Protein AF-A0A418PQR3-F1 (afdb_monomer)

Solvent-accessible surface area (backbone atoms only — not comparable to full-atom values): 23599 Å² total; per-residue (Å²): 140,84,74,91,71,80,62,95,46,74,64,60,51,51,56,48,53,50,54,51,51,47,45,50,67,41,53,87,89,43,32,67,60,43,51,51,52,51,31,73,75,65,74,60,54,72,73,41,51,55,54,50,69,72,50,51,58,93,41,56,68,62,30,50,51,48,46,55,52,56,72,57,83,68,94,73,88,76,78,89,75,78,57,79,77,38,63,45,73,45,94,88,36,97,49,30,36,33,52,69,92,43,82,48,72,67,76,60,81,91,79,52,56,81,86,45,49,61,60,56,50,46,58,57,52,72,70,44,88,65,42,69,63,53,51,51,55,49,51,55,50,50,51,48,63,74,47,52,80,57,60,57,63,76,56,74,76,52,55,66,66,59,52,50,48,55,46,56,77,29,61,95,45,59,65,59,48,55,51,52,53,50,51,54,53,50,49,55,68,48,47,67,66,74,78,48,80,64,72,67,66,78,44,42,66,60,52,38,58,76,68,44,39,68,58,53,48,49,50,51,69,65,49,94,49,76,59,48,62,50,51,52,46,49,49,48,26,63,73,44,36,48,97,64,93,70,80,60,86,71,36,62,52,46,47,17,32,29,27,40,32,63,45,80,44,66,50,98,82,69,48,82,42,79,43,80,36,34,37,34,29,51,30,56,56,79,43,41,76,38,21,72,80,74,46,67,30,49,40,36,26,34,57,22,37,76,59,93,47,71,70,63,46,72,76,52,53,80,93,52,61,63,48,46,46,57,42,90,90,76,74,44,76,45,47,33,29,38,49,72,73,95,54,36,55,66,42,78,28,45,36,82,53,57,54,42,53,74,53,39,50,30,35,54,95,89,40,81,36,57,31,34,63,64,50,41,36,32,60,75,61,32,47,56,46,33,53,50,16,66,48,48,84,71,63,83,83,79,88,71,91,80,132

Secondary structure (DSSP, 8-state):
-------S-HHHHHHHHHHHHHHHH--TTTHHHHHHHHHHHHT--HHHHHHHHT--GGGHHHHHHHHHHHHH---SSS-----TTSEEE-SS-TTEEEETTEEEE---TTTS-GGGHHHHHHHHHHTSTTHHHHHHHHHHHHHHHHHGGGTTTTTTTS-HHHHHHHHHHTTT-HHHHHHHHHHHHHHHHHHHHHHS--HHHHTHHHHHHHTTHHHHHHHHHHS-SHHHHHHHHHHHHHHHB---SSPPTTPBP-TTEEEEEEEEEE-TTSPEEEEEEEEEE-S-HHHHHTHHHHTTTEEEEEEEEE-S-HHHHHHS-TTS-EEEEE-TTT--EEEEES-SSSS--EEEEEES--B--SEEEEEETTEEEEEEEEEEB-HHHHHHHHHHHHHGGG---------

Radius of gyration: 28.33 Å; Cα contacts (8 Å, |Δi|>4): 445; chains: 1; bounding box: 58×65×90 Å

pLDDT: mean 77.8, std 14.56, range [31.3, 96.81]

Nearest PDB structures (foldseek):
  5yly-assembly2_B  TM=5.534E-01  e=6.497E+00  Ulva prolifera
  6yxx-assembly1_AE  TM=1.503E-01  e=2.951E+00  Trypanosoma brucei brucei
  9cf3-assembly1_P  TM=1.368E-01  e=4.495E+00  Parasitella parasitica
  9cf0-assembly1_P  TM=1.425E-01  e=8.452E+00  Parasitella parasitica
  6yxy-assembly1_AE  TM=1.396E-01  e=7.218E+00  Trypanosoma brucei brucei

Structure (mmCIF, N/CA/C/O backbone):
data_AF-A0A418PQR3-F1
#
_entry.id   AF-A0A418PQR3-F1
#
loop_
_atom_site.group_PDB
_atom_site.id
_atom_site.type_symbol
_atom_site.label_atom_id
_atom_site.label_alt_id
_atom_site.label_comp_id
_atom_site.label_asym_id
_atom_site.label_entity_id
_atom_site.label_seq_id
_atom_site.pdbx_PDB_ins_code
_atom_site.Cartn_x
_atom_site.Cartn_y
_atom_site.Cartn_z
_atom_site.occupancy
_atom_site.B_iso_or_equiv
_atom_site.auth_seq_id
_atom_site.auth_comp_id
_atom_site.auth_asym_id
_atom_site.auth_atom_id
_atom_site.pdbx_PDB_model_num
ATOM 1 N N . ASP A 1 1 ? 30.764 -13.831 37.444 1.00 36.78 1 ASP A N 1
ATOM 2 C CA . ASP A 1 1 ? 30.882 -13.599 38.890 1.00 36.78 1 ASP A CA 1
ATOM 3 C C . ASP A 1 1 ? 30.842 -12.085 39.042 1.00 36.78 1 ASP A C 1
ATOM 5 O O . ASP A 1 1 ? 31.826 -11.441 38.724 1.00 36.78 1 ASP A O 1
ATOM 9 N N . ASP A 1 2 ? 29.703 -11.413 39.182 1.00 31.30 2 ASP A N 1
ATOM 10 C CA . ASP A 1 2 ? 28.454 -11.778 39.846 1.00 31.30 2 ASP A CA 1
ATOM 11 C C . ASP A 1 2 ? 27.243 -11.398 38.984 1.00 31.30 2 ASP A C 1
ATOM 13 O O . ASP A 1 2 ? 27.139 -10.278 38.484 1.00 31.30 2 ASP A O 1
ATOM 17 N N . TYR A 1 3 ? 26.331 -12.349 38.783 1.00 32.94 3 TYR A N 1
ATOM 18 C CA . TYR A 1 3 ? 25.002 -12.057 38.257 1.00 32.94 3 TYR A CA 1
ATOM 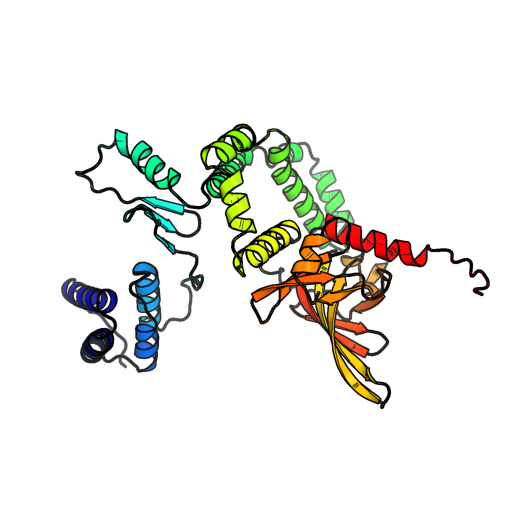19 C C . TYR A 1 3 ? 24.013 -12.056 39.414 1.00 32.94 3 TYR A C 1
ATOM 21 O O . TYR A 1 3 ? 24.035 -12.940 40.269 1.00 32.94 3 TYR A O 1
ATOM 29 N N . TRP A 1 4 ? 23.144 -11.049 39.378 1.00 45.06 4 TRP A N 1
ATOM 30 C CA . TRP A 1 4 ? 21.871 -10.968 40.075 1.00 45.06 4 TRP A CA 1
ATOM 31 C C . TRP A 1 4 ? 21.290 -12.340 40.427 1.00 45.06 4 TRP A C 1
ATOM 33 O O . TRP A 1 4 ? 20.867 -13.097 39.554 1.00 45.06 4 TRP A O 1
ATOM 43 N N . THR A 1 5 ? 21.208 -12.614 41.724 1.00 37.09 5 THR A N 1
ATOM 44 C CA . THR A 1 5 ? 20.288 -13.611 42.260 1.00 37.09 5 THR A CA 1
ATOM 45 C C . THR A 1 5 ? 19.442 -12.863 43.278 1.00 37.09 5 THR A C 1
ATOM 47 O O . THR A 1 5 ? 19.891 -12.630 44.394 1.00 37.09 5 THR A O 1
ATOM 50 N N . ILE A 1 6 ? 18.244 -12.410 42.889 1.00 44.69 6 ILE A N 1
ATOM 51 C CA . ILE A 1 6 ? 17.232 -12.113 43.906 1.00 44.69 6 ILE A CA 1
ATOM 52 C C . ILE A 1 6 ? 16.948 -13.474 44.533 1.00 44.69 6 ILE A C 1
ATOM 54 O O . ILE A 1 6 ? 16.417 -14.361 43.857 1.00 44.69 6 ILE A O 1
ATOM 58 N N . GLU A 1 7 ? 17.388 -13.683 45.775 1.00 42.44 7 GLU A N 1
ATOM 59 C CA . GLU A 1 7 ? 16.974 -14.862 46.526 1.00 42.44 7 GLU A CA 1
ATOM 60 C C . GLU A 1 7 ? 15.449 -14.903 46.478 1.00 42.44 7 GLU A C 1
ATOM 62 O O . GLU A 1 7 ? 14.802 -13.887 46.727 1.00 42.44 7 GLU A O 1
ATOM 67 N N . THR A 1 8 ? 14.873 -16.046 46.096 1.00 40.03 8 THR A N 1
ATOM 68 C CA . THR A 1 8 ? 13.431 -16.257 45.871 1.00 40.03 8 THR A CA 1
ATOM 69 C C . THR A 1 8 ? 12.625 -16.220 47.175 1.00 40.03 8 THR A C 1
ATOM 71 O O . THR A 1 8 ? 11.788 -17.082 47.430 1.00 40.03 8 THR A O 1
ATOM 74 N N . THR A 1 9 ? 12.933 -15.268 48.043 1.00 49.78 9 THR A N 1
ATOM 75 C CA . THR A 1 9 ? 12.168 -14.913 49.222 1.00 49.78 9 THR A CA 1
ATOM 76 C C . THR A 1 9 ? 11.219 -13.789 48.825 1.00 49.78 9 THR A C 1
ATOM 78 O O . THR A 1 9 ? 11.605 -12.863 48.108 1.00 49.78 9 THR A O 1
ATOM 81 N N . ASP A 1 10 ? 9.968 -13.873 49.274 1.00 50.59 10 ASP A N 1
ATOM 82 C CA . ASP A 1 10 ? 8.932 -12.884 48.945 1.00 50.59 10 ASP A CA 1
ATOM 83 C C . ASP A 1 10 ? 9.334 -11.457 49.378 1.00 50.59 10 ASP A C 1
ATOM 85 O O . ASP A 1 10 ? 8.986 -10.484 48.716 1.00 50.59 10 ASP A O 1
ATOM 89 N N . LEU A 1 11 ? 10.164 -11.333 50.422 1.00 51.06 11 LEU A N 1
ATOM 90 C CA . LEU A 1 11 ? 10.638 -10.053 50.960 1.00 51.06 11 LEU A CA 1
ATOM 91 C C . LEU A 1 11 ? 11.545 -9.274 49.993 1.00 51.06 11 LEU A C 1
ATOM 93 O O . LEU A 1 11 ? 11.384 -8.068 49.832 1.00 51.06 11 LEU A O 1
ATOM 97 N N . ALA A 1 12 ? 12.486 -9.951 49.327 1.00 55.19 12 ALA A N 1
ATOM 98 C CA . ALA A 1 12 ? 13.417 -9.293 48.408 1.00 55.19 12 ALA A CA 1
ATOM 99 C C . ALA A 1 12 ? 12.709 -8.793 47.136 1.00 55.19 12 ALA A C 1
ATOM 101 O O . ALA A 1 12 ? 13.124 -7.802 46.533 1.00 55.19 12 ALA A O 1
ATOM 102 N N . TRP A 1 13 ? 11.614 -9.457 46.752 1.00 56.06 13 TRP A N 1
ATOM 103 C CA . TRP A 1 13 ? 10.733 -9.008 45.677 1.00 56.06 13 TRP A CA 1
ATOM 104 C C . TRP A 1 13 ? 9.853 -7.829 46.098 1.00 56.06 13 TRP A C 1
ATOM 106 O O . TRP A 1 13 ? 9.701 -6.899 45.312 1.00 56.06 13 TRP A O 1
ATOM 116 N N . GLU A 1 14 ? 9.335 -7.812 47.329 1.00 61.81 14 GLU A N 1
ATOM 117 C CA . GLU A 1 14 ? 8.568 -6.674 47.855 1.00 61.81 14 GLU A CA 1
ATOM 118 C C . GLU A 1 14 ? 9.418 -5.396 47.983 1.00 61.81 14 GLU A C 1
ATOM 120 O O . GLU A 1 14 ? 8.967 -4.309 47.608 1.00 61.81 14 GLU A O 1
ATOM 125 N N . GLU A 1 15 ? 10.663 -5.501 48.457 1.00 64.69 15 GLU A N 1
ATOM 126 C CA . GLU A 1 15 ? 11.594 -4.362 48.547 1.00 64.69 15 GLU A CA 1
ATOM 127 C C . GLU A 1 15 ? 11.995 -3.829 47.163 1.00 64.69 15 GLU A C 1
ATOM 129 O O . GLU A 1 15 ? 12.072 -2.612 46.939 1.00 64.69 15 GLU A O 1
ATOM 134 N N . PHE A 1 16 ? 12.185 -4.740 46.208 1.00 64.44 16 PHE A N 1
ATOM 135 C CA . PHE A 1 16 ? 12.470 -4.402 44.820 1.00 64.44 16 PHE A CA 1
ATOM 136 C C . PHE A 1 16 ? 11.279 -3.711 44.138 1.00 64.44 16 PHE A C 1
ATOM 138 O O . PHE A 1 16 ? 11.443 -2.639 43.549 1.00 64.44 16 PHE A O 1
ATOM 145 N N . ASP A 1 17 ? 10.069 -4.259 44.277 1.00 61.12 17 ASP A N 1
ATOM 146 C CA . ASP A 1 17 ? 8.838 -3.656 43.753 1.00 61.12 17 ASP A CA 1
ATOM 147 C C . ASP A 1 17 ? 8.575 -2.278 44.375 1.00 61.12 17 ASP A C 1
ATOM 149 O O . ASP A 1 17 ? 8.130 -1.352 43.691 1.00 61.12 17 ASP A O 1
ATOM 153 N N . THR A 1 18 ? 8.897 -2.102 45.658 1.00 72.44 18 THR A N 1
ATOM 154 C CA . THR A 1 18 ? 8.777 -0.808 46.344 1.00 72.44 18 THR A CA 1
ATOM 155 C C . THR A 1 18 ? 9.727 0.228 45.742 1.00 72.44 18 THR A C 1
ATOM 157 O O . THR A 1 18 ? 9.309 1.343 45.429 1.00 72.44 18 THR A O 1
ATOM 160 N N . SER A 1 19 ? 10.980 -0.153 45.492 1.00 68.19 19 SER A N 1
ATOM 161 C CA . SER A 1 19 ? 11.987 0.732 44.893 1.00 68.19 19 SER A CA 1
ATOM 162 C C . SER A 1 19 ? 11.637 1.110 43.446 1.00 68.19 19 SER A C 1
ATOM 164 O O . SER A 1 19 ? 11.799 2.262 43.041 1.00 68.19 19 SER A O 1
ATOM 166 N N . ILE A 1 20 ? 11.062 0.181 42.672 1.00 66.75 20 ILE A N 1
ATOM 167 C CA . ILE A 1 20 ? 10.525 0.475 41.334 1.00 66.75 20 ILE A CA 1
ATOM 168 C C . ILE A 1 20 ? 9.369 1.471 41.412 1.00 66.75 20 ILE A C 1
ATOM 170 O O . ILE A 1 20 ? 9.324 2.434 40.644 1.00 66.75 20 ILE A O 1
ATOM 174 N N . ASN A 1 21 ? 8.424 1.249 42.326 1.00 65.50 21 ASN A N 1
ATOM 175 C CA . ASN A 1 21 ? 7.278 2.136 42.488 1.00 65.50 21 ASN A CA 1
ATOM 176 C C . ASN A 1 21 ? 7.705 3.548 42.898 1.00 65.50 21 ASN A C 1
ATOM 178 O O . ASN A 1 21 ? 7.095 4.511 42.432 1.00 65.50 21 ASN A O 1
ATOM 182 N N . ASN A 1 22 ? 8.765 3.694 43.692 1.00 72.31 22 ASN A N 1
ATOM 183 C CA . ASN A 1 22 ? 9.310 5.005 44.036 1.00 72.31 22 ASN A CA 1
ATOM 184 C C . ASN A 1 22 ? 9.885 5.714 42.803 1.00 72.31 22 ASN A C 1
ATOM 186 O O . ASN A 1 22 ? 9.500 6.847 42.538 1.00 72.31 22 ASN A O 1
ATOM 190 N N . ILE A 1 23 ? 10.693 5.036 41.976 1.00 73.06 23 ILE A N 1
ATOM 191 C CA . ILE A 1 23 ? 11.249 5.617 40.737 1.00 73.06 23 ILE A CA 1
ATOM 192 C C . ILE A 1 23 ? 10.138 6.012 39.751 1.00 73.06 23 ILE A C 1
ATOM 194 O O . ILE A 1 23 ? 10.195 7.077 39.138 1.00 73.06 23 ILE A O 1
ATOM 198 N N . LEU A 1 24 ? 9.108 5.175 39.594 1.00 65.81 24 LEU A N 1
ATOM 199 C CA . LEU A 1 24 ? 8.006 5.432 38.659 1.00 65.81 24 LEU A CA 1
ATOM 200 C C . LEU A 1 24 ? 7.066 6.553 39.119 1.00 65.81 24 LEU A C 1
ATOM 202 O O . LEU A 1 24 ? 6.415 7.166 38.273 1.00 65.81 24 LEU A O 1
ATOM 206 N N . ASN A 1 25 ? 6.984 6.816 40.425 1.00 65.69 25 ASN A N 1
ATOM 207 C CA . ASN A 1 25 ? 6.134 7.862 41.001 1.00 65.69 25 ASN A CA 1
ATOM 208 C C . ASN A 1 25 ? 6.916 9.108 41.453 1.00 65.69 25 ASN A C 1
ATOM 210 O O . ASN A 1 25 ? 6.298 10.088 41.877 1.00 65.69 25 ASN A O 1
ATOM 214 N N . ALA A 1 26 ? 8.247 9.093 41.353 1.00 69.69 26 ALA A N 1
ATOM 215 C CA . ALA A 1 26 ? 9.100 10.221 41.695 1.00 69.69 26 ALA A CA 1
ATOM 216 C C . ALA A 1 26 ? 8.820 11.425 40.787 1.00 69.69 26 ALA A C 1
ATOM 218 O O . ALA A 1 26 ? 8.556 11.304 39.585 1.00 69.69 26 ALA A O 1
ATOM 219 N N . LYS A 1 27 ? 8.904 12.626 41.365 1.00 70.00 27 LYS A N 1
ATOM 220 C CA . LYS A 1 27 ? 8.931 13.863 40.580 1.00 70.00 27 LYS A CA 1
ATOM 221 C C . LYS A 1 27 ? 10.255 13.942 39.825 1.00 70.00 27 LYS A C 1
ATOM 223 O O . LYS A 1 27 ? 11.253 13.392 40.273 1.00 70.00 27 LYS A O 1
ATOM 228 N N . THR A 1 28 ? 10.295 14.681 38.715 1.00 66.25 28 THR A N 1
ATOM 229 C CA . THR A 1 28 ? 11.500 14.825 37.873 1.00 66.25 28 THR A CA 1
ATOM 230 C C . THR A 1 28 ? 12.755 15.229 38.657 1.00 66.25 28 THR A C 1
ATOM 232 O O . THR A 1 28 ? 13.854 14.837 38.289 1.00 66.25 28 THR A O 1
ATOM 235 N N . GLU A 1 29 ? 12.585 15.992 39.736 1.00 72.38 29 GLU A N 1
ATOM 236 C CA . GLU A 1 29 ? 13.650 16.446 40.639 1.00 72.38 29 GLU A CA 1
ATOM 237 C C . GLU A 1 29 ? 14.170 15.366 41.611 1.00 72.38 29 GLU A C 1
ATOM 239 O O . GLU A 1 29 ? 15.297 15.474 42.086 1.00 72.38 29 GLU A O 1
ATOM 244 N N . ASP A 1 30 ? 13.395 14.304 41.849 1.00 75.12 30 ASP A N 1
ATOM 245 C CA . ASP A 1 30 ? 13.696 13.233 42.808 1.00 75.12 30 ASP A CA 1
ATOM 246 C C . ASP A 1 30 ? 14.154 11.927 42.125 1.00 75.12 30 ASP A C 1
ATOM 248 O O . ASP A 1 30 ? 14.753 11.068 42.771 1.00 75.12 30 ASP A O 1
ATOM 252 N N . ILE A 1 31 ? 13.926 11.781 40.811 1.00 75.56 31 ILE A N 1
ATOM 253 C CA . ILE A 1 31 ? 14.253 10.568 40.034 1.00 75.56 31 ILE A CA 1
ATOM 254 C C . ILE A 1 31 ? 15.733 10.188 40.156 1.00 75.56 31 ILE A C 1
ATOM 256 O O . ILE A 1 31 ? 16.048 9.015 40.337 1.00 75.56 31 ILE A O 1
ATOM 260 N N . ASP A 1 32 ? 16.650 11.155 40.078 1.00 79.12 32 ASP A N 1
ATOM 261 C CA . ASP A 1 32 ? 18.086 10.867 40.168 1.00 79.12 32 ASP A CA 1
ATOM 262 C C . ASP A 1 32 ? 18.479 10.308 41.548 1.00 79.12 32 ASP A C 1
ATOM 264 O O . ASP A 1 32 ? 19.341 9.433 41.627 1.00 79.12 32 ASP A O 1
ATOM 268 N N . ASN A 1 33 ? 17.809 10.743 42.622 1.00 82.00 33 ASN A N 1
ATOM 269 C CA . ASN A 1 33 ? 18.057 10.255 43.982 1.00 82.00 33 ASN A CA 1
ATOM 270 C C . ASN A 1 33 ? 17.517 8.831 44.186 1.00 82.00 33 ASN A C 1
ATOM 272 O O . ASN A 1 33 ? 18.171 8.003 44.824 1.00 82.00 33 ASN A O 1
ATOM 276 N N . GLU A 1 34 ? 16.349 8.527 43.619 1.00 82.06 34 GLU A N 1
ATOM 277 C CA . GLU A 1 34 ? 15.760 7.182 43.663 1.00 82.06 34 GLU A CA 1
ATOM 278 C C . GLU A 1 34 ? 16.574 6.183 42.822 1.00 82.06 34 GLU A C 1
ATOM 280 O O . GLU A 1 34 ? 16.823 5.054 43.248 1.00 82.06 34 GLU A O 1
ATOM 285 N N . ILE A 1 35 ? 17.077 6.611 41.658 1.00 78.12 35 ILE A N 1
ATOM 286 C CA . ILE A 1 35 ? 17.971 5.800 40.819 1.00 78.12 35 ILE A CA 1
ATOM 287 C C . ILE A 1 35 ? 19.306 5.538 41.526 1.00 78.12 35 ILE A C 1
ATOM 289 O O . ILE A 1 35 ? 19.806 4.416 41.464 1.00 78.12 35 ILE A O 1
ATOM 293 N N . GLU A 1 36 ? 19.880 6.529 42.215 1.00 80.44 36 GLU A N 1
ATOM 294 C CA . GLU A 1 36 ? 21.126 6.333 42.967 1.00 80.44 36 GLU A CA 1
ATOM 295 C C . GLU A 1 36 ? 20.913 5.425 44.191 1.00 80.44 36 GLU A C 1
ATOM 297 O O . GLU A 1 36 ? 21.764 4.593 44.506 1.00 80.44 36 GLU A O 1
ATOM 302 N N . SER A 1 37 ? 19.746 5.503 44.838 1.00 80.94 37 SER A N 1
ATOM 303 C CA . SER A 1 37 ? 19.364 4.587 45.923 1.00 80.94 37 SER A CA 1
ATOM 304 C C . SER A 1 37 ? 19.274 3.141 45.428 1.00 80.94 37 SER A C 1
ATOM 306 O O . SER A 1 37 ? 19.862 2.240 46.027 1.00 80.94 37 SER A O 1
ATOM 308 N N . LEU A 1 38 ? 18.629 2.926 44.279 1.00 77.50 38 LEU A N 1
ATOM 309 C CA . LEU A 1 38 ? 18.551 1.622 43.621 1.00 77.50 38 LEU A CA 1
ATOM 310 C C . LEU A 1 38 ? 19.931 1.119 43.164 1.00 77.50 38 LEU A C 1
ATOM 312 O O . LEU A 1 38 ? 20.244 -0.063 43.303 1.00 77.50 38 LEU A O 1
ATOM 316 N N . ARG A 1 39 ? 20.780 2.010 42.642 1.00 78.75 39 ARG A N 1
ATOM 317 C CA . ARG A 1 39 ? 22.158 1.682 42.261 1.00 78.75 39 ARG A CA 1
ATOM 318 C C . ARG A 1 39 ? 22.956 1.168 43.454 1.00 78.75 39 ARG A C 1
ATOM 320 O O . ARG A 1 39 ? 23.649 0.169 43.309 1.00 78.75 39 ARG A O 1
ATOM 327 N N . ASN A 1 40 ? 22.842 1.822 44.608 1.00 76.50 40 ASN A N 1
ATOM 328 C CA . ASN A 1 40 ? 23.546 1.422 45.826 1.00 76.50 40 ASN A CA 1
ATOM 329 C C . ASN A 1 40 ? 23.045 0.082 46.383 1.00 76.50 40 ASN A C 1
ATOM 331 O O . ASN A 1 40 ? 23.825 -0.657 46.977 1.00 76.50 40 ASN A O 1
ATOM 335 N N . LEU A 1 41 ? 21.763 -0.235 46.184 1.00 73.50 41 LEU A N 1
ATOM 336 C CA . LEU A 1 41 ? 21.164 -1.504 46.604 1.00 73.50 41 LEU A CA 1
ATOM 337 C C . LEU A 1 41 ? 21.580 -2.688 45.717 1.00 73.50 41 LEU A C 1
ATOM 339 O O . LEU A 1 41 ? 21.738 -3.794 46.226 1.00 73.50 41 LEU A O 1
ATOM 343 N N . TYR A 1 42 ? 21.752 -2.471 44.407 1.00 69.00 42 TYR A N 1
ATOM 344 C CA . TYR A 1 42 ? 21.863 -3.562 43.422 1.00 69.00 42 TYR A CA 1
ATOM 345 C C . TYR A 1 42 ? 23.087 -3.493 42.493 1.00 69.00 42 TYR A C 1
ATOM 347 O O . TYR A 1 42 ? 23.136 -4.219 41.498 1.00 69.00 42 TYR A O 1
ATOM 355 N N . ASP A 1 43 ? 24.046 -2.617 42.798 1.00 70.75 43 ASP A N 1
ATOM 356 C CA . ASP A 1 43 ? 25.336 -2.436 42.112 1.00 70.75 43 ASP A CA 1
ATOM 357 C C . ASP A 1 43 ? 25.213 -2.332 40.573 1.00 70.75 43 ASP A C 1
ATOM 359 O O . ASP A 1 43 ? 25.824 -3.058 39.785 1.00 70.75 43 ASP A O 1
ATOM 363 N N . LEU A 1 44 ? 24.325 -1.436 40.124 1.00 72.00 44 LEU A N 1
ATOM 364 C CA . LEU A 1 44 ? 23.928 -1.312 38.717 1.00 72.00 44 LEU A CA 1
ATOM 365 C C . LEU A 1 44 ? 25.020 -0.678 37.839 1.00 72.00 44 LEU A C 1
ATOM 367 O O . LEU A 1 44 ? 25.662 0.309 38.208 1.00 72.00 44 LEU A O 1
ATOM 371 N N . THR A 1 45 ? 25.170 -1.184 36.608 1.00 75.12 45 THR A N 1
ATOM 372 C CA . THR A 1 45 ? 26.119 -0.625 35.633 1.00 75.12 45 THR A CA 1
ATOM 373 C C . THR A 1 45 ? 25.636 0.721 35.062 1.00 75.12 45 THR A C 1
ATOM 375 O O . THR A 1 45 ? 24.428 0.939 34.936 1.00 75.12 45 THR A O 1
ATOM 378 N N . PRO A 1 46 ? 26.549 1.610 34.615 1.00 74.44 46 PRO A N 1
ATOM 379 C CA . PRO A 1 46 ? 26.183 2.904 34.019 1.00 74.44 46 PRO A CA 1
ATOM 380 C C . PRO A 1 46 ? 25.199 2.809 32.839 1.00 74.44 46 PRO A C 1
ATOM 382 O O . PRO A 1 46 ? 24.286 3.618 32.727 1.00 74.44 46 PRO A O 1
ATOM 385 N N . GLU A 1 47 ? 25.338 1.779 32.001 1.00 69.25 47 GLU A N 1
ATOM 386 C CA . GLU A 1 47 ? 24.456 1.510 30.852 1.00 69.25 47 GLU A CA 1
ATOM 387 C C . GLU A 1 47 ? 23.002 1.199 31.268 1.00 69.25 47 GLU A C 1
ATOM 389 O O . GLU A 1 47 ? 22.039 1.628 30.624 1.00 69.25 47 GLU A O 1
ATOM 394 N N . ILE A 1 48 ? 22.828 0.488 32.387 1.00 64.56 48 ILE A N 1
ATOM 395 C CA . ILE A 1 48 ? 21.508 0.192 32.955 1.00 64.56 48 ILE A CA 1
ATOM 396 C C . ILE A 1 48 ? 20.910 1.472 33.539 1.00 64.56 48 ILE A C 1
ATOM 398 O O . ILE A 1 48 ? 19.731 1.745 33.333 1.00 64.56 48 ILE A O 1
ATOM 402 N N . ILE A 1 49 ? 21.722 2.300 34.198 1.00 72.31 49 ILE A N 1
ATOM 403 C CA . ILE A 1 49 ? 21.283 3.581 34.762 1.00 72.31 49 ILE A CA 1
ATOM 404 C C . ILE A 1 49 ? 20.773 4.528 33.668 1.00 72.31 49 ILE A C 1
ATOM 406 O O . ILE A 1 49 ? 19.699 5.106 33.824 1.00 72.31 49 ILE A O 1
ATOM 410 N N . GLU A 1 50 ? 21.480 4.658 32.541 1.00 72.38 50 GLU A N 1
ATOM 411 C CA . GLU A 1 50 ? 20.997 5.457 31.402 1.00 72.38 50 GLU A CA 1
ATOM 412 C C . GLU A 1 50 ? 19.672 4.923 30.846 1.00 72.38 50 GLU A C 1
ATOM 414 O O . GLU A 1 50 ? 18.750 5.694 30.561 1.00 72.38 50 GLU A O 1
ATOM 419 N N . SER A 1 51 ? 19.539 3.597 30.762 1.00 64.56 51 SER A N 1
ATOM 420 C CA . SER A 1 51 ? 18.293 2.953 30.342 1.00 64.56 51 SER A CA 1
ATOM 421 C C . SER A 1 51 ? 17.144 3.256 31.308 1.00 64.56 51 SER A C 1
ATOM 423 O O . SER A 1 51 ? 16.043 3.559 30.851 1.00 64.56 51 SER A O 1
ATOM 425 N N . ILE A 1 52 ? 17.394 3.256 32.623 1.00 69.25 52 ILE A N 1
ATOM 426 C CA . ILE A 1 52 ? 16.406 3.596 33.657 1.00 69.25 52 ILE A CA 1
ATOM 427 C C . ILE A 1 52 ? 16.014 5.077 33.586 1.00 69.25 52 ILE A C 1
ATOM 429 O O . ILE A 1 52 ? 14.830 5.391 33.646 1.00 69.25 52 ILE A O 1
ATOM 433 N N . LYS A 1 53 ? 16.961 5.997 33.367 1.00 71.56 53 LYS A N 1
ATOM 434 C CA . LYS A 1 53 ? 16.664 7.436 33.210 1.00 71.56 53 LYS A CA 1
ATOM 435 C C . LYS A 1 53 ? 15.773 7.747 32.003 1.00 71.56 53 LYS A C 1
ATOM 437 O O . LYS A 1 53 ? 15.095 8.769 31.982 1.00 71.56 53 LYS A O 1
ATOM 442 N N . SER A 1 54 ? 15.748 6.867 30.999 1.00 66.75 54 SER A N 1
ATOM 443 C CA . SER A 1 54 ? 14.871 7.000 29.824 1.00 66.75 54 SER A CA 1
ATOM 444 C C . SER A 1 54 ? 13.402 6.615 30.086 1.00 66.75 54 SER A C 1
ATOM 446 O O . SER A 1 54 ? 12.547 6.744 29.201 1.00 66.75 54 SER A O 1
ATOM 448 N N . ILE A 1 55 ? 13.098 6.113 31.286 1.00 66.62 55 ILE A N 1
ATOM 449 C CA . ILE A 1 55 ? 11.786 5.613 31.694 1.00 66.62 55 ILE A CA 1
ATOM 450 C C . ILE A 1 55 ? 10.929 6.763 32.229 1.00 66.62 55 ILE A C 1
ATOM 452 O O . ILE A 1 55 ? 11.409 7.643 32.931 1.00 66.62 55 ILE A O 1
ATOM 456 N N . ASN A 1 56 ? 9.641 6.773 31.877 1.00 61.56 56 ASN A N 1
ATOM 457 C CA . ASN A 1 56 ? 8.728 7.875 32.187 1.00 61.56 56 ASN A CA 1
ATOM 458 C C . ASN A 1 56 ? 7.448 7.359 32.872 1.00 61.56 56 ASN A C 1
ATOM 460 O O . ASN A 1 56 ? 6.862 6.360 32.444 1.00 61.56 56 ASN A O 1
ATOM 464 N N . SER A 1 57 ? 6.987 8.069 33.904 1.00 55.03 57 SER A N 1
ATOM 465 C CA . SER A 1 57 ? 5.765 7.792 34.672 1.00 55.03 57 SER A CA 1
ATOM 466 C C . SER A 1 57 ? 4.471 7.850 33.845 1.00 55.03 57 SER A C 1
ATOM 468 O O . SER A 1 57 ? 3.467 7.248 34.216 1.00 55.03 57 SER A O 1
ATOM 470 N N . LEU A 1 58 ? 4.487 8.484 32.667 1.00 50.81 58 LEU A N 1
ATOM 471 C CA . LEU A 1 58 ? 3.332 8.545 31.761 1.00 50.81 58 LEU A CA 1
ATOM 472 C C . LEU A 1 58 ? 2.894 7.173 31.203 1.00 50.81 58 LEU A C 1
ATOM 474 O O . LEU A 1 58 ? 1.794 7.064 30.660 1.00 50.81 58 LEU A O 1
ATOM 478 N N . ASN A 1 59 ? 3.724 6.126 31.305 1.00 57.12 59 ASN A N 1
ATOM 479 C CA . ASN A 1 59 ? 3.408 4.785 30.798 1.00 57.12 59 ASN A CA 1
ATOM 480 C C . ASN A 1 59 ? 3.996 3.680 31.693 1.00 57.12 59 ASN A C 1
ATOM 482 O O . ASN A 1 59 ? 4.865 2.923 31.268 1.00 57.12 59 ASN A O 1
ATOM 486 N N . ILE A 1 60 ? 3.502 3.598 32.933 1.00 55.00 60 ILE A N 1
ATOM 487 C CA . ILE A 1 60 ? 3.964 2.699 34.009 1.00 55.00 60 ILE A CA 1
ATOM 488 C C . ILE A 1 60 ? 4.233 1.263 33.533 1.00 55.00 60 ILE A C 1
ATOM 490 O O . ILE A 1 60 ? 5.292 0.731 33.831 1.00 55.00 60 ILE A O 1
ATOM 494 N N . PHE A 1 61 ? 3.355 0.645 32.736 1.00 52.00 61 PHE A N 1
ATOM 495 C CA . PHE A 1 61 ? 3.553 -0.740 32.280 1.00 52.00 61 PHE A CA 1
ATOM 496 C C . PHE A 1 61 ? 4.655 -0.895 31.225 1.00 52.00 61 PHE A C 1
ATOM 498 O O . PHE A 1 61 ? 5.441 -1.839 31.293 1.00 52.00 61 PHE A O 1
ATOM 505 N N . SER A 1 62 ? 4.753 0.025 30.259 1.00 53.84 62 SER A N 1
ATOM 506 C CA . SER A 1 62 ? 5.843 -0.015 29.267 1.00 53.84 62 SER A CA 1
ATOM 507 C C . SER A 1 62 ? 7.174 0.364 29.905 1.00 53.84 62 SER A C 1
ATOM 509 O O . SER A 1 62 ? 8.220 -0.159 29.540 1.00 53.84 62 SER A O 1
ATOM 511 N N . SER A 1 63 ? 7.118 1.257 30.884 1.00 56.78 63 SER A N 1
ATOM 512 C CA . SER A 1 63 ? 8.217 1.645 31.750 1.00 56.78 63 SER A CA 1
ATOM 513 C C . SER A 1 63 ? 8.708 0.466 32.591 1.00 56.78 63 SER A C 1
ATOM 515 O O . SER A 1 63 ? 9.899 0.178 32.580 1.00 56.78 63 SER A O 1
ATOM 517 N N . PHE A 1 64 ? 7.797 -0.303 33.189 1.00 56.44 64 PHE A N 1
ATOM 518 C CA . PHE A 1 64 ? 8.091 -1.541 33.913 1.00 56.44 64 PHE A CA 1
ATOM 519 C C . PHE A 1 64 ? 8.687 -2.619 32.995 1.00 56.44 64 PHE A C 1
ATOM 521 O O . PHE A 1 64 ? 9.681 -3.255 33.338 1.00 56.44 64 PHE A O 1
ATOM 528 N N . ALA A 1 65 ? 8.146 -2.788 31.784 1.00 52.00 65 ALA A N 1
ATOM 529 C CA . ALA A 1 65 ? 8.682 -3.722 30.794 1.00 52.00 65 ALA A CA 1
ATOM 530 C C . ALA A 1 65 ? 10.086 -3.319 30.304 1.00 52.00 65 ALA A C 1
ATOM 532 O O . ALA A 1 65 ? 10.971 -4.170 30.209 1.00 52.00 65 ALA A O 1
ATOM 533 N N . LYS A 1 66 ? 10.323 -2.026 30.043 1.00 55.97 66 LYS A N 1
ATOM 534 C CA . LYS A 1 66 ? 11.648 -1.486 29.692 1.00 55.97 66 LYS A CA 1
ATOM 535 C C . LYS A 1 66 ? 12.648 -1.646 30.831 1.00 55.97 66 LYS A C 1
ATOM 537 O O . LYS A 1 66 ? 13.776 -2.049 30.575 1.00 55.97 66 LYS A O 1
ATOM 542 N N . PHE A 1 67 ? 12.226 -1.392 32.067 1.00 58.53 67 PHE A N 1
ATOM 543 C CA . PHE A 1 67 ? 13.041 -1.571 33.267 1.00 58.53 67 PHE A CA 1
ATOM 544 C C . PHE A 1 67 ? 13.460 -3.034 33.442 1.00 58.53 67 PHE A C 1
ATOM 546 O O . PHE A 1 67 ? 14.644 -3.343 33.544 1.00 58.53 67 PHE A O 1
ATOM 553 N N . LYS A 1 68 ? 12.493 -3.957 33.353 1.00 54.59 68 LYS A N 1
ATOM 554 C CA . LYS A 1 68 ? 12.737 -5.404 33.392 1.00 54.59 68 LYS A CA 1
ATOM 555 C C . LYS A 1 68 ? 13.679 -5.859 32.273 1.00 54.59 68 LYS A C 1
ATOM 557 O O . LYS A 1 68 ? 14.534 -6.709 32.496 1.00 54.59 68 LYS A O 1
ATOM 562 N N . THR A 1 69 ? 13.559 -5.257 31.088 1.00 50.75 69 THR A N 1
ATOM 563 C CA . THR A 1 69 ? 14.437 -5.533 29.940 1.00 50.75 69 THR A CA 1
ATOM 564 C C . THR A 1 69 ? 15.862 -5.040 30.196 1.00 50.75 69 THR A C 1
ATOM 566 O O . THR A 1 69 ? 16.796 -5.828 30.054 1.00 50.75 69 THR A O 1
ATOM 569 N N . ALA A 1 70 ? 16.031 -3.788 30.641 1.00 55.66 70 ALA A N 1
ATOM 570 C CA . ALA A 1 70 ? 17.330 -3.190 30.957 1.00 55.66 70 ALA A CA 1
ATOM 571 C C . ALA A 1 70 ? 18.110 -3.996 32.010 1.00 55.66 70 ALA A C 1
ATOM 573 O O . ALA A 1 70 ? 19.325 -4.134 31.905 1.00 55.66 70 ALA A O 1
ATOM 574 N N . LEU A 1 71 ? 17.409 -4.589 32.981 1.00 53.34 71 LEU A N 1
ATOM 575 C CA . LEU A 1 71 ? 18.012 -5.404 34.038 1.00 53.34 71 LEU A CA 1
ATOM 576 C C . LEU A 1 71 ? 18.358 -6.842 33.618 1.00 53.34 71 LEU A C 1
ATOM 578 O O . LEU A 1 71 ? 19.169 -7.488 34.273 1.00 53.34 71 LEU A O 1
ATOM 582 N N . SER A 1 72 ? 17.768 -7.369 32.541 1.00 50.19 72 SER A N 1
ATOM 583 C CA . SER A 1 72 ? 17.814 -8.814 32.258 1.00 50.19 72 SER A CA 1
ATOM 584 C C . SER A 1 72 ? 18.996 -9.311 31.411 1.00 50.19 72 SER A C 1
ATOM 586 O O . SER A 1 72 ? 19.204 -10.519 31.378 1.00 50.19 72 SER A O 1
ATOM 588 N N . LYS A 1 73 ? 19.762 -8.437 30.732 1.00 48.28 73 LYS A N 1
ATOM 589 C CA . LYS A 1 73 ? 20.925 -8.720 29.839 1.00 48.28 73 LYS A CA 1
ATOM 590 C C . LYS A 1 73 ? 20.845 -9.909 28.840 1.00 48.28 73 LYS A C 1
ATOM 592 O O . LYS A 1 73 ? 21.766 -10.065 28.042 1.00 48.28 73 LYS A O 1
ATOM 597 N N . ASN A 1 74 ? 19.768 -10.693 28.781 1.00 38.72 74 ASN A N 1
ATOM 598 C CA . ASN A 1 74 ? 19.556 -11.776 27.819 1.00 38.72 74 ASN A CA 1
ATOM 599 C C . ASN A 1 74 ? 18.763 -11.266 26.610 1.00 38.72 74 ASN A C 1
ATOM 601 O O . ASN A 1 74 ? 17.552 -11.071 26.657 1.00 38.72 74 ASN A O 1
ATOM 605 N N . VAL A 1 75 ? 19.487 -11.066 25.510 1.00 42.34 75 VAL A N 1
ATOM 606 C CA . VAL A 1 75 ? 19.044 -10.477 24.233 1.00 42.34 75 VAL A CA 1
ATOM 607 C C . VAL A 1 75 ? 18.308 -11.492 23.334 1.00 42.34 75 VAL A C 1
ATOM 609 O O . VAL A 1 75 ? 18.325 -11.385 22.114 1.00 42.34 75 VAL A O 1
ATOM 612 N N . SER A 1 76 ? 17.625 -12.493 23.886 1.00 39.59 76 SER A N 1
ATOM 613 C CA . SER A 1 76 ? 16.876 -13.446 23.055 1.00 39.59 76 SER A CA 1
ATOM 614 C C . SER A 1 76 ? 15.504 -13.757 23.637 1.00 39.59 76 SER A C 1
ATOM 616 O O . SER A 1 76 ? 15.389 -14.410 24.670 1.00 39.59 76 SER A O 1
ATOM 618 N N . ASP A 1 77 ? 14.495 -13.302 22.894 1.00 37.34 77 ASP A N 1
ATOM 619 C CA . ASP A 1 77 ? 13.094 -13.726 22.921 1.00 37.34 77 ASP A CA 1
ATOM 620 C C . ASP A 1 77 ? 12.178 -13.215 24.036 1.00 37.34 77 ASP A C 1
ATOM 622 O O . ASP A 1 77 ? 11.341 -13.950 24.551 1.00 37.34 77 ASP A O 1
ATOM 626 N N . PHE A 1 78 ? 12.172 -11.899 24.257 1.00 38.41 78 PHE A N 1
ATOM 627 C CA . PHE A 1 78 ? 10.886 -11.216 24.422 1.00 38.41 78 PHE A CA 1
ATOM 628 C C . PHE A 1 78 ? 10.782 -10.066 23.422 1.00 38.41 78 PHE A C 1
ATOM 630 O O . PHE A 1 78 ? 11.654 -9.209 23.318 1.00 38.41 78 PHE A O 1
ATOM 637 N N . SER A 1 79 ? 9.732 -10.140 22.612 1.00 33.41 79 SER A N 1
ATOM 638 C CA . SER A 1 79 ? 9.448 -9.325 21.438 1.00 33.41 79 SER A CA 1
ATOM 639 C C . SER A 1 79 ? 9.749 -7.842 21.630 1.00 33.41 79 SER A C 1
ATOM 641 O O . SER A 1 79 ? 9.346 -7.224 22.613 1.00 33.41 79 SER A O 1
ATOM 643 N N . ASN A 1 80 ? 10.378 -7.266 20.602 1.00 32.28 80 ASN A N 1
ATOM 644 C CA . ASN A 1 80 ? 10.422 -5.840 20.304 1.00 32.28 80 ASN A CA 1
ATOM 645 C C . ASN A 1 80 ? 9.017 -5.208 20.386 1.00 32.28 80 ASN A C 1
ATOM 647 O O . ASN A 1 80 ? 8.372 -4.964 19.371 1.00 32.28 80 ASN A O 1
ATOM 651 N N . HIS A 1 81 ? 8.539 -4.888 21.583 1.00 36.16 81 HIS A N 1
ATOM 652 C CA . HIS A 1 81 ? 7.449 -3.942 21.788 1.00 36.16 81 HIS A CA 1
ATOM 653 C C . HIS A 1 81 ? 8.057 -2.546 21.946 1.00 36.16 81 HIS A C 1
ATOM 655 O O . HIS A 1 81 ? 7.825 -1.832 22.915 1.00 36.16 81 HIS A O 1
ATOM 661 N N . SER A 1 82 ? 8.881 -2.159 20.970 1.00 36.28 82 SER A N 1
ATOM 662 C CA . SER A 1 82 ? 9.408 -0.802 20.816 1.00 36.28 82 SER A CA 1
ATOM 663 C C . SER A 1 82 ? 8.358 0.169 20.261 1.00 36.28 82 SER A C 1
ATOM 665 O O . SER A 1 82 ? 8.616 1.368 20.144 1.00 36.28 82 SER A O 1
ATOM 667 N N . GLU A 1 83 ? 7.147 -0.302 19.952 1.00 42.53 83 GLU A N 1
ATOM 668 C CA . GLU A 1 83 ? 6.063 0.572 19.529 1.00 42.53 83 GLU A CA 1
ATOM 669 C C . GLU A 1 83 ? 5.441 1.296 20.729 1.00 42.53 83 GLU A C 1
ATOM 671 O O . GLU A 1 83 ? 4.538 0.805 21.401 1.00 42.53 83 GLU A O 1
ATOM 676 N N . ILE A 1 84 ? 5.879 2.540 20.927 1.00 42.59 84 ILE A N 1
ATOM 677 C CA . ILE A 1 84 ? 5.313 3.548 21.844 1.00 42.59 84 ILE A CA 1
ATOM 678 C C . ILE A 1 84 ? 3.780 3.709 21.682 1.00 42.59 84 ILE A C 1
ATOM 680 O O . ILE A 1 84 ? 3.111 4.217 22.576 1.00 42.59 84 ILE A O 1
ATOM 684 N N . ASN A 1 85 ? 3.198 3.223 20.580 1.00 46.81 85 ASN A N 1
ATOM 685 C CA . ASN A 1 85 ? 1.761 3.261 20.298 1.00 46.81 85 ASN A CA 1
ATOM 686 C C . ASN A 1 85 ? 0.959 2.074 20.857 1.00 46.81 85 ASN A C 1
ATOM 688 O O . ASN A 1 85 ? -0.248 2.013 20.626 1.00 46.81 85 ASN A O 1
ATOM 692 N N . PHE A 1 86 ? 1.588 1.120 21.550 1.00 55.28 86 PHE A N 1
ATOM 693 C CA . PHE A 1 86 ? 0.877 -0.068 22.021 1.00 55.28 86 PHE A CA 1
ATOM 694 C C . PHE A 1 86 ? 0.020 0.197 23.259 1.00 55.28 86 PHE A C 1
ATOM 696 O O . PHE A 1 86 ? -0.917 -0.550 23.485 1.00 55.28 86 PHE A O 1
ATOM 703 N N . PHE A 1 87 ? 0.291 1.251 24.033 1.00 60.03 87 PHE A N 1
ATOM 704 C CA . PHE A 1 87 ? -0.496 1.606 25.213 1.00 60.03 87 PHE A CA 1
ATOM 705 C C . PHE A 1 87 ? -0.986 3.050 25.130 1.00 60.03 87 PHE A C 1
ATOM 707 O O . PHE A 1 87 ? -0.191 3.977 24.978 1.00 60.03 87 PHE A O 1
ATOM 714 N N . LYS A 1 88 ? -2.296 3.251 25.267 1.00 67.31 88 LYS A N 1
ATOM 715 C CA . LYS A 1 88 ? -2.913 4.580 25.360 1.00 67.31 88 LYS A CA 1
ATOM 716 C C . LYS A 1 88 ? -3.928 4.573 26.497 1.00 67.31 88 LYS A C 1
ATOM 718 O O . LYS A 1 88 ? -4.799 3.716 26.524 1.00 67.31 88 LYS A O 1
ATOM 723 N N . LYS A 1 89 ? -3.856 5.538 27.410 1.00 67.44 89 LYS A N 1
ATOM 724 C CA . LYS A 1 89 ? -4.913 5.772 28.404 1.00 67.44 89 LYS A CA 1
ATOM 725 C C . LYS A 1 89 ? -6.067 6.550 27.757 1.00 67.44 89 LYS A C 1
ATOM 727 O O . LYS A 1 89 ? -5.818 7.384 26.881 1.00 67.44 89 LYS A O 1
ATOM 732 N N . SER A 1 90 ? -7.310 6.261 28.139 1.00 69.25 90 SER A N 1
ATOM 733 C CA . SER A 1 90 ? -8.454 7.067 27.702 1.00 69.25 90 SER A CA 1
ATOM 734 C C . SER A 1 90 ? -8.293 8.512 28.179 1.00 69.25 90 SER A C 1
ATOM 736 O O . SER A 1 90 ? -7.756 8.759 29.257 1.00 69.25 90 SER A O 1
ATOM 738 N N . SER A 1 91 ? -8.739 9.474 27.370 1.00 69.06 91 SER A N 1
ATOM 739 C CA . SER A 1 91 ? -8.753 10.891 27.753 1.00 69.06 91 SER A CA 1
ATOM 740 C C . SER A 1 91 ? -9.808 11.208 28.811 1.00 69.06 91 SER A C 1
ATOM 742 O O . SER A 1 91 ? -9.654 12.183 29.537 1.00 69.06 91 SER A O 1
ATOM 744 N N . ASP A 1 92 ? -10.860 10.391 28.888 1.00 70.44 92 ASP A N 1
ATOM 745 C CA . ASP A 1 92 ? -12.096 10.715 29.606 1.00 70.44 92 ASP A CA 1
ATOM 746 C C . ASP A 1 92 ? -12.433 9.703 30.715 1.00 70.44 92 ASP A C 1
ATOM 748 O O . ASP A 1 92 ? -13.417 9.877 31.435 1.00 70.44 92 ASP A O 1
ATOM 752 N N . ASP A 1 93 ? -11.630 8.642 30.862 1.00 70.25 93 ASP A N 1
ATOM 753 C CA . ASP A 1 93 ? -11.788 7.627 31.906 1.00 70.25 93 ASP A CA 1
ATOM 754 C C . ASP A 1 93 ? -10.437 7.072 32.370 1.00 70.25 93 ASP A C 1
ATOM 756 O O . ASP A 1 93 ? -9.745 6.352 31.647 1.00 70.25 93 ASP A O 1
ATOM 760 N N . ASP A 1 94 ? -10.096 7.351 33.627 1.00 70.06 94 ASP A N 1
ATOM 761 C CA . ASP A 1 94 ? -8.834 6.929 34.224 1.00 70.06 94 ASP A CA 1
ATOM 762 C C . ASP A 1 94 ? -8.653 5.412 34.318 1.00 70.06 94 ASP A C 1
ATOM 764 O O . ASP A 1 94 ? -7.518 4.938 34.402 1.00 70.06 94 ASP A O 1
ATOM 768 N N . ASN A 1 95 ? -9.749 4.654 34.278 1.00 73.25 95 ASN A N 1
ATOM 769 C CA . ASN A 1 95 ? -9.730 3.201 34.393 1.00 73.25 95 ASN A CA 1
ATOM 770 C C . ASN A 1 95 ? -9.863 2.491 33.042 1.00 73.25 95 ASN A C 1
ATOM 772 O O . ASN A 1 95 ? -9.952 1.262 33.018 1.00 73.25 95 ASN A O 1
ATOM 776 N N . THR A 1 96 ? -9.878 3.233 31.931 1.00 74.31 96 THR A N 1
ATOM 777 C CA . THR A 1 96 ? -9.927 2.669 30.578 1.00 74.31 96 THR A CA 1
ATOM 778 C C . THR A 1 96 ? -8.609 2.913 29.848 1.00 74.31 96 THR A C 1
ATOM 780 O O . THR A 1 96 ? -8.094 4.031 29.793 1.00 74.31 96 THR A O 1
ATOM 783 N N . PHE A 1 97 ? -8.059 1.863 29.245 1.00 73.00 97 PHE A N 1
ATOM 784 C CA . PHE A 1 97 ? -6.844 1.930 28.441 1.00 73.00 97 PHE A CA 1
ATOM 785 C C . PHE A 1 97 ? -6.898 0.984 27.239 1.00 73.00 97 PHE A C 1
ATOM 787 O O . PHE A 1 97 ? -7.659 0.020 27.187 1.00 73.00 97 PHE A O 1
ATOM 794 N N . TYR A 1 98 ? -6.065 1.285 26.251 1.00 71.31 98 TYR A N 1
ATOM 795 C CA . TYR A 1 98 ? -5.959 0.598 24.973 1.00 71.31 98 TYR A CA 1
ATOM 796 C C . TYR A 1 98 ? -4.617 -0.102 24.923 1.00 71.31 98 TYR A C 1
ATOM 798 O O . TYR A 1 98 ? -3.590 0.558 25.071 1.00 71.31 98 TYR A O 1
ATOM 806 N N . ILE A 1 99 ? -4.636 -1.412 24.692 1.00 69.75 99 ILE A N 1
ATOM 807 C CA . ILE A 1 99 ? -3.447 -2.224 24.438 1.00 69.75 99 ILE A CA 1
ATOM 808 C C . ILE A 1 99 ? -3.513 -2.719 22.995 1.00 69.75 99 ILE A C 1
ATOM 810 O O . ILE A 1 99 ? -4.255 -3.652 22.685 1.00 69.75 99 ILE A O 1
ATOM 814 N N . GLY A 1 100 ? -2.785 -2.063 22.094 1.00 66.06 100 GLY A N 1
ATOM 815 C CA . GLY A 1 100 ? -2.843 -2.297 20.654 1.00 66.06 100 GLY A CA 1
ATOM 816 C C . GLY A 1 100 ? -4.262 -2.107 20.113 1.00 66.06 100 GLY A C 1
ATOM 817 O O . GLY A 1 100 ? -4.713 -0.988 19.877 1.00 66.06 100 GLY A O 1
ATOM 818 N N . HIS A 1 101 ? -4.977 -3.216 19.920 1.00 65.94 101 HIS A N 1
ATOM 819 C CA . HIS A 1 101 ? -6.364 -3.234 19.452 1.00 65.94 101 HIS A CA 1
ATOM 820 C C . HIS A 1 101 ? -7.379 -3.751 20.480 1.00 65.94 101 HIS A C 1
ATOM 822 O O . HIS A 1 101 ? -8.524 -4.031 20.113 1.00 65.94 101 HIS A O 1
ATOM 828 N N . THR A 1 102 ? -6.954 -3.905 21.729 1.00 69.12 102 THR A N 1
ATOM 829 C CA . THR A 1 102 ? -7.771 -4.374 22.844 1.00 69.12 102 THR A CA 1
ATOM 830 C C . THR A 1 102 ? -8.115 -3.197 23.739 1.00 69.12 102 THR A C 1
ATOM 832 O O . THR A 1 102 ? -7.248 -2.394 24.078 1.00 69.12 102 THR A O 1
ATOM 835 N N . ILE A 1 103 ? -9.382 -3.108 24.128 1.00 75.75 103 ILE A N 1
ATOM 836 C CA . ILE A 1 103 ? -9.887 -2.097 25.053 1.00 75.75 103 ILE A CA 1
ATOM 837 C C . ILE A 1 103 ? -10.031 -2.776 26.402 1.00 75.75 103 ILE A C 1
ATOM 839 O O . ILE A 1 103 ? -10.708 -3.797 26.513 1.00 75.75 103 ILE A O 1
ATOM 843 N N . VAL A 1 104 ? -9.385 -2.220 27.416 1.00 76.06 104 VAL A N 1
ATOM 844 C CA . VAL A 1 104 ? -9.408 -2.752 28.770 1.00 76.06 104 VAL A CA 1
ATOM 845 C C . VAL A 1 104 ? -9.994 -1.689 29.679 1.00 76.06 104 VAL A C 1
ATOM 847 O O . VAL A 1 104 ? -9.504 -0.563 29.718 1.00 76.06 104 VAL A O 1
ATOM 850 N N . LYS A 1 105 ? -11.043 -2.056 30.414 1.00 79.12 105 LYS A N 1
ATOM 851 C CA . LYS A 1 105 ? -11.612 -1.228 31.473 1.00 79.12 105 LYS A CA 1
ATOM 852 C C . LYS A 1 105 ? -11.525 -1.968 32.796 1.00 79.12 105 LYS A C 1
ATOM 854 O O . LYS A 1 105 ? -11.959 -3.114 32.899 1.00 79.12 105 LYS A O 1
ATOM 859 N N . ILE A 1 106 ? -10.963 -1.307 33.798 1.00 77.94 106 ILE A N 1
ATOM 860 C CA . ILE A 1 106 ? -10.871 -1.827 35.159 1.00 77.94 106 ILE A CA 1
ATOM 861 C C . ILE A 1 106 ? -12.070 -1.320 35.957 1.00 77.94 106 ILE A C 1
ATOM 863 O O . ILE A 1 106 ? -12.357 -0.125 35.999 1.00 77.94 106 ILE A O 1
ATOM 867 N N . PHE A 1 107 ? -12.759 -2.241 36.623 1.00 75.88 107 PHE A N 1
ATOM 868 C CA . PHE A 1 107 ? -13.866 -1.932 37.521 1.00 75.88 107 PHE A CA 1
ATOM 869 C C . PHE A 1 107 ? -13.465 -2.249 38.959 1.00 75.88 107 PHE A C 1
ATOM 871 O O . PHE A 1 107 ? -12.886 -3.303 39.229 1.00 75.88 107 PHE A O 1
ATOM 878 N N . LYS A 1 108 ? -13.801 -1.365 39.904 1.00 76.75 108 LYS A N 1
ATOM 879 C CA . LYS A 1 108 ? -13.700 -1.691 41.332 1.00 76.75 108 LYS A CA 1
ATOM 880 C C . LYS A 1 108 ? -14.918 -2.530 41.716 1.00 76.75 108 LYS A C 1
ATOM 882 O O . LYS A 1 108 ? -16.045 -2.106 41.452 1.00 76.75 108 LYS A O 1
ATOM 887 N N . LYS A 1 109 ? -14.689 -3.689 42.346 1.00 73.81 109 LYS A N 1
ATOM 888 C CA . LYS A 1 109 ? -15.732 -4.685 42.673 1.00 73.81 109 LYS A CA 1
ATOM 889 C C . LYS A 1 109 ? -16.936 -4.098 43.419 1.00 73.81 109 LYS A C 1
ATOM 891 O O . LYS A 1 109 ? -18.049 -4.551 43.196 1.00 73.81 109 LYS A O 1
ATOM 896 N N . ASP A 1 110 ? -16.723 -3.056 44.218 1.00 76.81 110 ASP A N 1
ATOM 897 C CA . ASP A 1 110 ? -17.765 -2.465 45.068 1.00 76.81 110 ASP A CA 1
ATOM 898 C C . ASP A 1 110 ? -18.511 -1.287 44.414 1.00 76.81 110 ASP A C 1
ATOM 900 O O . ASP A 1 110 ? -19.389 -0.689 45.029 1.00 76.81 110 ASP A O 1
ATOM 904 N N . THR A 1 111 ? -18.147 -0.908 43.183 1.00 72.75 111 THR A N 1
ATOM 905 C CA . THR A 1 111 ? -18.656 0.321 42.535 1.00 72.75 111 THR A CA 1
ATOM 906 C C . THR A 1 111 ? -19.647 0.082 41.404 1.00 72.75 111 THR A C 1
ATOM 908 O O . THR A 1 111 ? -20.392 0.994 41.057 1.00 72.75 111 THR A O 1
ATOM 911 N N . VAL A 1 112 ? -19.656 -1.113 40.811 1.00 76.44 112 VAL A N 1
ATOM 912 C CA . VAL A 1 112 ? -20.490 -1.447 39.650 1.00 76.44 112 VAL A CA 1
ATOM 913 C C . VAL A 1 112 ? -21.019 -2.861 39.848 1.00 76.44 112 VAL A C 1
ATOM 915 O O . VAL A 1 112 ? -20.234 -3.780 40.081 1.00 76.44 112 VAL A O 1
ATOM 918 N N . SER A 1 113 ? -22.340 -3.042 39.779 1.00 79.81 113 SER A N 1
ATOM 919 C CA . SER A 1 113 ? -22.926 -4.384 39.834 1.00 79.81 113 SER A CA 1
ATOM 920 C C . SER A 1 113 ? -22.592 -5.167 38.561 1.00 79.81 113 SER A C 1
ATOM 922 O O . SER A 1 113 ? -22.338 -4.576 37.511 1.00 79.81 113 SER A O 1
ATOM 924 N N . GLY A 1 114 ? -22.599 -6.504 38.631 1.00 79.31 114 GLY A N 1
ATOM 925 C CA . GLY A 1 114 ? -22.276 -7.361 37.480 1.00 79.31 114 GLY A CA 1
ATOM 926 C C . GLY A 1 114 ? -23.074 -7.007 36.218 1.00 79.31 114 GLY A C 1
ATOM 927 O O . GLY A 1 114 ? -22.505 -6.931 35.131 1.00 79.31 114 GLY A O 1
ATOM 928 N N . ASP A 1 115 ? -24.355 -6.678 36.385 1.00 84.00 115 ASP A N 1
ATOM 929 C CA . ASP A 1 115 ? -25.264 -6.330 35.286 1.00 84.00 115 ASP A CA 1
ATOM 930 C C . ASP A 1 115 ? -24.948 -4.964 34.649 1.00 84.00 115 ASP A C 1
ATOM 932 O O . ASP A 1 115 ? -25.272 -4.725 33.491 1.00 84.00 115 ASP A O 1
ATOM 936 N N . GLN A 1 116 ? -24.269 -4.072 35.376 1.00 85.06 116 GLN A N 1
ATOM 937 C CA . GLN A 1 116 ? -23.901 -2.727 34.915 1.00 85.06 116 GLN A CA 1
ATOM 938 C C . GLN A 1 116 ? -22.524 -2.671 34.241 1.00 85.06 116 GLN A C 1
ATOM 940 O O . GLN A 1 116 ? -22.131 -1.620 33.724 1.00 85.06 116 GLN A O 1
ATOM 945 N N . LEU A 1 117 ? -21.764 -3.774 34.245 1.00 84.19 117 LEU A N 1
ATOM 946 C CA . LEU A 1 117 ? -20.412 -3.810 33.680 1.00 84.19 117 LEU A CA 1
ATOM 947 C C . LEU A 1 117 ? -20.413 -3.464 32.190 1.00 84.19 117 LEU A C 1
ATOM 949 O O . LEU A 1 117 ? -19.573 -2.682 31.743 1.00 84.19 117 LEU A O 1
ATOM 953 N N . TYR A 1 118 ? -21.366 -4.013 31.434 1.00 84.19 118 TYR A N 1
ATOM 954 C CA . TYR A 1 118 ? -21.462 -3.787 29.994 1.00 84.19 118 TYR A CA 1
ATOM 955 C C . TYR A 1 118 ? -21.821 -2.335 29.666 1.00 84.19 118 TYR A C 1
ATOM 957 O O . TYR A 1 118 ? -21.107 -1.688 28.902 1.00 84.19 118 TYR A O 1
ATOM 965 N N . ASP A 1 119 ? -22.856 -1.788 30.303 1.00 85.62 119 ASP A N 1
ATOM 966 C CA . ASP A 1 119 ? -23.278 -0.402 30.079 1.00 85.62 119 ASP A CA 1
ATOM 967 C C . ASP A 1 119 ? -22.190 0.588 30.493 1.00 85.62 119 ASP A C 1
ATOM 969 O O . ASP A 1 119 ? -21.886 1.541 29.776 1.00 85.62 119 ASP A O 1
ATOM 973 N N . SER A 1 120 ? -21.531 0.337 31.625 1.00 81.25 120 SER A N 1
ATOM 974 C CA . SER A 1 120 ? -20.424 1.174 32.074 1.00 81.25 120 SER A CA 1
ATOM 975 C C . SER A 1 120 ? -19.230 1.077 31.122 1.00 81.25 120 SER A C 1
ATOM 977 O O . SER A 1 120 ? -18.594 2.093 30.833 1.00 81.25 120 SER A O 1
ATOM 979 N N . PHE A 1 121 ? -18.914 -0.109 30.593 1.00 84.12 121 PHE A N 1
ATOM 980 C CA . PHE A 1 121 ? -17.909 -0.264 29.538 1.00 84.12 121 PHE A CA 1
ATOM 981 C C . PHE A 1 121 ? -18.276 0.541 28.289 1.00 84.12 121 PHE A C 1
ATOM 983 O O . PHE A 1 121 ? -17.452 1.317 27.801 1.00 84.12 121 PHE A O 1
ATOM 990 N N . LEU A 1 122 ? -19.520 0.419 27.819 1.00 83.00 122 LEU A N 1
ATOM 991 C CA . LEU A 1 122 ? -20.017 1.149 26.659 1.00 83.00 122 LEU A CA 1
ATOM 992 C C . LEU A 1 122 ? -19.919 2.658 26.851 1.00 83.00 122 LEU A C 1
ATOM 994 O O . LEU A 1 122 ? -19.431 3.336 25.957 1.00 83.00 122 LEU A O 1
ATOM 998 N N . VAL A 1 123 ? -20.314 3.198 28.004 1.00 81.38 123 VAL A N 1
ATOM 999 C CA . VAL A 1 123 ? -20.243 4.645 28.264 1.00 81.38 123 VAL A CA 1
ATOM 1000 C C . VAL A 1 123 ? -18.813 5.174 28.147 1.00 81.38 123 VAL A C 1
ATOM 1002 O O . VAL A 1 123 ? -18.612 6.245 27.577 1.00 81.38 123 VAL A O 1
ATOM 1005 N N . SER A 1 124 ? -17.820 4.443 28.659 1.00 76.44 124 SER A N 1
ATOM 1006 C CA . SER A 1 124 ? -16.414 4.849 28.516 1.00 76.44 124 SER A CA 1
ATOM 1007 C C . SER A 1 124 ? -15.936 4.728 27.080 1.00 76.44 124 SER A C 1
ATOM 1009 O O . SER A 1 124 ? -15.266 5.626 26.577 1.00 76.44 124 SER A O 1
ATOM 1011 N N . PHE A 1 125 ? -16.324 3.654 26.397 1.00 77.44 125 PHE A N 1
ATOM 1012 C CA . PHE A 1 125 ? -15.969 3.463 25.002 1.00 77.44 125 PHE A CA 1
ATOM 1013 C C . PHE A 1 125 ? -16.569 4.555 24.107 1.00 77.44 125 PHE A C 1
ATOM 1015 O O . PHE A 1 125 ? -15.849 5.135 23.302 1.00 77.44 125 PHE A O 1
ATOM 1022 N N . LEU A 1 126 ? -17.847 4.905 24.309 1.00 76.94 126 LEU A N 1
ATOM 1023 C CA . LEU A 1 126 ? -18.601 5.932 23.575 1.00 76.94 126 LEU A CA 1
ATOM 1024 C C . LEU A 1 126 ? -17.990 7.338 23.656 1.00 76.94 126 LEU A C 1
ATOM 1026 O O . LEU A 1 126 ? -18.203 8.146 22.753 1.00 76.94 126 LEU A O 1
ATOM 1030 N N . LYS A 1 127 ? -17.215 7.625 24.704 1.00 73.12 127 LYS A N 1
ATOM 1031 C CA . LYS A 1 127 ? -16.557 8.922 24.908 1.00 73.12 127 LYS A CA 1
ATOM 1032 C C . LYS A 1 127 ? -15.205 9.047 24.199 1.00 73.12 127 LYS A C 1
ATOM 1034 O O . LYS A 1 127 ? -14.661 10.143 24.126 1.00 73.12 127 LYS A O 1
ATOM 1039 N N . GLU A 1 128 ? -14.673 7.967 23.631 1.00 69.94 128 GLU A N 1
ATOM 1040 C CA . GLU A 1 128 ? -13.371 7.979 22.962 1.00 69.94 128 GLU A CA 1
ATOM 1041 C C . GLU A 1 128 ? -13.300 8.836 21.695 1.00 69.94 128 GLU A C 1
ATOM 1043 O O . GLU A 1 128 ? -14.206 8.889 20.855 1.00 69.94 128 GLU A O 1
ATOM 1048 N N . LYS A 1 129 ? -12.097 9.367 21.452 1.00 64.69 129 LYS A N 1
ATOM 1049 C CA . LYS A 1 129 ? -11.725 9.932 20.153 1.00 64.69 129 LYS A CA 1
ATOM 1050 C C . LYS A 1 129 ? -11.701 8.841 19.069 1.00 64.69 129 LYS A C 1
ATOM 1052 O O . LYS A 1 129 ? -11.040 7.819 19.225 1.00 64.69 129 LYS A O 1
ATOM 1057 N N . ASN A 1 130 ? -12.321 9.130 17.921 1.00 70.44 130 ASN A N 1
ATOM 1058 C CA . ASN A 1 130 ? -12.389 8.274 16.721 1.00 70.44 130 ASN A CA 1
ATOM 1059 C C . ASN A 1 130 ? -13.207 6.980 16.874 1.00 70.44 130 ASN A C 1
ATOM 1061 O O . ASN A 1 130 ? -12.949 6.008 16.161 1.00 70.44 130 ASN A O 1
ATOM 1065 N N . ILE A 1 131 ? -14.210 6.963 17.755 1.00 81.12 131 ILE A N 1
ATOM 1066 C CA . ILE A 1 131 ? -15.013 5.764 18.007 1.00 81.12 131 ILE A CA 1
ATOM 1067 C C . ILE A 1 131 ? -15.604 5.118 16.752 1.00 81.12 131 ILE A C 1
ATOM 1069 O O . ILE A 1 131 ? -15.592 3.895 16.650 1.00 81.12 131 ILE A O 1
ATOM 1073 N N . PHE A 1 132 ? -16.054 5.905 15.774 1.00 84.56 132 PHE A N 1
ATOM 1074 C CA . PHE A 1 132 ? -16.617 5.358 14.540 1.00 84.56 132 PHE A CA 1
ATOM 1075 C C . PHE A 1 132 ? -15.628 4.438 13.809 1.00 84.56 132 PHE A C 1
ATOM 1077 O O . PHE A 1 132 ? -15.974 3.325 13.423 1.00 84.56 132 PHE A O 1
ATOM 1084 N N . LEU A 1 133 ? -14.362 4.855 13.690 1.00 84.06 133 LEU A N 1
ATOM 1085 C CA . LEU A 1 133 ? -13.317 4.043 13.058 1.00 84.06 133 LEU A CA 1
ATOM 1086 C C . LEU A 1 133 ? -12.990 2.792 13.886 1.00 84.06 133 LEU A C 1
ATOM 1088 O O . LEU A 1 133 ? -12.727 1.731 13.320 1.00 84.06 133 LEU A O 1
ATOM 1092 N N . SER A 1 134 ? -13.034 2.896 15.217 1.00 81.00 134 SER A N 1
ATOM 1093 C CA . SER A 1 134 ? -12.845 1.755 16.122 1.00 81.00 134 SER A CA 1
ATOM 1094 C C . SER A 1 134 ? -13.976 0.731 15.995 1.00 81.00 134 SER A C 1
ATOM 1096 O O . SER A 1 134 ? -13.710 -0.463 15.869 1.00 81.00 134 SER A O 1
ATOM 1098 N N . LEU A 1 135 ? -15.229 1.194 15.969 1.00 85.12 135 LEU A N 1
ATOM 1099 C CA . LEU A 1 135 ? -16.414 0.367 15.746 1.00 85.12 135 LEU A CA 1
ATOM 1100 C C . LEU A 1 135 ? -16.367 -0.313 14.378 1.00 85.12 135 LEU A C 1
ATOM 1102 O O . LEU A 1 135 ? -16.637 -1.506 14.290 1.00 85.12 135 LEU A O 1
ATOM 1106 N N . MET A 1 136 ? -15.939 0.403 13.336 1.00 86.12 136 MET A N 1
ATOM 1107 C CA . MET A 1 136 ? -15.762 -0.168 11.998 1.00 86.12 136 MET A CA 1
ATOM 1108 C C . MET A 1 136 ? -14.750 -1.313 12.015 1.00 86.12 136 MET A C 1
ATOM 1110 O O . MET A 1 136 ? -15.019 -2.386 11.479 1.00 86.12 136 MET A O 1
ATOM 1114 N N . GLY A 1 137 ? -13.620 -1.133 12.705 1.00 85.06 137 GLY A N 1
ATOM 1115 C CA . GLY A 1 137 ? -12.643 -2.202 12.901 1.00 85.06 137 GLY A CA 1
ATOM 1116 C C . GLY A 1 137 ? -13.206 -3.413 13.658 1.00 85.06 137 GLY A C 1
ATOM 1117 O O . GLY A 1 137 ? -12.879 -4.549 13.314 1.00 85.06 137 GLY A O 1
ATOM 1118 N N . LEU A 1 138 ? -14.059 -3.195 14.664 1.00 84.12 138 LEU A N 1
ATOM 1119 C CA . LEU A 1 138 ? -14.722 -4.271 15.410 1.00 84.12 138 LEU A CA 1
ATOM 1120 C C . LEU A 1 138 ? -15.747 -5.020 14.552 1.00 84.12 138 LEU A C 1
ATOM 1122 O O . LEU A 1 138 ? -15.735 -6.252 14.549 1.00 84.12 138 LEU A O 1
ATOM 1126 N N . GLU A 1 139 ? -16.587 -4.312 13.792 1.00 86.56 139 GLU A N 1
ATOM 1127 C CA . GLU A 1 139 ? -17.567 -4.948 12.908 1.00 86.56 139 GLU A CA 1
ATOM 1128 C C . GLU A 1 139 ? -16.864 -5.791 11.837 1.00 86.56 139 GLU A C 1
ATOM 1130 O O . GLU A 1 139 ? -17.219 -6.953 11.651 1.00 86.56 139 GLU A O 1
ATOM 1135 N N . MET A 1 140 ? -15.805 -5.266 11.207 1.00 85.19 140 MET A N 1
ATOM 1136 C CA . MET A 1 140 ? -15.007 -6.020 10.230 1.00 85.19 140 MET A CA 1
ATOM 1137 C C . MET A 1 140 ? -14.432 -7.318 10.818 1.00 85.19 140 MET A C 1
ATOM 1139 O O . MET A 1 140 ? -14.437 -8.353 10.154 1.00 85.19 140 MET A O 1
ATOM 1143 N N . ARG A 1 141 ? -13.959 -7.299 12.071 1.00 84.19 141 ARG A N 1
ATOM 1144 C CA . ARG A 1 141 ? -13.439 -8.504 12.743 1.00 84.19 141 ARG A CA 1
ATOM 1145 C C . ARG A 1 141 ? -14.534 -9.507 13.074 1.00 84.19 141 ARG A C 1
ATOM 1147 O O . ARG A 1 141 ? -14.323 -10.703 12.891 1.00 84.19 141 ARG A O 1
ATOM 1154 N N . ASN A 1 142 ? -15.683 -9.039 13.555 1.00 84.81 142 ASN A N 1
ATOM 1155 C CA . ASN A 1 142 ? -16.821 -9.910 13.843 1.00 84.81 142 ASN A CA 1
ATOM 1156 C C . ASN A 1 142 ? -17.333 -10.571 12.561 1.00 84.81 142 ASN A C 1
ATOM 1158 O O . ASN A 1 142 ? -17.485 -11.787 12.542 1.00 84.81 142 ASN A O 1
ATOM 1162 N N . ARG A 1 143 ? -17.465 -9.801 11.473 1.00 82.00 143 ARG A N 1
ATOM 1163 C CA . ARG A 1 143 ? -17.789 -10.306 10.130 1.00 82.00 143 ARG A CA 1
ATOM 1164 C C . ARG A 1 143 ? -16.820 -11.384 9.685 1.00 82.00 143 ARG A C 1
ATOM 1166 O O . ARG A 1 143 ? -17.255 -12.446 9.263 1.00 82.00 143 ARG A O 1
ATOM 1173 N N . PHE A 1 144 ? -15.521 -11.126 9.802 1.00 83.44 144 PHE A N 1
ATOM 1174 C CA . PHE A 1 144 ? -14.508 -12.107 9.436 1.00 83.44 144 PHE A CA 1
ATOM 1175 C C . PHE A 1 144 ? -14.628 -13.383 10.280 1.00 83.44 144 PHE A C 1
ATOM 1177 O O . PHE A 1 144 ? -14.565 -14.482 9.745 1.00 83.44 144 PHE A O 1
ATOM 1184 N N . ARG A 1 145 ? -14.852 -13.259 11.595 1.00 83.31 145 ARG A N 1
ATOM 1185 C CA . ARG A 1 145 ? -15.031 -14.407 12.496 1.00 83.31 145 ARG A CA 1
ATOM 1186 C C . ARG A 1 145 ? -16.270 -15.225 12.135 1.00 83.31 145 ARG A C 1
ATOM 1188 O O . ARG A 1 145 ? -16.171 -16.440 12.021 1.00 83.31 145 ARG A O 1
ATOM 1195 N N . GLU A 1 146 ? -17.409 -14.568 11.948 1.00 80.62 146 GLU A N 1
ATOM 1196 C CA . GLU A 1 146 ? -18.685 -15.204 11.599 1.00 80.62 146 GLU A CA 1
ATOM 1197 C C . GLU A 1 146 ? -18.630 -15.883 10.230 1.00 80.62 146 GLU A C 1
ATOM 1199 O O . GLU A 1 146 ? -19.190 -16.962 10.064 1.00 80.62 146 GLU A O 1
ATOM 1204 N N . ASN A 1 147 ? -17.903 -15.289 9.278 1.00 76.69 147 ASN A N 1
ATOM 1205 C CA . ASN A 1 147 ? -17.801 -15.800 7.914 1.00 76.69 147 ASN A CA 1
ATOM 1206 C C . ASN A 1 147 ? -16.554 -16.656 7.650 1.00 76.69 147 ASN A C 1
ATOM 1208 O O . ASN A 1 147 ? -16.366 -17.144 6.539 1.00 76.69 147 ASN A O 1
ATOM 1212 N N . SER A 1 148 ? -15.715 -16.888 8.663 1.00 72.50 148 SER A N 1
ATOM 1213 C CA . SER A 1 148 ? -14.493 -17.693 8.524 1.00 72.50 148 SER A CA 1
ATOM 1214 C C . SER A 1 148 ? -14.774 -19.131 8.078 1.00 72.50 148 SER A C 1
ATOM 1216 O O . SER A 1 148 ? -13.947 -19.728 7.398 1.00 72.50 148 SER A O 1
ATOM 1218 N N . ALA A 1 149 ? -15.961 -19.657 8.396 1.00 66.12 149 ALA A N 1
ATOM 1219 C CA . ALA A 1 149 ? -16.408 -20.984 7.987 1.00 66.12 149 ALA A CA 1
ATOM 1220 C C . ALA A 1 149 ? -16.783 -21.090 6.494 1.00 66.12 149 ALA A C 1
ATOM 1222 O O . ALA A 1 149 ? -16.895 -22.202 5.989 1.00 66.12 149 ALA A O 1
ATOM 1223 N N . PHE A 1 150 ? -16.990 -19.970 5.786 1.00 63.66 150 PHE A N 1
ATOM 1224 C CA . PHE A 1 150 ? -17.297 -19.979 4.347 1.00 63.66 150 PHE A CA 1
ATOM 1225 C C . PHE A 1 150 ? -16.042 -20.032 3.473 1.00 63.66 150 PHE A C 1
ATOM 1227 O O . PHE A 1 150 ? -16.135 -20.396 2.302 1.00 63.66 150 PHE A O 1
ATOM 1234 N N . ILE A 1 151 ? -14.870 -19.720 4.039 1.00 64.31 151 ILE A N 1
ATOM 1235 C CA . ILE A 1 151 ? -13.592 -19.848 3.338 1.00 64.31 151 ILE A CA 1
ATOM 1236 C C . ILE A 1 151 ? -13.378 -21.331 3.021 1.00 64.31 151 ILE A C 1
ATOM 1238 O O . ILE A 1 151 ? -13.156 -22.130 3.929 1.00 64.31 151 ILE A O 1
ATOM 1242 N N . GLY A 1 152 ? -13.432 -21.692 1.738 1.00 62.88 152 GLY A N 1
ATOM 1243 C CA . GLY A 1 152 ? -13.214 -23.072 1.291 1.00 62.88 152 GLY A CA 1
ATOM 1244 C C . GLY A 1 152 ? -14.438 -23.768 0.705 1.00 62.88 152 GLY A C 1
ATOM 1245 O O . GLY A 1 152 ? -14.267 -24.791 0.056 1.00 62.88 152 GLY A O 1
ATOM 1246 N N . LYS A 1 153 ? -15.651 -23.218 0.847 1.00 68.94 153 LYS A N 1
ATOM 1247 C CA . LYS A 1 153 ? -16.863 -23.900 0.362 1.00 68.94 153 LYS A CA 1
ATOM 1248 C C . LYS A 1 153 ? -16.840 -24.147 -1.153 1.00 68.94 153 LYS A C 1
ATOM 1250 O O . LYS A 1 153 ? -17.239 -25.211 -1.603 1.00 68.94 153 LYS A O 1
ATOM 1255 N N . ASP A 1 154 ? -16.305 -23.197 -1.916 1.00 69.81 154 ASP A N 1
ATOM 1256 C CA . ASP A 1 154 ? -16.146 -23.335 -3.371 1.00 69.81 154 ASP A CA 1
ATOM 1257 C C . ASP A 1 154 ? -14.948 -24.222 -3.761 1.00 69.81 154 ASP A C 1
ATOM 1259 O O . ASP A 1 154 ? -14.838 -24.642 -4.911 1.00 69.81 154 ASP A O 1
ATOM 1263 N N . PHE A 1 155 ? -14.027 -24.502 -2.828 1.00 72.44 155 PHE A N 1
ATOM 1264 C CA . PHE A 1 155 ? -12.902 -25.410 -3.072 1.00 72.44 155 PHE A CA 1
ATOM 1265 C C . PHE A 1 155 ? -13.320 -26.877 -3.008 1.00 72.44 155 PHE A C 1
ATOM 1267 O O . PHE A 1 155 ? -12.714 -27.686 -3.707 1.00 72.44 155 PHE A O 1
ATOM 1274 N N . ASP A 1 156 ? -14.343 -27.212 -2.219 1.00 74.19 156 ASP A N 1
ATOM 1275 C CA . ASP A 1 156 ? -14.848 -28.586 -2.101 1.00 74.19 156 ASP A CA 1
ATOM 1276 C C . ASP A 1 156 ? -15.396 -29.117 -3.440 1.00 74.19 156 ASP A C 1
ATOM 1278 O O . ASP A 1 156 ? -15.334 -30.317 -3.709 1.00 74.19 156 ASP A O 1
ATOM 1282 N N . ASP A 1 157 ? -15.872 -28.220 -4.310 1.00 80.56 157 ASP A N 1
ATOM 1283 C CA . ASP A 1 157 ? -16.380 -28.553 -5.645 1.00 80.56 157 ASP A CA 1
ATOM 1284 C C . ASP A 1 157 ? -15.266 -28.677 -6.709 1.00 80.56 157 ASP A C 1
ATOM 1286 O O . ASP A 1 157 ? -15.520 -29.100 -7.844 1.00 80.56 157 ASP A O 1
ATOM 1290 N N . LEU A 1 158 ? -14.018 -28.316 -6.382 1.00 81.88 158 LEU A N 1
ATOM 1291 C CA . LEU A 1 158 ? -12.896 -28.407 -7.315 1.00 81.88 158 LEU A CA 1
ATOM 1292 C C . LEU A 1 158 ? -12.336 -29.831 -7.361 1.00 81.88 158 LEU A C 1
ATOM 1294 O O . LEU A 1 158 ? -11.978 -30.431 -6.353 1.00 81.88 158 LEU A O 1
ATOM 1298 N N . SER A 1 159 ? -12.166 -30.355 -8.575 1.00 88.81 159 SER A N 1
ATOM 1299 C CA . SER A 1 159 ? -11.457 -31.618 -8.782 1.00 88.81 159 SER A CA 1
ATOM 1300 C C . SER A 1 159 ? -9.991 -31.488 -8.360 1.00 88.81 159 SER A C 1
ATOM 1302 O O . SER A 1 159 ? -9.244 -30.664 -8.896 1.00 88.81 159 SER A O 1
ATOM 1304 N N . GLU A 1 160 ? -9.563 -32.360 -7.448 1.00 90.50 160 GLU A N 1
ATOM 1305 C CA . GLU A 1 160 ? -8.166 -32.468 -7.019 1.00 90.50 160 GLU A CA 1
ATOM 1306 C C . GLU A 1 160 ? -7.233 -32.786 -8.207 1.00 90.50 160 GLU A C 1
ATOM 1308 O O . GLU A 1 160 ? -6.136 -32.232 -8.309 1.00 90.50 160 GLU A O 1
ATOM 1313 N N . ASP A 1 161 ? -7.709 -33.571 -9.182 1.00 93.19 161 ASP A N 1
ATOM 1314 C CA . ASP A 1 161 ? -6.987 -33.830 -10.433 1.00 93.19 161 ASP A CA 1
ATOM 1315 C C . ASP A 1 161 ? -6.777 -32.544 -11.241 1.00 93.19 161 ASP A C 1
ATOM 1317 O O . ASP A 1 161 ? -5.671 -32.290 -11.717 1.00 93.19 161 ASP A O 1
ATOM 1321 N N . ALA A 1 162 ? -7.804 -31.695 -11.376 1.00 89.06 162 ALA A N 1
ATOM 1322 C CA . ALA A 1 162 ? -7.688 -30.412 -12.074 1.00 89.06 162 ALA A CA 1
ATOM 1323 C C . ALA A 1 162 ? -6.747 -29.443 -11.336 1.00 89.06 162 ALA A C 1
ATOM 1325 O O . ALA A 1 162 ? -5.942 -28.744 -11.962 1.00 89.06 162 ALA A O 1
ATOM 1326 N N . PHE A 1 163 ? -6.799 -29.441 -10.002 1.00 88.44 163 PHE A N 1
ATOM 1327 C CA . PHE A 1 163 ? -5.909 -28.658 -9.150 1.00 88.44 163 PHE A CA 1
ATOM 1328 C C . PHE A 1 163 ? -4.441 -29.065 -9.338 1.00 88.44 163 PHE A C 1
ATOM 1330 O O . PHE A 1 163 ? -3.580 -28.220 -9.615 1.00 88.44 163 PHE A O 1
ATOM 1337 N N . PHE A 1 164 ? -4.140 -30.364 -9.263 1.00 90.69 164 PHE A N 1
ATOM 1338 C CA . PHE A 1 164 ? -2.782 -30.863 -9.473 1.00 90.69 164 PHE A CA 1
ATOM 1339 C C . PHE A 1 164 ? -2.339 -30.810 -10.933 1.00 90.69 164 PHE A C 1
ATOM 1341 O O . PHE A 1 164 ? -1.154 -30.595 -11.191 1.00 90.69 164 PHE A O 1
ATOM 1348 N N . TYR A 1 165 ? -3.260 -30.910 -11.891 1.00 90.50 165 TYR A N 1
ATOM 1349 C CA . TYR A 1 165 ? -2.978 -30.632 -13.295 1.00 90.50 165 TYR A CA 1
ATOM 1350 C C . TYR A 1 165 ? -2.487 -29.189 -13.477 1.00 90.50 165 TYR A C 1
ATOM 1352 O O . TYR A 1 165 ? -1.435 -28.969 -14.080 1.00 90.50 165 TYR A O 1
ATOM 1360 N N . HIS A 1 166 ? -3.168 -28.202 -12.877 1.00 87.25 166 HIS A N 1
ATOM 1361 C CA . HIS A 1 166 ? -2.718 -26.808 -12.908 1.00 87.25 166 HIS A CA 1
ATOM 1362 C C . HIS A 1 166 ? -1.357 -26.620 -12.218 1.00 87.25 166 HIS A C 1
ATOM 1364 O O . HIS A 1 166 ? -0.479 -25.943 -12.759 1.00 87.25 166 HIS A O 1
ATOM 1370 N N . LYS A 1 167 ? -1.134 -27.258 -11.061 1.00 89.50 167 LYS A N 1
ATOM 1371 C CA . LYS A 1 167 ? 0.169 -27.245 -10.374 1.00 89.50 167 LYS A CA 1
ATOM 1372 C C . LYS A 1 167 ? 1.289 -27.783 -11.270 1.00 89.50 167 LYS A C 1
ATOM 1374 O O . LYS A 1 167 ? 2.332 -27.145 -11.395 1.00 89.50 167 LYS A O 1
ATOM 1379 N N . ASN A 1 168 ? 1.073 -28.937 -11.900 1.00 90.00 168 ASN A N 1
ATOM 1380 C CA . ASN A 1 168 ? 2.079 -29.614 -12.716 1.00 90.00 168 ASN A CA 1
ATOM 1381 C C . ASN A 1 168 ? 2.378 -28.854 -14.015 1.00 90.00 168 ASN A C 1
ATOM 1383 O O . ASN A 1 168 ? 3.538 -28.778 -14.416 1.00 90.00 168 ASN A O 1
ATOM 1387 N N . ASN A 1 169 ? 1.376 -28.205 -14.617 1.00 87.94 169 ASN A N 1
ATOM 1388 C CA . ASN A 1 169 ? 1.577 -27.317 -15.767 1.00 87.94 169 ASN A CA 1
ATOM 1389 C C . ASN A 1 169 ? 2.458 -26.097 -15.445 1.00 87.94 169 ASN A C 1
ATOM 1391 O O . ASN A 1 169 ? 3.050 -25.514 -16.349 1.00 87.94 169 ASN A O 1
ATOM 1395 N N . ASN A 1 170 ? 2.579 -25.726 -14.168 1.00 81.44 170 ASN A N 1
ATOM 1396 C CA . ASN A 1 170 ? 3.486 -24.683 -13.692 1.00 81.44 170 ASN A CA 1
ATOM 1397 C C . ASN A 1 170 ? 4.798 -25.256 -13.116 1.00 81.44 170 ASN A C 1
ATOM 1399 O O . ASN A 1 170 ? 5.489 -24.566 -12.369 1.00 81.44 170 ASN A O 1
ATOM 1403 N N . GLY A 1 171 ? 5.164 -26.504 -13.438 1.00 75.81 171 GLY A N 1
ATOM 1404 C CA . GLY A 1 171 ? 6.316 -27.198 -12.846 1.00 75.81 171 GLY A CA 1
ATOM 1405 C C . GLY A 1 171 ? 7.665 -26.492 -13.037 1.00 75.81 171 GLY A C 1
ATOM 1406 O O . GLY A 1 171 ? 8.504 -26.531 -12.140 1.00 75.81 171 GLY A O 1
ATOM 1407 N N . GLU A 1 172 ? 7.856 -25.787 -14.155 1.00 76.75 172 GLU A N 1
ATOM 1408 C CA . GLU A 1 172 ? 9.061 -24.977 -14.408 1.00 76.75 172 GLU A CA 1
ATOM 1409 C C . GLU A 1 172 ? 9.135 -23.733 -13.507 1.00 76.75 172 GLU A C 1
ATOM 1411 O O . GLU A 1 172 ? 10.223 -23.262 -13.175 1.00 76.75 172 GLU A O 1
ATOM 1416 N N . HIS A 1 173 ? 7.978 -23.233 -13.053 1.00 80.94 173 HIS A N 1
ATOM 1417 C CA . HIS A 1 173 ? 7.840 -22.011 -12.257 1.00 80.94 173 HIS A CA 1
ATOM 1418 C C . HIS A 1 173 ? 6.852 -22.191 -11.090 1.00 80.94 173 HIS A C 1
ATOM 1420 O O . HIS A 1 173 ? 5.775 -21.585 -11.091 1.00 80.94 173 HIS A O 1
ATOM 1426 N N . PRO A 1 174 ? 7.205 -22.964 -10.043 1.00 83.38 174 PRO A N 1
ATOM 1427 C CA . PRO A 1 174 ? 6.272 -23.331 -8.968 1.00 83.38 174 PRO A CA 1
ATOM 1428 C C . PRO A 1 174 ? 5.664 -22.141 -8.209 1.00 83.38 174 PRO A C 1
ATOM 1430 O O . PRO A 1 174 ? 4.574 -22.233 -7.651 1.00 83.38 174 PRO A O 1
ATOM 1433 N N . TYR A 1 175 ? 6.359 -21.003 -8.193 1.00 82.06 175 TYR A N 1
ATOM 1434 C CA . TYR A 1 175 ? 5.912 -19.778 -7.531 1.00 82.06 175 TYR A CA 1
ATOM 1435 C C . TYR A 1 175 ? 4.667 -19.153 -8.176 1.00 82.06 175 TYR A C 1
ATOM 1437 O O . TYR A 1 175 ? 3.904 -18.501 -7.468 1.00 82.06 175 TYR A O 1
ATOM 1445 N N . ILE A 1 176 ? 4.411 -19.403 -9.467 1.00 83.50 176 ILE A N 1
ATOM 1446 C CA . ILE A 1 176 ? 3.187 -18.956 -10.153 1.00 83.50 176 ILE A CA 1
ATOM 1447 C C . ILE A 1 176 ? 1.962 -19.619 -9.526 1.00 83.50 176 ILE A C 1
ATOM 1449 O O . ILE A 1 176 ? 0.964 -18.958 -9.251 1.00 83.50 176 ILE A O 1
ATOM 1453 N N . PHE A 1 177 ? 2.062 -20.919 -9.241 1.00 87.12 177 PHE A N 1
ATOM 1454 C CA . PHE A 1 177 ? 0.990 -21.658 -8.589 1.00 87.12 177 PHE A CA 1
ATOM 1455 C C . PHE A 1 177 ? 0.721 -21.130 -7.174 1.00 87.12 177 PHE A C 1
ATOM 1457 O O . PHE A 1 177 ? -0.429 -20.972 -6.779 1.00 87.12 177 PHE A O 1
ATOM 1464 N N . PHE A 1 178 ? 1.767 -20.791 -6.414 1.00 86.62 178 PHE A N 1
ATOM 1465 C CA . PHE A 1 178 ? 1.588 -20.202 -5.085 1.00 86.62 178 PHE A CA 1
ATOM 1466 C C . PHE A 1 178 ? 0.949 -18.810 -5.124 1.00 86.62 178 PHE A C 1
ATOM 1468 O O . PHE A 1 178 ? 0.138 -18.506 -4.251 1.00 86.62 178 PHE A O 1
ATOM 1475 N N . ASP A 1 179 ? 1.282 -17.970 -6.106 1.00 83.38 179 ASP A N 1
ATOM 1476 C CA . ASP A 1 179 ? 0.610 -16.678 -6.270 1.00 83.38 179 ASP A CA 1
ATOM 1477 C C . ASP A 1 179 ? -0.859 -16.860 -6.695 1.00 83.38 179 ASP A C 1
ATOM 1479 O O . ASP A 1 179 ? -1.721 -16.193 -6.130 1.00 83.38 179 ASP A O 1
ATOM 1483 N N . PHE A 1 180 ? -1.180 -17.837 -7.552 1.00 85.88 180 PHE A N 1
ATOM 1484 C CA . PHE A 1 180 ? -2.570 -18.221 -7.845 1.00 85.88 180 PHE A CA 1
ATOM 1485 C C . PHE A 1 180 ? -3.356 -18.593 -6.577 1.00 85.88 180 PHE A C 1
ATOM 1487 O O . PHE A 1 180 ? -4.438 -18.055 -6.347 1.00 85.88 180 PHE A O 1
ATOM 1494 N N . LEU A 1 181 ? -2.796 -19.443 -5.706 1.00 86.62 181 LEU A N 1
ATOM 1495 C CA . LEU A 1 181 ? -3.445 -19.796 -4.435 1.00 86.62 181 LEU A CA 1
ATOM 1496 C C . LEU A 1 181 ? -3.683 -18.570 -3.544 1.00 86.62 181 LEU A C 1
ATOM 1498 O O . LEU A 1 181 ? -4.717 -18.472 -2.888 1.00 86.62 181 LEU A O 1
ATOM 1502 N N . ARG A 1 182 ? -2.737 -17.623 -3.516 1.00 86.00 182 ARG A N 1
ATOM 1503 C CA . ARG A 1 182 ? -2.883 -16.381 -2.746 1.00 86.00 182 ARG A CA 1
ATOM 1504 C C . ARG A 1 182 ? -4.006 -15.503 -3.282 1.00 86.00 182 ARG A C 1
ATOM 1506 O O . ARG A 1 182 ? -4.712 -14.919 -2.468 1.00 86.00 182 ARG A O 1
ATOM 1513 N N . GLU A 1 183 ? -4.167 -15.400 -4.599 1.00 84.38 183 GLU A N 1
ATOM 1514 C CA . GLU A 1 183 ? -5.270 -14.634 -5.190 1.00 84.38 183 GLU A CA 1
ATOM 1515 C C . GLU A 1 183 ? -6.625 -15.263 -4.867 1.00 84.38 183 GLU A C 1
ATOM 1517 O O . GLU A 1 183 ? -7.504 -14.554 -4.390 1.00 84.38 183 GLU A O 1
ATOM 1522 N N . ILE A 1 184 ? -6.770 -16.592 -4.965 1.00 83.06 184 ILE A N 1
ATOM 1523 C CA . ILE A 1 184 ? -8.036 -17.234 -4.570 1.00 83.06 184 ILE A CA 1
ATOM 1524 C C . ILE A 1 184 ? -8.352 -16.971 -3.092 1.00 83.06 184 ILE A C 1
ATOM 1526 O O . ILE A 1 184 ? -9.484 -16.642 -2.744 1.00 83.06 184 ILE A O 1
ATOM 1530 N N . LEU A 1 185 ? -7.357 -17.083 -2.204 1.00 82.56 185 LEU A N 1
ATOM 1531 C CA . LEU A 1 185 ? -7.551 -16.792 -0.782 1.00 82.56 185 LEU A CA 1
ATOM 1532 C C . LEU A 1 185 ? -7.956 -15.332 -0.541 1.00 82.56 185 LEU A C 1
ATOM 1534 O O . LEU A 1 185 ? -8.816 -15.072 0.298 1.00 82.56 185 LEU A O 1
ATOM 1538 N N . LYS A 1 186 ? -7.350 -14.378 -1.258 1.00 83.00 186 LYS A N 1
ATOM 1539 C CA . LYS A 1 186 ? -7.724 -12.959 -1.171 1.00 83.00 186 LYS A CA 1
ATOM 1540 C C . LYS A 1 186 ? -9.161 -12.736 -1.615 1.00 83.00 186 LYS A C 1
ATOM 1542 O O . LYS A 1 186 ? -9.878 -12.029 -0.913 1.00 83.00 186 LYS A O 1
ATOM 1547 N N . ASP A 1 187 ? -9.565 -13.340 -2.726 1.00 81.38 187 ASP A N 1
ATOM 1548 C CA . ASP A 1 187 ? -10.917 -13.206 -3.259 1.00 81.38 187 ASP A CA 1
ATOM 1549 C C . ASP A 1 187 ? -11.940 -13.766 -2.273 1.00 81.38 187 ASP A C 1
ATOM 1551 O O . ASP A 1 187 ? -12.857 -13.053 -1.882 1.00 81.38 187 ASP A O 1
ATOM 1555 N N . GLN A 1 188 ? -11.716 -14.975 -1.755 1.00 78.94 188 GLN A N 1
ATOM 1556 C CA . GLN A 1 188 ? -12.582 -15.597 -0.747 1.00 78.94 188 GLN A CA 1
ATOM 1557 C C . GLN A 1 188 ? -12.712 -14.738 0.522 1.00 78.94 188 GLN A C 1
ATOM 1559 O O . GLN A 1 188 ? -13.802 -14.570 1.067 1.00 78.94 188 GLN A O 1
ATOM 1564 N N . VAL A 1 189 ? -11.609 -14.132 0.976 1.00 79.75 189 VAL A N 1
ATOM 1565 C CA . VAL A 1 189 ? -11.618 -13.194 2.108 1.00 79.75 189 VAL A CA 1
ATOM 1566 C C . VAL A 1 189 ? -12.285 -11.861 1.746 1.00 79.75 189 VAL A C 1
ATOM 1568 O O . VAL A 1 189 ? -12.817 -11.194 2.622 1.00 79.75 189 VAL A O 1
ATOM 1571 N N . ALA A 1 190 ? -12.285 -11.430 0.489 1.00 80.50 190 ALA A N 1
ATOM 1572 C CA . ALA A 1 190 ? -12.942 -10.189 0.091 1.00 80.50 190 ALA A CA 1
ATOM 1573 C C . ALA A 1 190 ? -14.458 -10.361 -0.101 1.00 80.50 190 ALA A C 1
ATOM 1575 O O . ALA A 1 190 ? -15.207 -9.423 0.174 1.00 80.50 190 ALA A O 1
ATOM 1576 N N . THR A 1 191 ? -14.924 -11.539 -0.527 1.00 78.31 191 THR A N 1
ATOM 1577 C CA . THR A 1 191 ? -16.323 -11.798 -0.913 1.00 78.31 191 THR A CA 1
ATOM 1578 C C . THR A 1 191 ? -17.333 -11.411 0.167 1.00 78.31 191 THR A C 1
ATOM 1580 O O . THR A 1 191 ? -18.308 -10.723 -0.138 1.00 78.31 191 THR A O 1
ATOM 1583 N N . PHE A 1 192 ? -17.080 -11.723 1.445 1.00 75.88 192 PHE A N 1
ATOM 1584 C CA . PHE A 1 192 ? -18.032 -11.405 2.523 1.00 75.88 192 PHE A CA 1
ATOM 1585 C C . PHE A 1 192 ? -18.278 -9.895 2.704 1.00 75.88 192 PHE A C 1
ATOM 1587 O O . PHE A 1 192 ? -19.294 -9.491 3.276 1.00 75.88 192 PHE A O 1
ATOM 1594 N N . MET A 1 193 ? -17.356 -9.043 2.238 1.00 74.88 193 MET A N 1
ATOM 1595 C CA . MET A 1 193 ? -17.534 -7.588 2.265 1.00 74.88 193 MET A CA 1
ATOM 1596 C C . MET A 1 193 ? -18.531 -7.107 1.204 1.00 74.88 193 MET A C 1
ATOM 1598 O O . MET A 1 193 ? -19.094 -6.026 1.358 1.00 74.88 193 MET A O 1
ATOM 1602 N N . TYR A 1 194 ? -18.751 -7.891 0.146 1.00 78.00 194 TYR A N 1
ATOM 1603 C CA . TYR A 1 194 ? -19.655 -7.563 -0.958 1.00 78.00 194 TYR A CA 1
ATOM 1604 C C . TYR A 1 194 ? -21.046 -8.187 -0.806 1.00 78.00 194 TYR A C 1
ATOM 1606 O O . TYR A 1 194 ? -22.008 -7.664 -1.360 1.00 78.00 194 TYR A O 1
ATOM 1614 N N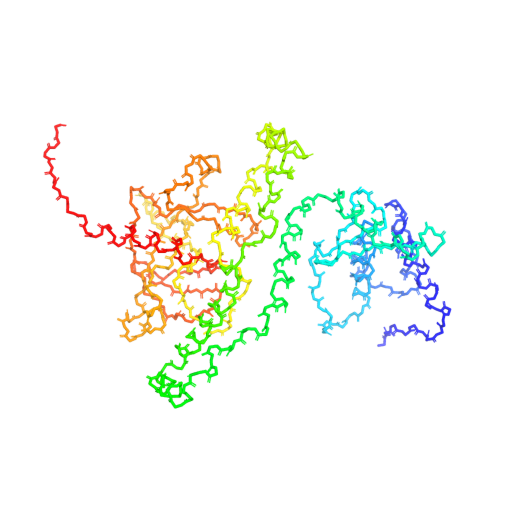 . GLU A 1 195 ? -21.178 -9.267 -0.036 1.00 77.88 195 GLU A N 1
ATOM 1615 C CA . GLU A 1 195 ? -22.464 -9.945 0.177 1.00 77.88 195 GLU A CA 1
ATOM 1616 C C . GLU A 1 195 ? -23.432 -9.143 1.057 1.00 77.88 195 GLU A C 1
ATOM 1618 O O . GLU A 1 195 ? -24.651 -9.234 0.900 1.00 77.88 195 GLU A O 1
ATOM 1623 N N . LYS A 1 196 ? -22.907 -8.342 1.994 1.00 79.12 196 LYS A N 1
ATOM 1624 C CA . LYS A 1 196 ? -23.716 -7.523 2.903 1.00 79.12 196 LYS A CA 1
ATOM 1625 C C . LYS A 1 196 ? -22.962 -6.261 3.319 1.00 79.12 196 LYS A C 1
ATOM 1627 O O . LYS A 1 196 ? -21.833 -6.343 3.792 1.00 79.12 196 LYS A O 1
ATOM 1632 N N . ASN A 1 197 ? -23.616 -5.102 3.276 1.00 82.75 197 ASN A N 1
ATOM 1633 C CA . ASN A 1 197 ? -23.047 -3.850 3.796 1.00 82.75 197 ASN A CA 1
ATOM 1634 C C . ASN A 1 197 ? -22.828 -3.904 5.309 1.00 82.75 197 ASN A C 1
ATOM 1636 O O . ASN A 1 197 ? -23.601 -4.555 6.013 1.00 82.75 197 ASN A O 1
ATOM 1640 N N . LEU A 1 198 ? -21.790 -3.227 5.812 1.00 85.25 198 LEU A N 1
ATOM 1641 C CA . LEU A 1 198 ? -21.578 -3.037 7.250 1.00 85.25 198 LEU A CA 1
ATOM 1642 C C . LEU A 1 198 ? -22.720 -2.203 7.846 1.00 85.25 198 LEU A C 1
ATOM 1644 O O . LEU A 1 198 ? -23.083 -1.179 7.277 1.00 85.25 198 LEU A O 1
ATOM 1648 N N . SER A 1 199 ? -23.243 -2.614 9.001 1.00 88.56 199 SER A N 1
ATOM 1649 C CA . SER A 1 199 ? -24.319 -1.906 9.713 1.00 88.56 199 SER A CA 1
ATOM 1650 C C . SER A 1 199 ? -23.933 -0.472 10.076 1.00 88.56 199 SER A C 1
ATOM 1652 O O . SER A 1 199 ? -24.767 0.427 10.102 1.00 88.56 199 SER A O 1
ATOM 1654 N N . LEU A 1 200 ? -22.637 -0.232 10.289 1.00 86.88 200 LEU A N 1
ATOM 1655 C CA . LEU A 1 200 ? -22.098 1.103 10.523 1.00 86.88 200 LEU A CA 1
ATOM 1656 C C . LEU A 1 200 ? -22.294 2.076 9.361 1.00 86.88 200 LEU A C 1
ATOM 1658 O O . LEU A 1 200 ? -22.274 3.284 9.592 1.00 86.88 200 LEU A O 1
ATOM 1662 N N . PHE A 1 201 ? -22.460 1.588 8.130 1.00 88.75 201 PHE A N 1
ATOM 1663 C CA . PHE A 1 201 ? -22.723 2.464 6.989 1.00 88.75 201 PHE A CA 1
ATOM 1664 C C . PHE A 1 201 ? -24.117 3.087 7.076 1.00 88.75 201 PHE A C 1
ATOM 1666 O O . PHE A 1 201 ? -24.271 4.250 6.714 1.00 88.75 201 PHE A O 1
ATOM 1673 N N . ASP A 1 202 ? -25.089 2.364 7.635 1.00 90.00 202 ASP A N 1
ATOM 1674 C CA . ASP A 1 202 ? -26.475 2.827 7.749 1.00 90.00 202 ASP A CA 1
ATOM 1675 C C . ASP A 1 202 ? -26.622 3.972 8.767 1.00 90.00 202 ASP A C 1
ATOM 1677 O O . ASP A 1 202 ? -27.467 4.847 8.607 1.00 90.00 202 ASP A O 1
ATOM 1681 N N . VAL A 1 203 ? -25.763 4.007 9.792 1.00 89.50 203 VAL A N 1
ATOM 1682 C CA . VAL A 1 203 ? -25.780 5.029 10.860 1.00 89.50 203 VAL A CA 1
ATOM 1683 C C . VAL A 1 203 ? -24.744 6.139 10.662 1.00 89.50 203 VAL A C 1
ATOM 1685 O O . VAL A 1 203 ? -24.584 7.001 11.527 1.00 89.50 203 VAL A O 1
ATOM 1688 N N . LEU A 1 204 ? -24.005 6.129 9.547 1.00 89.12 204 LEU A N 1
ATOM 1689 C CA . LEU A 1 204 ? -22.899 7.060 9.306 1.00 89.12 204 LEU A CA 1
ATOM 1690 C C . LEU A 1 204 ? -23.362 8.522 9.332 1.00 89.12 204 LEU A C 1
ATOM 1692 O O . LEU A 1 204 ? -22.738 9.348 10.000 1.00 89.12 204 LEU A O 1
ATOM 1696 N N . GLU A 1 205 ? -24.444 8.841 8.618 1.00 90.31 205 GLU A N 1
ATOM 1697 C CA . GLU A 1 205 ? -24.971 10.209 8.556 1.00 90.31 205 GLU A CA 1
ATOM 1698 C C . GLU A 1 205 ? -25.538 10.661 9.904 1.00 90.31 205 GLU A C 1
ATOM 1700 O O . GLU A 1 205 ? -25.245 11.770 10.352 1.00 90.31 205 GLU A O 1
ATOM 1705 N N . GLU A 1 206 ? -26.294 9.797 10.590 1.00 91.62 206 GLU A N 1
ATOM 1706 C CA . GLU A 1 206 ? -26.811 10.090 11.931 1.00 91.62 206 GLU A CA 1
ATOM 1707 C C . GLU A 1 206 ? -25.678 10.373 12.917 1.00 91.62 206 GLU A C 1
ATOM 1709 O O . GLU A 1 206 ? -25.718 11.382 13.623 1.00 91.62 206 GLU A O 1
ATOM 1714 N N . TYR A 1 207 ? -24.635 9.539 12.923 1.00 88.06 207 TYR A N 1
ATOM 1715 C CA . TYR A 1 207 ? -23.465 9.745 13.769 1.00 88.06 207 TYR A CA 1
ATOM 1716 C C . TYR A 1 207 ? -22.720 11.037 13.413 1.00 88.06 207 TYR A C 1
ATOM 1718 O O . TYR A 1 207 ? -22.350 11.805 14.302 1.00 88.06 207 TYR A O 1
ATOM 1726 N N . PHE A 1 208 ? -22.503 11.310 12.122 1.00 89.31 208 PHE A N 1
ATOM 1727 C CA . PHE A 1 208 ? -21.852 12.543 11.674 1.00 89.31 208 PHE A CA 1
ATOM 1728 C C . PHE A 1 208 ? -22.613 13.780 12.166 1.00 89.31 208 PHE A C 1
ATOM 1730 O O . PHE A 1 208 ? -22.006 14.722 12.678 1.00 89.31 208 PHE A O 1
ATOM 1737 N N . ASN A 1 209 ? -23.943 13.750 12.087 1.00 91.25 209 ASN A N 1
ATOM 1738 C CA . ASN A 1 209 ? -24.796 14.824 12.579 1.00 91.25 209 ASN A CA 1
ATOM 1739 C C . ASN A 1 209 ? -24.779 14.921 14.113 1.00 91.25 209 ASN A C 1
ATOM 1741 O O . ASN A 1 209 ? -24.673 16.024 14.650 1.00 91.25 209 ASN A O 1
ATOM 1745 N N . SER A 1 210 ? -24.811 13.792 14.833 1.00 87.88 210 SER A N 1
ATOM 1746 C CA . SER A 1 210 ? -24.859 13.769 16.303 1.00 87.88 210 SER A CA 1
ATOM 1747 C C . SER A 1 210 ? -23.611 14.359 16.963 1.00 87.88 210 SER A C 1
ATOM 1749 O O . SER A 1 210 ? -23.666 14.797 18.110 1.00 87.88 210 SER A O 1
ATOM 1751 N N . ILE A 1 211 ? -22.473 14.357 16.261 1.00 84.88 211 ILE A N 1
ATOM 1752 C CA . ILE A 1 211 ? -21.209 14.919 16.753 1.00 84.88 211 ILE A CA 1
ATOM 1753 C C . ILE A 1 211 ? -20.921 16.339 16.251 1.00 84.88 211 ILE A C 1
ATOM 1755 O O . ILE A 1 211 ? -19.791 16.804 16.434 1.00 84.88 211 ILE A O 1
ATOM 1759 N N . ASP A 1 212 ? -21.892 16.990 15.602 1.00 87.25 212 ASP A N 1
ATOM 1760 C CA . ASP A 1 212 ? -21.717 18.261 14.887 1.00 87.25 212 ASP A CA 1
ATOM 1761 C C . ASP A 1 212 ? -20.554 18.185 13.878 1.00 87.25 212 ASP A C 1
ATOM 1763 O O . ASP A 1 212 ? -19.580 18.945 13.906 1.00 87.25 212 ASP A O 1
ATOM 1767 N N . GLY A 1 213 ? -20.620 17.173 13.007 1.00 85.94 213 GLY A N 1
ATOM 1768 C CA . GLY A 1 213 ? -19.571 16.844 12.047 1.00 85.94 213 GLY A CA 1
ATOM 1769 C C . GLY A 1 213 ? -19.205 18.009 11.129 1.00 85.94 213 GLY A C 1
ATOM 1770 O O . GLY A 1 213 ? -18.026 18.192 10.832 1.00 85.94 213 GLY A O 1
ATOM 1771 N N . ASN A 1 214 ? -20.177 18.847 10.753 1.00 89.00 214 ASN A N 1
ATOM 1772 C CA . ASN A 1 214 ? -19.938 20.048 9.949 1.00 89.00 214 ASN A CA 1
ATOM 1773 C C . ASN A 1 214 ? -19.061 21.066 10.682 1.00 89.00 214 ASN A C 1
ATOM 1775 O O . ASN A 1 214 ? -18.101 21.570 10.099 1.00 89.00 214 ASN A O 1
ATOM 1779 N N . LYS A 1 215 ? -19.334 21.333 11.964 1.00 87.56 215 LYS A N 1
ATOM 1780 C CA . LYS A 1 215 ? -18.482 22.205 12.774 1.00 87.56 215 LYS A CA 1
ATOM 1781 C C . LYS A 1 215 ? -17.100 21.600 12.973 1.00 87.56 215 LYS A C 1
ATOM 1783 O O . LYS A 1 215 ? -16.112 22.284 12.748 1.00 87.56 215 LYS A O 1
ATOM 1788 N N . LYS A 1 216 ? -17.006 20.308 13.310 1.00 83.25 216 LYS A N 1
ATOM 1789 C CA . LYS A 1 216 ? -15.709 19.623 13.456 1.00 83.25 216 LYS A CA 1
ATOM 1790 C C . LYS A 1 216 ? -14.885 19.653 12.172 1.00 83.25 216 LYS A C 1
ATOM 1792 O O . LYS A 1 216 ? -13.668 19.798 12.238 1.00 83.25 216 LYS A O 1
ATOM 1797 N N . LEU A 1 217 ? -15.532 19.522 11.016 1.00 85.25 217 LEU A N 1
ATOM 1798 C CA . LEU A 1 217 ? -14.890 19.634 9.712 1.00 85.25 217 LEU A CA 1
ATOM 1799 C C . LEU A 1 217 ? -14.412 21.065 9.454 1.00 85.25 217 LEU A C 1
ATOM 1801 O O . LEU A 1 217 ? -13.267 21.248 9.048 1.00 85.25 217 LEU A O 1
ATOM 1805 N N . ALA A 1 218 ? -15.255 22.063 9.723 1.00 85.12 218 ALA A N 1
ATOM 1806 C CA . ALA A 1 218 ? -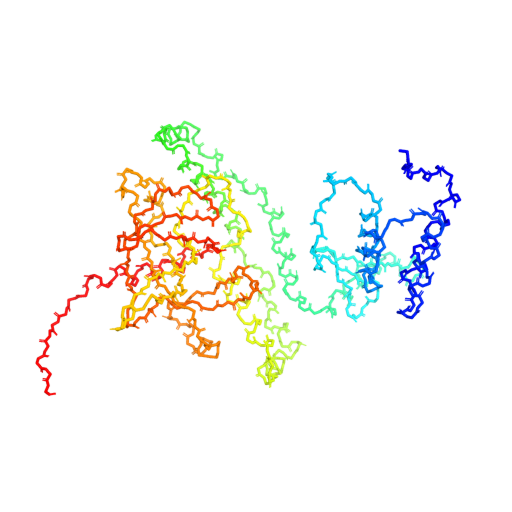14.887 23.468 9.598 1.00 85.12 218 ALA A CA 1
ATOM 1807 C C . ALA A 1 218 ? -13.719 23.822 10.530 1.00 85.12 218 ALA A C 1
ATOM 1809 O O . ALA A 1 218 ? -12.758 24.431 10.078 1.00 85.12 218 ALA A O 1
ATOM 1810 N N . ASP A 1 219 ? -13.736 23.367 11.784 1.00 82.25 219 ASP A N 1
ATOM 1811 C CA . ASP A 1 219 ? -12.651 23.545 12.755 1.00 82.25 219 ASP A CA 1
ATOM 1812 C C . ASP A 1 219 ? -11.363 22.841 12.292 1.00 82.25 219 ASP A C 1
ATOM 1814 O O . ASP A 1 219 ? -10.267 23.394 12.401 1.00 82.25 219 ASP A O 1
ATOM 1818 N N . PHE A 1 220 ? -11.482 21.636 11.723 1.00 80.94 220 PHE A N 1
ATOM 1819 C CA . PHE A 1 220 ? -10.359 20.886 11.155 1.00 80.94 220 PHE A CA 1
ATOM 1820 C C . PHE A 1 220 ? -9.742 21.589 9.936 1.00 80.94 220 PHE A C 1
ATOM 1822 O O . PHE A 1 220 ? -8.525 21.555 9.766 1.00 80.94 220 PHE A O 1
ATOM 1829 N N . GLN A 1 221 ? -10.559 22.251 9.114 1.00 78.75 221 GLN A N 1
ATOM 1830 C CA . GLN A 1 221 ? -10.119 23.031 7.952 1.00 78.75 221 GLN A CA 1
ATOM 1831 C C . GLN A 1 221 ? -9.589 24.426 8.332 1.00 78.75 221 GLN A C 1
ATOM 1833 O O . GLN A 1 221 ? -8.655 24.916 7.700 1.00 78.75 221 GLN A O 1
ATOM 1838 N N . ALA A 1 222 ? -10.185 25.069 9.341 1.00 73.75 222 ALA A N 1
ATOM 1839 C CA . ALA A 1 222 ? -9.868 26.427 9.785 1.00 73.75 222 ALA A CA 1
ATOM 1840 C C . ALA A 1 222 ? -8.671 26.482 10.743 1.00 73.75 222 ALA A C 1
ATOM 1842 O O . ALA A 1 222 ? -7.989 27.506 10.816 1.00 73.75 222 ALA A O 1
ATOM 1843 N N . GLY A 1 223 ? -8.391 25.394 11.470 1.00 61.25 223 GLY A N 1
ATOM 1844 C CA . GLY A 1 223 ? -7.183 25.261 12.273 1.00 61.25 223 GLY A CA 1
ATOM 1845 C C . GLY A 1 223 ? -5.945 25.439 11.393 1.00 61.25 223 GLY A C 1
ATOM 1846 O O . GLY A 1 223 ? -5.663 24.616 10.530 1.00 61.25 223 GLY A O 1
ATOM 1847 N N . SER A 1 224 ? -5.181 26.505 11.625 1.00 54.19 224 SER A N 1
ATOM 1848 C CA . SER A 1 224 ? -4.036 26.969 10.823 1.00 54.19 224 SER A CA 1
ATOM 1849 C C . SER A 1 224 ? -2.809 26.027 10.763 1.00 54.19 224 SER A C 1
ATOM 1851 O O . SER A 1 224 ? -1.698 26.479 10.502 1.00 54.19 224 SER A O 1
ATOM 1853 N N . ASN A 1 225 ? -2.947 24.720 11.005 1.00 49.94 225 ASN A N 1
ATOM 1854 C CA . ASN A 1 225 ? -1.876 23.893 11.560 1.00 49.94 225 ASN A CA 1
ATOM 1855 C C . ASN A 1 225 ? -1.498 22.647 10.741 1.00 49.94 225 ASN A C 1
ATOM 1857 O O . ASN A 1 225 ? -2.337 21.970 10.149 1.00 49.94 225 ASN A O 1
ATOM 1861 N N . LEU A 1 226 ? -0.211 22.293 10.836 1.00 53.62 226 LEU A N 1
ATOM 1862 C CA . LEU A 1 226 ? 0.475 21.085 10.344 1.00 53.62 226 LEU A CA 1
ATOM 1863 C C . LEU A 1 226 ? -0.338 19.769 10.376 1.00 53.62 226 LEU A C 1
ATOM 1865 O O . LEU A 1 226 ? -0.061 18.866 9.587 1.00 53.62 226 LEU A O 1
ATOM 1869 N N . ASN A 1 227 ? -1.313 19.632 11.280 1.00 68.00 227 ASN A N 1
ATOM 1870 C CA . ASN A 1 227 ? -2.072 18.398 11.484 1.00 68.00 227 ASN A CA 1
ATOM 1871 C C . ASN A 1 227 ? -3.087 18.108 10.369 1.00 68.00 227 ASN A C 1
ATOM 1873 O O . ASN A 1 227 ? -3.191 16.949 9.984 1.00 68.00 227 ASN A O 1
ATOM 1877 N N . PHE A 1 228 ? -3.757 19.115 9.783 1.00 79.94 228 PHE A N 1
ATOM 1878 C CA . PHE A 1 228 ? -4.715 18.876 8.686 1.00 79.94 228 PHE A CA 1
ATOM 1879 C C . PHE A 1 228 ? -4.030 18.172 7.511 1.00 79.94 228 PHE A C 1
ATOM 1881 O O . PHE A 1 228 ? -4.415 17.078 7.101 1.00 79.94 228 PHE A O 1
ATOM 1888 N N . LYS A 1 229 ? -2.946 18.773 7.009 1.00 79.31 229 LYS A N 1
ATOM 1889 C CA . LYS A 1 229 ? -2.200 18.248 5.859 1.00 79.31 229 LYS A CA 1
ATOM 1890 C C . LYS A 1 229 ? -1.613 16.879 6.161 1.00 79.31 229 LYS A C 1
ATOM 1892 O O . LYS A 1 229 ? -1.751 15.970 5.350 1.00 79.31 229 LYS A O 1
ATOM 1897 N N . LYS A 1 230 ? -1.015 16.717 7.344 1.00 82.94 230 LYS A N 1
ATOM 1898 C CA . LYS A 1 230 ? -0.424 15.453 7.788 1.00 82.94 230 LYS A CA 1
ATOM 1899 C C . LYS A 1 230 ? -1.458 14.329 7.872 1.00 82.94 230 LYS A C 1
ATOM 1901 O O . LYS A 1 230 ? -1.185 13.229 7.393 1.00 82.94 230 LYS A O 1
ATOM 1906 N N . ASP A 1 231 ? -2.633 14.594 8.433 1.00 84.81 231 ASP A N 1
ATOM 1907 C CA . ASP A 1 231 ? -3.688 13.591 8.591 1.00 84.81 231 ASP A CA 1
ATOM 1908 C C . ASP A 1 231 ? -4.330 13.228 7.244 1.00 84.81 231 ASP A C 1
ATOM 1910 O O . ASP A 1 231 ? -4.547 12.046 6.970 1.00 84.81 231 ASP A O 1
ATOM 1914 N N . VAL A 1 232 ? -4.530 14.201 6.348 1.00 87.94 232 VAL A N 1
ATOM 1915 C CA . VAL A 1 232 ? -5.016 13.942 4.980 1.00 87.94 232 VAL A CA 1
ATOM 1916 C C . VAL A 1 232 ? -3.976 13.171 4.154 1.00 87.94 232 VAL A C 1
ATOM 1918 O O . VAL A 1 232 ? -4.321 12.206 3.473 1.00 87.94 232 VAL A O 1
ATOM 1921 N N . PHE A 1 233 ? -2.686 13.513 4.254 1.00 89.94 233 PHE A N 1
ATOM 1922 C CA . PHE A 1 233 ? -1.604 12.733 3.637 1.00 89.94 233 PHE A CA 1
ATOM 1923 C C . PHE A 1 233 ? -1.568 11.303 4.175 1.00 89.94 233 PHE A C 1
ATOM 1925 O O . PHE A 1 233 ? -1.395 10.360 3.406 1.00 89.94 233 PHE A O 1
ATOM 1932 N N . LYS A 1 234 ? -1.773 11.121 5.483 1.00 88.88 234 LYS A N 1
ATOM 1933 C CA . LYS A 1 234 ? -1.853 9.799 6.110 1.00 88.88 234 LYS A CA 1
ATOM 1934 C C . LYS A 1 234 ? -3.036 8.986 5.596 1.00 88.88 234 LYS A C 1
ATOM 1936 O O . LYS A 1 234 ? -2.868 7.794 5.334 1.00 88.88 234 LYS A O 1
ATOM 1941 N N . LEU A 1 235 ? -4.193 9.620 5.410 1.00 89.00 235 LEU A N 1
ATOM 1942 C CA . LEU A 1 235 ? -5.364 8.984 4.813 1.00 89.00 235 LEU A CA 1
ATOM 1943 C C . LEU A 1 235 ? -5.080 8.544 3.370 1.00 89.00 235 LEU A C 1
ATOM 1945 O O . LEU A 1 235 ? -5.282 7.378 3.037 1.00 89.00 235 LEU A O 1
ATOM 1949 N N . ASN A 1 236 ? -4.523 9.431 2.542 1.00 90.69 236 ASN A N 1
ATOM 1950 C CA . ASN A 1 236 ? -4.174 9.112 1.156 1.00 90.69 236 ASN A CA 1
ATOM 1951 C C . ASN A 1 236 ? -3.095 8.023 1.055 1.00 90.69 236 ASN A C 1
ATOM 1953 O O . ASN A 1 236 ? -3.192 7.116 0.226 1.00 90.69 236 ASN A O 1
ATOM 1957 N N . TYR A 1 237 ? -2.102 8.054 1.943 1.00 90.81 237 TYR A N 1
ATOM 1958 C CA . TYR A 1 237 ? -1.099 7.002 2.062 1.00 90.81 237 TYR A CA 1
ATOM 1959 C C . TYR A 1 237 ? -1.733 5.647 2.376 1.00 90.81 237 TYR A C 1
ATOM 1961 O O . TYR A 1 237 ? -1.440 4.659 1.700 1.00 90.81 237 TYR A O 1
ATOM 1969 N N . PHE A 1 238 ? -2.643 5.595 3.351 1.00 88.12 238 PHE A N 1
ATOM 1970 C CA . PHE A 1 238 ? -3.375 4.374 3.680 1.00 88.12 238 PHE A CA 1
ATOM 1971 C C . PHE A 1 238 ? -4.220 3.879 2.501 1.00 88.12 238 PHE A C 1
ATOM 1973 O O . PHE A 1 238 ? -4.243 2.683 2.209 1.00 88.12 238 PHE A O 1
ATOM 1980 N N . TYR A 1 239 ? -4.871 4.797 1.789 1.00 87.12 239 TYR A N 1
ATOM 1981 C CA . TYR A 1 239 ? -5.752 4.460 0.681 1.00 87.12 239 TYR A CA 1
ATOM 1982 C C . TYR A 1 239 ? -4.996 3.913 -0.538 1.00 87.12 239 TYR A C 1
ATOM 1984 O O . TYR A 1 239 ? -5.482 2.978 -1.174 1.00 87.12 239 TYR A O 1
ATOM 1992 N N . ASN A 1 240 ? -3.795 4.422 -0.824 1.00 90.31 240 ASN A N 1
ATOM 1993 C CA . ASN A 1 240 ? -3.056 4.081 -2.042 1.00 90.31 240 ASN A CA 1
ATOM 1994 C C . ASN A 1 240 ? -2.067 2.906 -1.912 1.00 90.31 240 ASN A C 1
ATOM 1996 O O . ASN A 1 240 ? -1.643 2.354 -2.925 1.00 90.31 240 ASN A O 1
ATOM 2000 N N . ARG A 1 241 ? -1.685 2.506 -0.691 1.00 90.00 241 ARG A N 1
ATOM 2001 C CA . ARG A 1 241 ? -0.620 1.513 -0.463 1.00 90.00 241 ARG A CA 1
ATOM 2002 C C . ARG A 1 241 ? -1.165 0.102 -0.270 1.00 90.00 241 ARG A C 1
ATOM 2004 O O . ARG A 1 241 ? -2.265 -0.082 0.254 1.00 90.00 241 ARG A O 1
ATOM 2011 N N . VAL A 1 242 ? -0.344 -0.895 -0.581 1.00 86.44 242 VAL A N 1
ATOM 2012 C CA . VAL A 1 242 ? -0.528 -2.253 -0.060 1.00 86.44 242 VAL A CA 1
ATOM 2013 C C . VAL A 1 242 ? 0.067 -2.304 1.348 1.00 86.44 242 VAL A C 1
ATOM 2015 O O . VAL A 1 242 ? 1.181 -1.832 1.578 1.00 86.44 242 VAL A O 1
ATOM 2018 N N . ASN A 1 243 ? -0.683 -2.832 2.316 1.00 79.75 243 ASN A N 1
ATOM 2019 C CA . ASN A 1 243 ? -0.245 -2.893 3.710 1.00 79.75 243 ASN A CA 1
ATOM 2020 C C . ASN A 1 243 ? 0.729 -4.062 3.937 1.00 79.75 243 ASN A C 1
ATOM 2022 O O . ASN A 1 243 ? 0.369 -5.067 4.543 1.00 79.75 243 ASN A O 1
ATOM 2026 N N . ILE A 1 244 ? 1.947 -3.939 3.411 1.00 74.69 244 ILE A N 1
ATOM 2027 C CA . ILE A 1 244 ? 3.032 -4.906 3.593 1.00 74.69 244 ILE A CA 1
ATOM 2028 C C . ILE A 1 244 ? 4.158 -4.201 4.344 1.00 74.69 244 ILE A C 1
ATOM 2030 O O . ILE A 1 244 ? 4.752 -3.260 3.824 1.00 74.69 244 ILE A O 1
ATOM 2034 N N . ASN A 1 245 ? 4.436 -4.650 5.570 1.00 63.84 245 ASN A N 1
ATOM 2035 C CA . ASN A 1 245 ? 5.515 -4.083 6.381 1.00 63.84 245 ASN A CA 1
ATOM 2036 C C . ASN A 1 245 ? 6.889 -4.574 5.913 1.00 63.84 245 ASN A C 1
ATOM 2038 O O . ASN A 1 245 ? 7.824 -3.789 5.887 1.00 63.84 245 ASN A O 1
ATOM 2042 N N . ASN A 1 246 ? 6.989 -5.845 5.511 1.00 68.31 246 ASN A N 1
ATOM 2043 C CA . ASN A 1 246 ? 8.201 -6.460 4.977 1.00 68.31 246 ASN A CA 1
ATOM 2044 C C . ASN A 1 246 ? 7.831 -7.438 3.859 1.00 68.31 246 ASN A C 1
ATOM 2046 O O . ASN A 1 246 ? 6.873 -8.203 3.992 1.00 68.31 246 ASN A O 1
ATOM 2050 N N . ARG A 1 247 ? 8.593 -7.427 2.762 1.00 77.06 247 ARG A N 1
ATOM 2051 C CA . ARG A 1 247 ? 8.495 -8.455 1.719 1.00 77.06 247 ARG A CA 1
ATOM 2052 C C . ARG A 1 247 ? 9.164 -9.739 2.211 1.00 77.06 247 ARG A C 1
ATOM 2054 O O . ARG A 1 247 ? 10.081 -9.695 3.031 1.00 77.06 247 ARG A O 1
ATOM 2061 N N . LEU A 1 248 ? 8.698 -10.883 1.716 1.00 74.88 248 LEU A N 1
ATOM 2062 C CA . LEU A 1 248 ? 9.338 -12.163 2.013 1.00 74.88 248 LEU A CA 1
ATOM 2063 C C . LEU A 1 248 ? 10.750 -12.193 1.414 1.00 74.88 248 LEU A C 1
ATOM 2065 O O . LEU A 1 248 ? 10.996 -11.638 0.341 1.00 74.88 248 LEU A O 1
ATOM 2069 N N . VAL A 1 249 ? 11.672 -12.876 2.094 1.00 70.25 249 VAL A N 1
ATOM 2070 C CA . VAL A 1 249 ? 13.020 -13.123 1.566 1.00 70.25 249 VAL A CA 1
ATOM 2071 C C . VAL A 1 249 ? 12.894 -13.874 0.237 1.00 70.25 249 VAL A C 1
ATOM 2073 O O . VAL A 1 249 ? 12.169 -14.865 0.158 1.00 70.25 249 VAL A O 1
ATOM 2076 N N . ASN A 1 250 ? 13.601 -13.412 -0.799 1.00 75.00 250 ASN A N 1
ATOM 2077 C CA . ASN A 1 250 ? 13.561 -13.954 -2.165 1.00 75.00 250 ASN A CA 1
ATOM 2078 C C . ASN A 1 250 ? 12.235 -13.785 -2.927 1.00 75.00 250 ASN A C 1
ATOM 2080 O O . ASN A 1 250 ? 12.051 -14.461 -3.947 1.00 75.00 250 ASN A O 1
ATOM 2084 N N . ASP A 1 251 ? 11.338 -12.900 -2.483 1.00 85.00 251 ASP A N 1
ATOM 2085 C CA . ASP A 1 251 ? 10.196 -12.474 -3.302 1.00 85.00 251 ASP A CA 1
ATOM 2086 C C . ASP A 1 251 ? 10.680 -11.801 -4.601 1.00 85.00 251 ASP A C 1
ATOM 2088 O O . ASP A 1 251 ? 11.862 -11.519 -4.755 1.00 85.00 251 ASP A O 1
ATOM 2092 N N . PHE A 1 252 ? 9.805 -11.561 -5.568 1.00 88.75 252 PHE A N 1
ATOM 2093 C CA . PHE A 1 252 ? 10.174 -10.947 -6.845 1.00 88.75 252 PHE A CA 1
ATOM 2094 C C . PHE A 1 252 ? 9.820 -9.461 -6.874 1.00 88.75 252 PHE A C 1
ATOM 2096 O O . PHE A 1 252 ? 8.912 -9.022 -6.174 1.00 88.75 252 PHE A O 1
ATOM 2103 N N . LEU A 1 253 ? 10.500 -8.680 -7.711 1.00 91.56 253 LEU A N 1
ATOM 2104 C CA . LEU A 1 253 ? 10.009 -7.373 -8.142 1.00 91.56 253 LEU A CA 1
ATOM 2105 C C . LEU A 1 253 ? 8.586 -7.540 -8.694 1.00 91.56 253 LEU A C 1
ATOM 2107 O O . LEU A 1 253 ? 8.358 -8.412 -9.530 1.00 91.56 253 LEU A O 1
ATOM 2111 N N . ARG A 1 254 ? 7.634 -6.736 -8.218 1.00 91.62 254 ARG A N 1
ATOM 2112 C CA . ARG A 1 254 ? 6.222 -6.793 -8.614 1.00 91.62 254 ARG A CA 1
ATOM 2113 C C . ARG A 1 254 ? 5.771 -5.485 -9.253 1.00 91.62 254 ARG A C 1
ATOM 2115 O O . ARG A 1 254 ? 6.358 -4.420 -9.062 1.00 91.62 254 ARG A O 1
ATOM 2122 N N . PHE A 1 255 ? 4.677 -5.585 -9.996 1.00 93.88 255 PHE A N 1
ATOM 2123 C CA . PHE A 1 255 ? 3.920 -4.439 -10.474 1.00 93.88 255 PHE A CA 1
ATOM 2124 C C . PHE A 1 255 ? 3.477 -3.547 -9.303 1.00 93.88 255 PHE A C 1
ATOM 2126 O O . PHE A 1 255 ? 2.984 -4.047 -8.293 1.00 93.88 255 PHE A O 1
ATOM 2133 N N . GLY A 1 256 ? 3.661 -2.233 -9.438 1.00 94.06 256 GLY A N 1
ATOM 2134 C CA . GLY A 1 256 ? 3.330 -1.247 -8.409 1.00 94.06 256 GLY A CA 1
ATOM 2135 C C . GLY A 1 256 ? 4.381 -1.075 -7.308 1.00 94.06 256 GLY A C 1
ATOM 2136 O O . GLY A 1 256 ? 4.166 -0.263 -6.406 1.00 94.06 256 GLY A O 1
ATOM 2137 N N . ASP A 1 257 ? 5.510 -1.790 -7.361 1.00 94.00 257 ASP A N 1
ATOM 2138 C CA . ASP A 1 257 ? 6.619 -1.581 -6.425 1.00 94.00 257 ASP A CA 1
ATOM 2139 C C . ASP A 1 257 ? 7.295 -0.230 -6.666 1.00 94.00 257 ASP A C 1
ATOM 2141 O O . ASP A 1 257 ? 7.631 0.115 -7.802 1.00 94.00 257 ASP A O 1
ATOM 2145 N N . VAL A 1 258 ? 7.504 0.521 -5.584 1.00 94.62 258 VAL A N 1
ATOM 2146 C CA . VAL A 1 258 ? 8.104 1.854 -5.591 1.00 94.62 258 VAL A CA 1
ATOM 2147 C C . VAL A 1 258 ? 9.484 1.825 -4.953 1.00 94.62 258 VAL A C 1
ATOM 2149 O O . VAL A 1 258 ? 9.684 1.285 -3.862 1.00 94.62 258 VAL A O 1
ATOM 2152 N N . PHE A 1 259 ? 10.421 2.476 -5.629 1.00 94.06 259 PHE A N 1
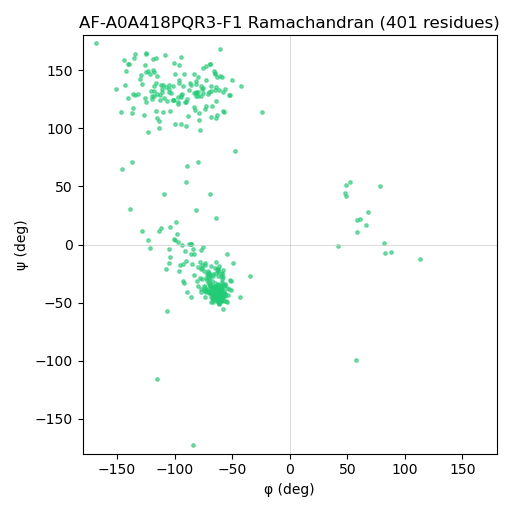ATOM 2153 C CA . PHE A 1 259 ? 11.815 2.581 -5.249 1.00 94.06 259 PHE A CA 1
ATOM 2154 C C . PHE A 1 259 ? 12.266 4.034 -5.190 1.00 94.06 259 PHE A C 1
ATOM 2156 O O . PHE A 1 259 ? 11.747 4.900 -5.893 1.00 94.06 259 PHE A O 1
ATOM 2163 N N . TYR A 1 260 ? 13.281 4.273 -4.377 1.00 93.94 260 TYR A N 1
ATOM 2164 C CA . TYR A 1 260 ? 14.066 5.492 -4.328 1.00 93.94 260 TYR A CA 1
ATOM 2165 C C . TYR A 1 260 ? 15.447 5.233 -4.925 1.00 93.94 260 TYR A C 1
ATOM 2167 O O . TYR A 1 260 ? 16.082 4.234 -4.595 1.00 93.94 260 TYR A O 1
ATOM 2175 N N . GLY A 1 261 ? 15.931 6.135 -5.768 1.00 92.94 261 GLY A N 1
ATOM 2176 C CA . GLY A 1 261 ? 17.270 6.063 -6.335 1.00 92.94 261 GLY A CA 1
ATOM 2177 C C . GLY A 1 261 ? 17.901 7.441 -6.441 1.00 92.94 261 GLY A C 1
ATOM 2178 O O . GLY A 1 261 ? 17.215 8.443 -6.645 1.00 92.94 261 GLY A O 1
ATOM 2179 N N . ARG A 1 262 ? 19.227 7.483 -6.328 1.00 91.44 262 ARG A N 1
ATOM 2180 C CA . ARG A 1 262 ? 20.017 8.688 -6.579 1.00 91.44 262 ARG A CA 1
ATOM 2181 C C . ARG A 1 262 ? 20.699 8.549 -7.930 1.00 91.44 262 ARG A C 1
ATOM 2183 O O . ARG A 1 262 ? 21.545 7.675 -8.107 1.00 91.44 262 ARG A O 1
ATOM 2190 N N . ILE A 1 263 ? 20.324 9.402 -8.874 1.00 89.56 263 ILE A N 1
ATOM 2191 C CA . ILE A 1 263 ? 20.923 9.432 -10.208 1.00 89.56 263 ILE A CA 1
ATOM 2192 C C . ILE A 1 263 ? 22.015 10.502 -10.255 1.00 89.56 263 ILE A C 1
ATOM 2194 O O . ILE A 1 263 ? 21.865 11.574 -9.670 1.00 89.56 263 ILE A O 1
ATOM 2198 N N . SER A 1 264 ? 23.115 10.210 -10.945 1.00 85.00 264 SER A N 1
ATOM 2199 C CA . SER A 1 264 ? 24.147 11.198 -11.261 1.00 85.00 264 SER A CA 1
ATOM 2200 C C . SER A 1 264 ? 23.896 11.729 -12.668 1.00 85.00 264 SER A C 1
ATOM 2202 O O . SER A 1 264 ? 23.750 10.950 -13.610 1.00 85.00 264 SER A O 1
ATOM 2204 N N . THR A 1 265 ? 23.819 13.045 -12.810 1.00 81.00 265 THR A N 1
ATOM 2205 C CA . THR A 1 265 ? 23.804 13.746 -14.097 1.00 81.00 265 THR A CA 1
ATOM 2206 C C . THR A 1 265 ? 24.926 14.770 -14.110 1.00 81.00 265 THR A C 1
ATOM 2208 O O . THR A 1 265 ? 25.445 15.128 -13.061 1.00 81.00 265 THR A O 1
ATOM 2211 N N . VAL A 1 266 ? 25.293 15.274 -15.280 1.00 81.94 266 VAL A N 1
ATOM 2212 C CA . VAL A 1 266 ? 26.192 16.428 -15.395 1.00 81.94 266 VAL A CA 1
ATOM 2213 C C . VAL A 1 266 ? 25.390 17.700 -15.643 1.00 81.94 266 VAL A C 1
ATOM 2215 O O . VAL A 1 266 ? 24.325 17.653 -16.268 1.00 81.94 266 VAL A O 1
ATOM 2218 N N . ASP A 1 267 ? 25.869 18.824 -15.119 1.00 81.56 267 ASP A N 1
ATOM 2219 C CA . ASP A 1 267 ? 25.343 20.147 -15.442 1.00 81.56 267 ASP A CA 1
ATOM 2220 C C . ASP A 1 267 ? 25.955 20.717 -16.733 1.00 81.56 267 ASP A C 1
ATOM 2222 O O . ASP A 1 267 ? 26.658 20.025 -17.472 1.00 81.56 267 ASP A O 1
ATOM 2226 N N . ARG A 1 268 ? 25.656 21.988 -17.035 1.00 79.06 268 ARG A N 1
ATOM 2227 C CA . ARG A 1 268 ? 26.176 22.669 -18.234 1.00 79.06 268 ARG A CA 1
ATOM 2228 C C . ARG A 1 268 ? 27.700 22.848 -18.213 1.00 79.06 268 ARG A C 1
ATOM 2230 O O . ARG A 1 268 ? 28.280 23.002 -19.283 1.00 79.06 268 ARG A O 1
ATOM 2237 N N . ASP A 1 269 ? 28.315 22.781 -17.036 1.00 84.69 269 ASP A N 1
ATOM 2238 C CA . ASP A 1 269 ? 29.745 22.965 -16.793 1.00 84.69 269 ASP A CA 1
ATOM 2239 C C . ASP A 1 269 ? 30.465 21.619 -16.533 1.00 84.69 269 ASP A C 1
ATOM 2241 O O . ASP A 1 269 ? 31.611 21.596 -16.084 1.00 84.69 269 ASP A O 1
ATOM 2245 N N . ASN A 1 270 ? 29.821 20.484 -16.856 1.00 82.31 270 ASN A N 1
ATOM 2246 C CA . ASN A 1 270 ? 30.294 19.113 -16.610 1.00 82.31 270 ASN A CA 1
ATOM 2247 C C . ASN A 1 270 ? 30.511 18.755 -15.127 1.00 82.31 270 ASN A C 1
ATOM 2249 O O . ASN A 1 270 ? 31.229 17.803 -14.810 1.00 82.31 270 ASN A O 1
ATOM 2253 N N . ILE A 1 271 ? 29.872 19.472 -14.206 1.00 83.50 271 ILE A N 1
ATOM 2254 C CA . ILE A 1 271 ? 29.914 19.167 -12.778 1.00 83.50 271 ILE A CA 1
ATOM 2255 C C . ILE A 1 271 ? 28.866 18.082 -12.481 1.00 83.50 271 ILE A C 1
ATOM 2257 O O . ILE A 1 271 ? 27.708 18.214 -12.891 1.00 83.50 271 ILE A O 1
ATOM 2261 N N . PRO A 1 272 ? 29.232 16.996 -11.775 1.00 82.56 272 PRO A N 1
ATOM 2262 C CA . PRO A 1 272 ? 28.278 15.965 -11.394 1.00 82.56 272 PRO A CA 1
ATOM 2263 C C . PRO A 1 272 ? 27.265 16.508 -10.375 1.00 82.56 272 PRO A C 1
ATOM 2265 O O . PRO A 1 272 ? 27.619 16.899 -9.263 1.00 82.56 272 PRO A O 1
ATOM 2268 N N . ILE A 1 273 ? 25.988 16.485 -10.750 1.00 87.31 273 ILE A N 1
ATOM 2269 C CA . ILE A 1 273 ? 24.832 16.747 -9.897 1.00 87.31 273 ILE A CA 1
ATOM 2270 C C . ILE A 1 273 ? 24.174 15.415 -9.550 1.00 87.31 273 ILE A C 1
ATOM 2272 O O . ILE A 1 273 ? 23.824 14.619 -10.422 1.00 87.31 273 ILE A O 1
ATOM 2276 N N . PHE A 1 274 ? 23.920 15.214 -8.263 1.00 87.38 274 PHE A N 1
ATOM 2277 C CA . PHE A 1 274 ? 23.128 14.092 -7.783 1.00 87.38 274 PHE A CA 1
ATOM 2278 C C . PHE A 1 274 ? 21.674 14.513 -7.613 1.00 87.38 274 PHE A C 1
ATOM 2280 O O . PHE A 1 274 ? 21.376 15.497 -6.939 1.00 87.38 274 PHE A O 1
ATOM 2287 N N . LEU A 1 275 ? 20.769 13.761 -8.229 1.00 89.06 275 LEU A N 1
ATOM 2288 C CA . LEU A 1 275 ? 19.339 14.012 -8.178 1.00 89.06 275 LEU A CA 1
ATOM 2289 C C . LEU A 1 275 ? 18.638 12.828 -7.527 1.00 89.06 275 LEU A C 1
ATOM 2291 O O . LEU A 1 275 ? 18.784 11.682 -7.951 1.00 89.06 275 LEU A O 1
ATOM 2295 N N . ASP A 1 276 ? 17.836 13.130 -6.518 1.00 90.81 276 ASP A N 1
ATOM 2296 C CA . ASP A 1 276 ? 16.987 12.146 -5.868 1.00 90.81 276 ASP A CA 1
ATOM 2297 C C . ASP A 1 276 ? 15.728 11.916 -6.723 1.00 90.81 276 ASP A C 1
ATOM 2299 O O . ASP A 1 276 ? 15.088 12.865 -7.207 1.00 90.81 276 ASP A O 1
ATOM 2303 N N . ARG A 1 277 ? 15.408 10.642 -6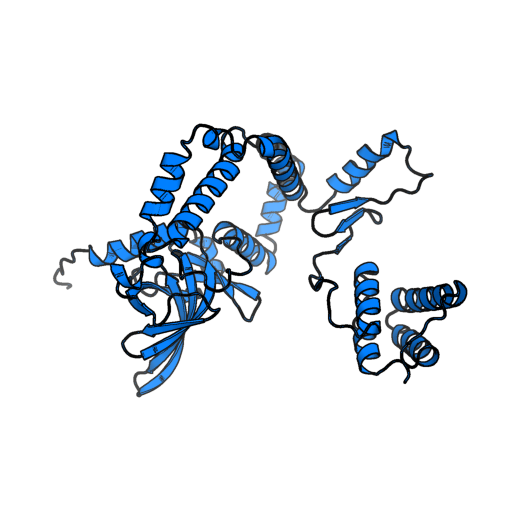.972 1.00 93.31 277 ARG A N 1
ATOM 2304 C CA . ARG A 1 277 ? 14.324 10.199 -7.856 1.00 93.31 277 ARG A CA 1
ATOM 2305 C C . ARG A 1 277 ? 13.576 9.008 -7.298 1.00 93.31 277 ARG A C 1
ATOM 2307 O O . ARG A 1 277 ? 14.107 8.213 -6.526 1.00 93.31 277 ARG A O 1
ATOM 2314 N N . TYR A 1 278 ? 12.331 8.890 -7.738 1.00 95.12 278 TYR A N 1
ATOM 2315 C CA . TYR A 1 278 ? 11.459 7.778 -7.399 1.00 95.12 278 TYR A CA 1
ATOM 2316 C C . TYR A 1 278 ? 11.133 6.995 -8.659 1.00 95.12 278 TYR A C 1
ATOM 2318 O O . TYR A 1 278 ? 10.984 7.576 -9.730 1.00 95.12 278 TYR A O 1
ATOM 2326 N N . PHE A 1 279 ? 10.999 5.686 -8.523 1.00 96.00 279 PHE A N 1
ATOM 2327 C CA . PHE A 1 279 ? 10.728 4.782 -9.631 1.00 96.00 279 PHE A CA 1
ATOM 2328 C C . PHE A 1 279 ? 9.582 3.862 -9.241 1.00 96.00 279 PHE A C 1
ATOM 2330 O O . PHE A 1 279 ? 9.637 3.256 -8.176 1.00 96.00 279 PHE A O 1
ATOM 2337 N N . ILE A 1 280 ? 8.563 3.737 -10.085 1.00 96.44 280 ILE A N 1
ATOM 2338 C CA . ILE A 1 280 ? 7.495 2.744 -9.909 1.00 96.44 280 ILE A CA 1
ATOM 2339 C C . ILE A 1 280 ? 7.574 1.700 -11.014 1.00 96.44 280 ILE A C 1
ATOM 2341 O O . ILE A 1 280 ? 7.642 2.051 -12.191 1.00 96.44 280 ILE A O 1
ATOM 2345 N N . CYS A 1 281 ? 7.580 0.421 -10.644 1.00 96.62 281 CYS A N 1
ATOM 2346 C CA . CYS A 1 281 ? 7.531 -0.678 -11.600 1.00 96.62 281 CYS A CA 1
ATOM 2347 C C . CYS A 1 281 ? 6.128 -0.767 -12.208 1.00 96.62 281 CYS A C 1
ATOM 2349 O O . CYS A 1 281 ? 5.150 -1.011 -11.501 1.00 96.62 281 CYS A O 1
ATOM 2351 N N . ILE A 1 282 ? 6.036 -0.603 -13.525 1.00 96.69 282 ILE A N 1
ATOM 2352 C CA . ILE A 1 282 ? 4.791 -0.723 -14.299 1.00 96.69 282 ILE A CA 1
ATOM 2353 C C . ILE A 1 282 ? 4.804 -1.949 -15.222 1.00 96.69 282 ILE A C 1
ATOM 2355 O O . ILE A 1 282 ? 3.985 -2.069 -16.129 1.00 96.69 282 ILE A O 1
ATOM 2359 N N . THR A 1 283 ? 5.744 -2.869 -15.002 1.00 95.81 283 THR A N 1
ATOM 2360 C CA . THR A 1 283 ? 5.835 -4.120 -15.761 1.00 95.81 283 THR A CA 1
ATOM 2361 C C . THR A 1 283 ? 4.682 -5.048 -15.377 1.00 95.81 283 THR A C 1
ATOM 2363 O O . THR A 1 283 ? 4.511 -5.296 -14.181 1.00 95.81 283 THR A O 1
ATOM 2366 N N . PRO A 1 284 ? 3.920 -5.608 -16.336 1.00 91.94 284 PRO A N 1
ATOM 2367 C CA . PRO A 1 284 ? 2.825 -6.529 -16.038 1.00 91.94 284 PRO A CA 1
ATOM 2368 C C . PRO A 1 284 ? 3.240 -7.656 -15.085 1.00 91.94 284 PRO A C 1
ATOM 2370 O O . PRO A 1 284 ? 4.344 -8.201 -15.180 1.00 91.94 284 PRO A O 1
ATOM 2373 N N . HIS A 1 285 ? 2.350 -8.031 -14.163 1.00 86.06 285 HIS A N 1
ATOM 2374 C CA . HIS A 1 285 ? 2.671 -8.975 -13.087 1.00 86.06 285 HIS A CA 1
ATOM 2375 C C . HIS A 1 285 ? 3.197 -10.327 -13.607 1.00 86.06 285 HIS A C 1
ATOM 2377 O O . HIS A 1 285 ? 4.201 -10.848 -13.122 1.00 86.06 285 HIS A O 1
ATOM 2383 N N . CYS A 1 286 ? 2.585 -10.867 -14.663 1.00 83.50 286 CYS A N 1
ATOM 2384 C CA . CYS A 1 286 ? 2.987 -12.143 -15.258 1.00 83.50 286 CYS A CA 1
ATOM 2385 C C . CYS A 1 286 ? 4.358 -12.105 -15.962 1.00 83.50 286 CYS A C 1
ATOM 2387 O O . CYS A 1 286 ? 4.947 -13.163 -16.208 1.00 83.50 286 CYS A O 1
ATOM 2389 N N . ASP A 1 287 ? 4.859 -10.916 -16.299 1.00 88.56 287 ASP A N 1
ATOM 2390 C CA . ASP A 1 287 ? 6.178 -10.708 -16.900 1.00 88.56 287 ASP A CA 1
ATOM 2391 C C . ASP A 1 287 ? 7.232 -10.451 -15.825 1.00 88.56 287 ASP A C 1
ATOM 2393 O O . ASP A 1 287 ? 8.357 -10.933 -15.943 1.00 88.56 287 ASP A O 1
ATOM 2397 N N . CYS A 1 288 ? 6.841 -9.798 -14.726 1.00 87.88 288 CYS A N 1
ATOM 2398 C CA . CYS A 1 288 ? 7.666 -9.674 -13.528 1.00 87.88 288 CYS A CA 1
ATOM 2399 C C . CYS A 1 288 ? 8.101 -11.039 -12.976 1.00 87.88 288 CYS A C 1
ATOM 2401 O O . CYS A 1 288 ? 9.269 -11.241 -12.637 1.00 87.88 288 CYS A O 1
ATOM 2403 N N . LEU A 1 289 ? 7.151 -11.976 -12.920 1.00 85.88 289 LEU A N 1
ATOM 2404 C CA . LEU A 1 289 ? 7.355 -13.336 -12.432 1.00 85.88 289 LEU A CA 1
ATOM 2405 C C . LEU A 1 289 ? 8.290 -14.147 -13.342 1.00 85.88 289 LEU A C 1
ATOM 2407 O O . LEU A 1 289 ? 9.172 -14.843 -12.852 1.00 85.88 289 LEU A O 1
ATOM 2411 N N . ARG A 1 290 ? 8.162 -14.004 -14.666 1.00 85.75 290 ARG A N 1
ATOM 2412 C CA . ARG A 1 290 ? 8.953 -14.745 -15.667 1.00 85.75 290 ARG A CA 1
ATOM 2413 C C . ARG A 1 290 ? 9.965 -13.855 -16.386 1.00 85.75 290 ARG A C 1
ATOM 2415 O O . ARG A 1 290 ? 10.132 -13.930 -17.606 1.00 85.75 290 ARG A O 1
ATOM 2422 N N . SER A 1 291 ? 10.656 -13.009 -15.625 1.00 87.94 291 SER A N 1
ATOM 2423 C CA . SER A 1 291 ? 11.435 -11.907 -16.192 1.00 87.94 291 SER A CA 1
ATOM 2424 C C . SER A 1 291 ? 12.561 -12.355 -17.123 1.00 87.94 291 SER A C 1
ATOM 2426 O O . SER A 1 291 ? 12.784 -11.737 -18.161 1.00 87.94 291 SER A O 1
ATOM 2428 N N . LYS A 1 292 ? 13.256 -13.449 -16.788 1.00 87.12 292 LYS A N 1
ATOM 2429 C CA . LYS A 1 292 ? 14.379 -13.972 -17.582 1.00 87.12 292 LYS A CA 1
ATOM 2430 C C . LYS A 1 292 ? 13.940 -14.474 -18.957 1.00 87.12 292 LYS A C 1
ATOM 2432 O O . LYS A 1 292 ? 14.652 -14.270 -19.934 1.00 87.12 292 LYS A O 1
ATOM 2437 N N . GLU A 1 293 ? 12.772 -15.102 -19.024 1.00 88.12 293 GLU A N 1
ATOM 2438 C CA . GLU A 1 293 ? 12.261 -15.750 -20.235 1.00 88.12 293 GLU A CA 1
ATOM 2439 C C . GLU A 1 293 ? 11.514 -14.774 -21.137 1.00 88.12 293 GLU A C 1
ATOM 24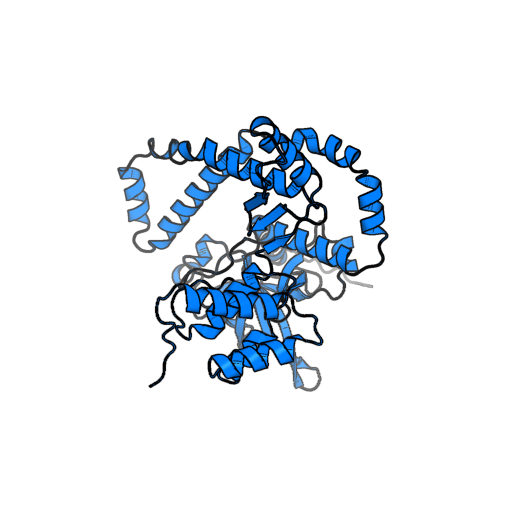41 O O . GLU A 1 293 ? 11.727 -14.766 -22.346 1.00 88.12 293 GLU A O 1
ATOM 2446 N N . LYS A 1 294 ? 10.640 -13.947 -20.553 1.00 89.81 294 LYS A N 1
ATOM 2447 C CA . LYS A 1 294 ? 9.715 -13.111 -21.324 1.00 89.81 294 LYS A CA 1
ATOM 2448 C C . LYS A 1 294 ? 10.279 -11.750 -21.700 1.00 89.81 294 LYS A C 1
ATOM 2450 O O . LYS A 1 294 ? 10.070 -11.288 -22.816 1.00 89.81 294 LYS A O 1
ATOM 2455 N N . ILE A 1 295 ? 10.987 -11.113 -20.770 1.00 92.06 295 ILE A N 1
ATOM 2456 C CA . ILE A 1 295 ? 11.457 -9.726 -20.918 1.00 92.06 295 ILE A CA 1
ATOM 2457 C C . ILE A 1 295 ? 12.975 -9.602 -20.784 1.00 92.06 295 ILE A C 1
ATOM 2459 O O . ILE A 1 295 ? 13.502 -8.497 -20.813 1.00 92.06 295 ILE A O 1
ATOM 2463 N N . LYS A 1 296 ? 13.702 -10.718 -20.635 1.00 93.44 296 LYS A N 1
ATOM 2464 C CA . LYS A 1 296 ? 15.166 -10.752 -20.463 1.00 93.44 296 LYS A CA 1
ATOM 2465 C C . LYS A 1 296 ? 15.653 -9.777 -19.378 1.00 93.44 296 LYS A C 1
ATOM 2467 O O . LYS A 1 296 ? 16.650 -9.084 -19.560 1.00 93.44 296 LYS A O 1
ATOM 2472 N N . ASN A 1 297 ? 14.918 -9.712 -18.264 1.00 92.75 297 ASN A N 1
ATOM 2473 C CA . ASN A 1 297 ? 15.113 -8.772 -17.152 1.00 92.75 297 ASN A CA 1
ATOM 2474 C C . ASN A 1 297 ? 15.036 -7.270 -17.514 1.00 92.75 297 ASN A C 1
ATOM 2476 O O . ASN A 1 297 ? 15.538 -6.436 -16.760 1.00 92.75 297 ASN A O 1
ATOM 2480 N N . GLN A 1 298 ? 14.406 -6.904 -18.631 1.00 94.88 298 GLN A N 1
ATOM 2481 C CA . GLN A 1 298 ? 14.099 -5.513 -18.969 1.00 94.88 298 GLN A CA 1
ATOM 2482 C C . GLN A 1 298 ? 12.728 -5.138 -18.418 1.00 94.88 298 GLN A C 1
ATOM 2484 O O . GLN A 1 298 ? 11.695 -5.501 -18.976 1.00 94.88 298 GLN A O 1
ATOM 2489 N N . PHE A 1 299 ? 12.724 -4.420 -17.305 1.00 96.75 299 PHE A N 1
ATOM 2490 C CA . PHE A 1 299 ? 11.509 -3.995 -16.628 1.00 96.75 299 PHE A CA 1
ATOM 2491 C C . PHE A 1 299 ? 11.143 -2.574 -17.040 1.00 96.75 299 PHE A C 1
ATOM 2493 O O . PHE A 1 299 ? 11.995 -1.692 -17.124 1.00 96.75 299 PHE A O 1
ATOM 2500 N N . TRP A 1 300 ? 9.856 -2.342 -17.243 1.00 96.81 300 TRP A N 1
ATOM 2501 C CA . TRP A 1 300 ? 9.274 -1.023 -17.416 1.00 96.81 300 TRP A CA 1
ATOM 2502 C C . TRP A 1 300 ? 9.046 -0.347 -16.069 1.00 96.81 300 TRP A C 1
ATOM 2504 O O . TRP A 1 300 ? 8.381 -0.894 -15.181 1.00 96.81 300 TRP A O 1
ATOM 2514 N N . PHE A 1 301 ? 9.562 0.868 -15.958 1.00 96.75 301 PHE A N 1
ATOM 2515 C CA . PHE A 1 301 ? 9.381 1.768 -14.832 1.00 96.75 301 PHE A CA 1
ATOM 2516 C C . PHE A 1 301 ? 8.835 3.117 -15.296 1.00 96.75 301 PHE A C 1
ATOM 2518 O O . PHE A 1 301 ? 8.898 3.458 -16.474 1.00 96.75 301 PHE A O 1
ATOM 2525 N N . VAL A 1 302 ? 8.343 3.904 -14.346 1.00 96.25 302 VAL A N 1
ATOM 2526 C CA . VAL A 1 302 ? 8.120 5.343 -14.508 1.00 96.25 302 VAL A CA 1
ATOM 2527 C C . VAL A 1 302 ? 8.949 6.076 -13.466 1.00 96.25 302 VAL A C 1
ATOM 2529 O O . VAL A 1 302 ? 8.928 5.714 -12.289 1.00 96.25 302 VAL A O 1
ATOM 2532 N N . GLU A 1 303 ? 9.670 7.105 -13.901 1.00 95.19 303 GLU A N 1
ATOM 2533 C CA . GLU A 1 303 ? 10.415 8.006 -13.022 1.00 95.19 303 GLU A CA 1
ATOM 2534 C C . GLU A 1 303 ? 9.493 9.129 -12.517 1.00 95.19 303 GLU A C 1
ATOM 2536 O O . GLU A 1 303 ? 8.711 9.707 -13.273 1.00 95.19 303 GLU A O 1
ATOM 2541 N N . GLY A 1 304 ? 9.590 9.450 -11.230 1.00 94.06 304 GLY A N 1
ATOM 2542 C CA . GLY A 1 304 ? 8.816 10.490 -10.565 1.00 94.06 304 GLY A CA 1
ATOM 2543 C C . GLY A 1 304 ? 9.673 11.379 -9.669 1.00 94.06 304 GLY A C 1
ATOM 2544 O O . GLY A 1 304 ? 10.807 11.047 -9.307 1.00 94.06 304 GLY A O 1
ATOM 2545 N N . LYS A 1 305 ? 9.109 12.531 -9.293 1.00 92.12 305 LYS A N 1
ATOM 2546 C CA . LYS A 1 305 ? 9.730 13.494 -8.369 1.00 92.12 305 LYS A CA 1
ATOM 2547 C C . LYS A 1 305 ? 8.837 13.764 -7.168 1.00 92.12 305 LYS A C 1
ATOM 2549 O O . LYS A 1 305 ? 7.611 13.744 -7.278 1.00 92.12 305 LYS A O 1
ATOM 2554 N N . LYS A 1 306 ? 9.470 14.061 -6.035 1.00 92.44 306 LYS A N 1
ATOM 2555 C CA . LYS A 1 306 ? 8.789 14.578 -4.848 1.00 92.44 306 LYS A CA 1
ATOM 2556 C C . LYS A 1 306 ? 8.130 15.914 -5.189 1.00 92.44 306 LYS A C 1
ATOM 2558 O O . LYS A 1 306 ? 8.746 16.771 -5.818 1.00 92.44 306 LYS A O 1
ATOM 2563 N N . GLU A 1 307 ? 6.878 16.070 -4.789 1.00 90.62 307 GLU A N 1
ATOM 2564 C CA . GLU A 1 307 ? 6.165 17.340 -4.880 1.00 90.62 307 GLU A CA 1
ATOM 2565 C C . GLU A 1 307 ? 6.648 18.299 -3.791 1.00 90.62 307 GLU A C 1
ATOM 2567 O O . GLU A 1 307 ? 6.783 17.925 -2.626 1.00 90.62 307 GLU A O 1
ATOM 2572 N N . GLU A 1 308 ? 6.889 19.552 -4.172 1.00 84.06 308 GLU A N 1
ATOM 2573 C CA . GLU A 1 308 ? 7.437 20.575 -3.273 1.00 84.06 308 GLU A CA 1
ATOM 2574 C C . GLU A 1 308 ? 6.386 21.104 -2.289 1.00 84.06 308 GLU A C 1
ATOM 2576 O O . GLU A 1 308 ? 6.709 21.500 -1.172 1.00 84.06 308 GLU A O 1
ATOM 2581 N N . SER A 1 309 ? 5.109 21.110 -2.692 1.00 83.19 309 SER A N 1
ATOM 2582 C CA . SER A 1 309 ? 4.029 21.735 -1.928 1.00 83.19 309 SER A CA 1
ATOM 2583 C C . SER A 1 309 ? 2.873 20.779 -1.674 1.00 83.19 309 SER A C 1
ATOM 2585 O O . SER A 1 309 ? 2.085 20.470 -2.570 1.00 83.19 309 SER A O 1
ATOM 2587 N N . GLN A 1 310 ? 2.699 20.401 -0.404 1.00 82.25 310 GLN A N 1
ATOM 2588 C CA . GLN A 1 310 ? 1.544 19.620 0.051 1.00 82.25 310 GLN A CA 1
ATOM 2589 C C . GLN A 1 310 ? 0.209 20.308 -0.288 1.00 82.25 310 GLN A C 1
ATOM 2591 O O . GLN A 1 310 ? -0.766 19.645 -0.623 1.00 82.25 310 GLN A O 1
ATOM 2596 N N . GLU A 1 311 ? 0.170 21.644 -0.260 1.00 79.25 311 GLU A N 1
ATOM 2597 C CA . GLU A 1 311 ? -1.023 22.435 -0.591 1.00 79.25 311 GLU A CA 1
ATOM 2598 C C . GLU A 1 311 ? -1.452 22.252 -2.055 1.00 79.25 311 GLU A C 1
ATOM 2600 O O . GLU A 1 311 ? -2.631 22.066 -2.354 1.00 79.25 311 GLU A O 1
ATOM 2605 N N . SER A 1 312 ? -0.482 22.289 -2.973 1.00 78.12 312 SER A N 1
ATOM 2606 C CA . SER A 1 312 ? -0.721 22.093 -4.407 1.00 78.12 312 SER A CA 1
ATOM 2607 C C . SER A 1 312 ? -1.230 20.681 -4.696 1.00 78.12 312 SER A C 1
ATOM 2609 O O . SER A 1 312 ? -2.155 20.499 -5.493 1.00 78.12 312 SER A O 1
ATOM 2611 N N . VAL A 1 313 ? -0.659 19.690 -4.003 1.00 84.00 313 VAL A N 1
ATOM 2612 C CA . VAL A 1 313 ? -1.045 18.282 -4.128 1.00 84.00 313 VAL A CA 1
ATOM 2613 C C . VAL A 1 313 ? -2.501 18.084 -3.726 1.00 84.00 313 VAL A C 1
ATOM 2615 O O . VAL A 1 313 ? -3.262 17.535 -4.520 1.00 84.00 313 VAL A O 1
ATOM 2618 N N . LEU A 1 314 ? -2.911 18.574 -2.549 1.00 82.25 314 LEU A N 1
ATOM 2619 C CA . LEU A 1 314 ? -4.271 18.375 -2.023 1.00 82.25 314 LEU A CA 1
ATOM 2620 C C . LEU A 1 314 ? -5.353 19.079 -2.850 1.00 82.25 314 LEU A C 1
ATOM 2622 O O . LEU A 1 314 ? -6.479 18.601 -2.918 1.00 82.25 314 LEU A O 1
ATOM 2626 N N . LYS A 1 315 ? -5.019 20.177 -3.537 1.00 77.94 315 LYS A N 1
ATOM 2627 C CA . LYS A 1 315 ? -5.954 20.879 -4.435 1.00 77.94 315 LYS A CA 1
ATOM 2628 C C . LYS A 1 315 ? -6.178 20.173 -5.774 1.00 77.94 315 LYS A C 1
ATOM 2630 O O . LYS A 1 315 ? -7.110 20.527 -6.490 1.00 77.94 315 LYS A O 1
ATOM 2635 N N . LYS A 1 316 ? -5.298 19.245 -6.164 1.00 67.38 316 LYS A N 1
ATOM 2636 C CA . LYS A 1 316 ? -5.285 18.629 -7.504 1.00 67.38 316 LYS A CA 1
ATOM 2637 C C . LYS A 1 316 ? -5.008 17.121 -7.462 1.00 67.38 316 LYS A C 1
ATOM 2639 O O . LYS A 1 316 ? -4.373 16.603 -8.379 1.00 67.38 316 LYS A O 1
ATOM 2644 N N . THR A 1 317 ? -5.404 16.432 -6.391 1.00 65.81 317 THR A N 1
ATOM 2645 C CA . THR A 1 317 ? -5.080 15.006 -6.206 1.00 65.81 317 THR A CA 1
ATOM 2646 C C . THR A 1 317 ? -5.901 14.112 -7.138 1.00 65.81 317 THR A C 1
ATOM 2648 O O . THR A 1 317 ? -5.360 13.180 -7.737 1.00 65.81 317 THR A O 1
ATOM 2651 N N . ASP A 1 318 ? -7.182 14.432 -7.319 1.00 60.16 318 ASP A N 1
ATOM 2652 C CA . ASP A 1 318 ? -8.081 13.652 -8.166 1.00 60.16 318 ASP A CA 1
ATOM 2653 C C . ASP A 1 318 ? -7.729 13.815 -9.649 1.00 60.16 318 ASP A C 1
ATOM 2655 O O . ASP A 1 318 ? -7.502 14.915 -10.153 1.00 60.16 318 ASP A O 1
ATOM 2659 N N . GLY A 1 319 ? -7.633 12.686 -10.355 1.00 62.19 319 GLY A N 1
ATOM 2660 C CA . GLY A 1 319 ? -7.309 12.645 -11.784 1.00 62.19 319 GLY A CA 1
ATOM 2661 C C . GLY A 1 319 ? -5.819 12.727 -12.139 1.00 62.19 319 GLY A C 1
ATOM 2662 O O . GLY A 1 319 ? -5.478 12.484 -13.292 1.00 62.19 319 GLY A O 1
ATOM 2663 N N . LYS A 1 320 ? -4.914 12.981 -11.185 1.00 74.44 320 LYS A N 1
ATOM 2664 C CA . LYS A 1 320 ? -3.461 12.983 -11.444 1.00 74.44 320 LYS A CA 1
ATOM 2665 C C . LYS A 1 320 ? -2.783 11.643 -11.144 1.00 74.44 320 LYS A C 1
ATOM 2667 O O . LYS A 1 320 ? -3.299 10.814 -10.395 1.00 74.44 320 LYS A O 1
ATOM 2672 N N . PHE A 1 321 ? -1.592 11.465 -11.716 1.00 88.50 321 PHE A N 1
ATOM 2673 C CA . PHE A 1 321 ? -0.687 10.336 -11.475 1.00 88.50 321 PHE A CA 1
ATOM 2674 C C . PHE A 1 321 ? 0.239 10.663 -10.298 1.00 88.50 321 PHE A C 1
ATOM 2676 O O . PHE A 1 321 ? 1.436 10.883 -10.470 1.00 88.50 321 PHE A O 1
ATOM 2683 N N . ILE A 1 322 ? -0.346 10.762 -9.102 1.00 91.44 322 ILE A N 1
ATOM 2684 C CA . ILE A 1 322 ? 0.366 11.032 -7.848 1.00 91.44 322 ILE A CA 1
ATOM 2685 C C . ILE A 1 322 ? 0.217 9.825 -6.921 1.00 91.44 322 ILE A C 1
ATOM 2687 O O . ILE A 1 322 ? -0.873 9.264 -6.798 1.00 91.44 322 ILE A O 1
ATOM 2691 N N . SER A 1 323 ? 1.298 9.456 -6.237 1.00 92.88 323 SER A N 1
ATOM 2692 C CA . SER A 1 323 ? 1.279 8.468 -5.155 1.00 92.88 323 SER A CA 1
ATOM 2693 C C . SER A 1 323 ? 1.801 9.070 -3.859 1.00 92.88 323 SER A C 1
ATOM 2695 O O . SER 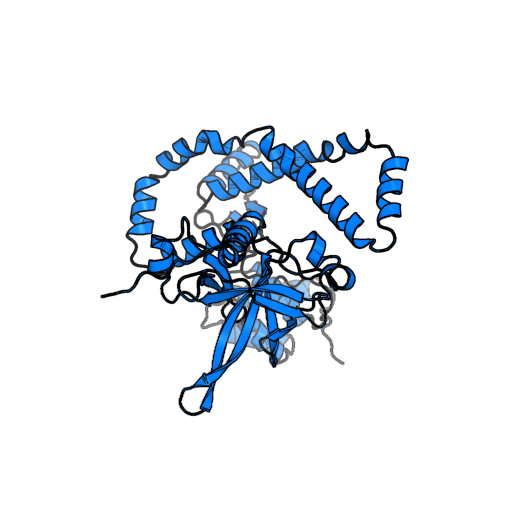A 1 323 ? 2.699 9.906 -3.860 1.00 92.88 323 SER A O 1
ATOM 2697 N N . PHE A 1 324 ? 1.247 8.620 -2.743 1.00 93.12 324 PHE A N 1
ATOM 2698 C CA . PHE A 1 324 ? 1.676 8.964 -1.399 1.00 93.12 324 PHE A CA 1
ATOM 2699 C C . PHE A 1 324 ? 2.527 7.822 -0.865 1.00 93.12 324 PHE A C 1
ATOM 2701 O O . PHE A 1 324 ? 2.087 6.669 -0.831 1.00 93.12 324 PHE A O 1
ATOM 2708 N N . ILE A 1 325 ? 3.744 8.141 -0.448 1.00 91.75 325 ILE A N 1
ATOM 2709 C CA . ILE A 1 325 ? 4.739 7.168 0.000 1.00 91.75 325 ILE A CA 1
ATOM 2710 C C . ILE A 1 325 ? 5.402 7.658 1.278 1.00 91.75 325 ILE A C 1
ATOM 2712 O O . ILE A 1 325 ? 5.364 8.844 1.598 1.00 91.75 325 ILE A O 1
ATOM 2716 N N . LYS A 1 326 ? 6.011 6.736 2.015 1.00 89.44 326 LYS A N 1
ATOM 2717 C CA . LYS A 1 326 ? 6.719 7.047 3.250 1.00 89.44 326 LYS A CA 1
ATOM 2718 C C . LYS A 1 326 ? 8.216 7.070 2.981 1.00 89.44 326 LYS A C 1
ATOM 2720 O O . LYS A 1 326 ? 8.761 6.100 2.465 1.00 89.44 326 LYS A O 1
ATOM 2725 N N . GLU A 1 327 ? 8.864 8.177 3.303 1.00 82.06 327 GLU A N 1
ATOM 2726 C CA . GLU A 1 327 ? 10.294 8.350 3.075 1.00 82.06 327 GLU A CA 1
ATOM 2727 C C . GLU A 1 327 ? 11.096 7.572 4.132 1.00 82.06 327 GLU A C 1
ATOM 2729 O O . GLU A 1 327 ? 10.785 7.613 5.326 1.00 82.06 327 GLU A O 1
ATOM 2734 N N . GLN A 1 328 ? 12.120 6.839 3.684 1.00 69.50 328 GLN A N 1
ATOM 2735 C CA . GLN A 1 328 ? 12.833 5.853 4.504 1.00 69.50 328 GLN A CA 1
ATOM 2736 C C . GLN A 1 328 ? 13.531 6.476 5.726 1.00 69.50 328 GLN A C 1
ATOM 2738 O O . GLN A 1 328 ? 13.557 5.864 6.790 1.00 69.50 328 GLN A O 1
ATOM 2743 N N . ASN A 1 329 ? 14.045 7.705 5.593 1.00 69.75 329 ASN A N 1
ATOM 2744 C CA . ASN A 1 329 ? 14.875 8.349 6.618 1.00 69.75 329 ASN A CA 1
ATOM 2745 C C . ASN A 1 329 ? 14.084 9.222 7.604 1.00 69.75 329 ASN A C 1
ATOM 2747 O O . ASN A 1 329 ? 14.476 9.354 8.758 1.00 69.75 329 ASN A O 1
ATOM 2751 N N . SER A 1 330 ? 12.987 9.838 7.161 1.00 70.88 330 SER A N 1
ATOM 2752 C CA . SER A 1 330 ? 12.229 10.821 7.950 1.00 70.88 330 SER A CA 1
ATOM 2753 C C . SER A 1 330 ? 10.934 10.256 8.529 1.00 70.88 330 SER A C 1
ATOM 2755 O O . SER A 1 330 ? 10.295 10.907 9.356 1.00 70.88 330 SER A O 1
ATOM 2757 N N . ASN A 1 331 ? 10.519 9.054 8.098 1.00 73.56 331 ASN A N 1
ATOM 2758 C CA . ASN A 1 331 ? 9.225 8.462 8.441 1.00 73.56 331 ASN A CA 1
ATOM 2759 C C . ASN A 1 331 ? 8.031 9.354 8.014 1.00 73.56 331 ASN A C 1
ATOM 2761 O O . ASN A 1 331 ? 6.889 9.091 8.405 1.00 73.56 331 ASN A O 1
ATOM 2765 N N . GLU A 1 332 ? 8.294 10.396 7.216 1.00 86.44 332 GLU A N 1
ATOM 2766 C CA . GLU A 1 332 ? 7.337 11.375 6.718 1.00 86.44 332 GLU A CA 1
ATOM 2767 C C . GLU A 1 332 ? 6.627 10.834 5.476 1.00 86.44 332 GLU A C 1
ATOM 2769 O O . GLU A 1 332 ? 7.197 10.087 4.678 1.00 86.44 332 GLU A O 1
ATOM 2774 N N . ILE A 1 333 ? 5.359 11.206 5.316 1.00 90.38 333 ILE A N 1
ATOM 2775 C CA . ILE A 1 333 ? 4.585 10.873 4.126 1.00 90.38 333 ILE A CA 1
ATOM 2776 C C . ILE A 1 333 ? 4.754 12.005 3.124 1.00 90.38 333 ILE A C 1
ATOM 2778 O O . ILE A 1 333 ? 4.409 13.151 3.404 1.00 90.38 333 ILE A O 1
ATOM 2782 N N . ILE A 1 334 ? 5.237 11.657 1.943 1.00 92.00 334 ILE A N 1
ATOM 2783 C CA . ILE A 1 334 ? 5.463 12.576 0.835 1.00 92.00 334 ILE A CA 1
ATOM 2784 C C . ILE A 1 334 ? 4.564 12.192 -0.339 1.00 92.00 334 ILE A C 1
ATOM 2786 O O . ILE A 1 334 ? 4.082 11.061 -0.429 1.00 92.00 334 ILE A O 1
ATOM 2790 N N . ALA A 1 335 ? 4.353 13.135 -1.251 1.00 92.81 335 ALA A N 1
ATOM 2791 C CA . ALA A 1 335 ? 3.675 12.886 -2.513 1.00 92.81 335 ALA A CA 1
ATOM 2792 C C . ALA A 1 335 ? 4.706 12.846 -3.644 1.00 92.81 335 ALA A C 1
ATOM 2794 O O . ALA A 1 335 ? 5.549 13.738 -3.754 1.00 92.81 335 ALA A O 1
ATOM 2795 N N . VAL A 1 336 ? 4.629 11.818 -4.480 1.00 93.25 336 VAL A N 1
ATOM 2796 C CA . VAL A 1 336 ? 5.436 11.655 -5.688 1.00 93.25 336 VAL A CA 1
ATOM 2797 C C . VAL A 1 336 ? 4.542 11.846 -6.892 1.00 93.25 336 VAL A C 1
ATOM 2799 O O . VAL A 1 336 ? 3.520 11.175 -7.024 1.00 93.25 336 VAL A O 1
ATOM 2802 N N . ASN A 1 337 ? 4.945 12.749 -7.775 1.00 93.00 337 ASN A N 1
ATOM 2803 C CA . ASN A 1 337 ? 4.309 12.954 -9.061 1.00 93.00 337 ASN A CA 1
ATOM 2804 C C . ASN A 1 337 ? 5.071 12.185 -10.142 1.00 93.00 337 ASN A C 1
ATOM 2806 O O . ASN A 1 337 ? 6.270 12.396 -10.346 1.00 93.00 337 ASN A O 1
ATOM 2810 N N . TRP A 1 338 ? 4.349 11.299 -10.824 1.00 93.62 338 TRP A N 1
ATOM 2811 C CA . TRP A 1 338 ? 4.854 10.429 -11.888 1.00 93.62 338 TRP A CA 1
ATOM 2812 C C . TRP A 1 338 ? 4.850 11.101 -13.271 1.00 93.62 338 TRP A C 1
ATOM 2814 O O . TRP A 1 338 ? 5.244 10.495 -14.265 1.00 93.62 338 TRP A O 1
ATOM 2824 N N . ILE A 1 339 ? 4.415 12.363 -13.348 1.00 88.88 339 ILE A N 1
ATOM 2825 C CA . ILE A 1 339 ? 4.640 13.25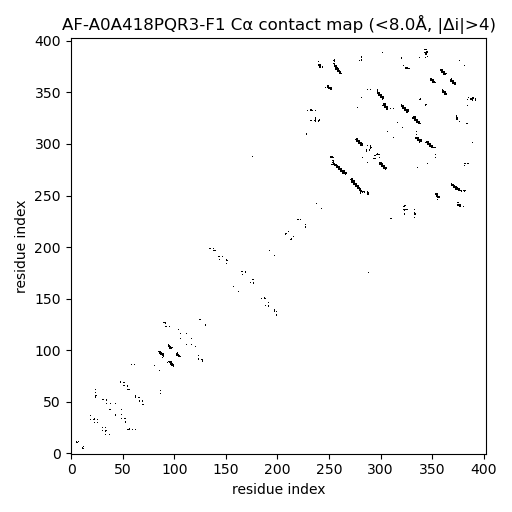3 -14.488 1.00 88.88 339 ILE A CA 1
ATOM 2826 C C . ILE A 1 339 ? 5.813 14.180 -14.142 1.00 88.88 339 ILE A C 1
ATOM 2828 O O . ILE A 1 339 ? 5.669 15.148 -13.392 1.00 88.88 339 ILE A O 1
ATOM 2832 N N . LEU A 1 340 ? 6.991 13.907 -14.708 1.00 80.88 340 LEU A N 1
ATOM 2833 C CA . LEU A 1 340 ? 8.185 14.735 -14.484 1.00 80.88 340 LEU A CA 1
ATOM 2834 C C . LEU A 1 340 ? 8.185 16.039 -15.285 1.00 80.88 340 LEU A C 1
ATOM 2836 O O . LEU A 1 340 ? 8.602 17.081 -14.768 1.00 80.88 340 LEU A O 1
ATOM 2840 N N . LYS A 1 341 ? 7.749 15.953 -16.545 1.00 75.50 341 LYS A N 1
ATOM 2841 C CA . LYS A 1 341 ? 7.676 17.061 -17.506 1.00 75.50 341 LYS A CA 1
ATOM 2842 C C . LYS A 1 341 ? 6.209 17.324 -17.854 1.00 75.50 341 LYS A C 1
ATOM 2844 O O . LYS A 1 341 ? 5.429 17.684 -16.983 1.00 75.50 341 LYS A O 1
ATOM 2849 N N . GLU A 1 342 ? 5.835 17.108 -19.109 1.00 78.31 342 GLU A N 1
ATOM 2850 C CA . GLU A 1 342 ? 4.461 17.243 -19.598 1.00 78.31 342 GLU A CA 1
ATOM 2851 C C . GLU A 1 342 ? 3.719 15.900 -19.612 1.00 78.31 342 GLU A C 1
ATOM 2853 O O . GLU A 1 342 ? 2.492 15.874 -19.650 1.00 78.31 342 GLU A O 1
ATOM 2858 N N . PHE A 1 343 ? 4.454 14.782 -19.547 1.00 79.56 343 PHE A N 1
ATOM 2859 C CA . PHE A 1 343 ? 3.912 13.438 -19.744 1.00 79.56 343 PHE A CA 1
ATOM 2860 C C . PHE A 1 343 ? 4.497 12.419 -18.764 1.00 79.56 343 PHE A C 1
ATOM 2862 O O . PHE A 1 343 ? 5.613 12.584 -18.266 1.00 79.56 343 PHE A O 1
ATOM 2869 N N . CYS A 1 344 ? 3.734 11.354 -18.526 1.00 86.38 344 CYS A N 1
ATOM 2870 C CA . CYS A 1 344 ? 4.201 10.135 -17.880 1.00 86.38 344 CYS A CA 1
ATOM 2871 C C . CYS A 1 344 ? 4.868 9.263 -18.954 1.00 86.38 344 CYS A C 1
ATOM 2873 O O . CYS A 1 344 ? 4.221 8.923 -19.942 1.00 86.38 344 CYS A O 1
ATOM 2875 N N . GLN A 1 345 ? 6.162 8.963 -18.816 1.00 90.00 345 GLN A N 1
ATOM 2876 C CA . GLN A 1 345 ? 6.923 8.219 -19.826 1.00 90.00 345 GLN A CA 1
ATOM 2877 C C . GLN A 1 345 ? 7.444 6.903 -19.242 1.00 90.00 345 GLN A C 1
ATOM 2879 O O . GLN A 1 345 ? 8.034 6.922 -18.157 1.00 90.00 345 GLN A O 1
ATOM 2884 N N . PRO A 1 346 ? 7.260 5.772 -19.944 1.00 93.50 346 PRO A N 1
ATOM 2885 C CA . PRO A 1 346 ? 7.825 4.502 -19.534 1.00 93.50 346 PRO A CA 1
ATOM 2886 C C . PRO A 1 346 ? 9.318 4.478 -19.876 1.00 93.50 346 PRO A C 1
ATOM 2888 O O . PRO A 1 346 ? 9.724 4.862 -20.973 1.00 93.50 346 PRO A O 1
ATOM 2891 N N . ILE A 1 347 ? 10.132 3.989 -18.948 1.00 93.56 347 ILE A N 1
ATOM 2892 C CA . ILE A 1 347 ? 11.561 3.735 -19.142 1.00 93.56 347 ILE A CA 1
ATOM 2893 C C . ILE A 1 347 ? 11.835 2.243 -18.960 1.00 93.56 347 ILE A C 1
ATOM 2895 O O . ILE A 1 347 ? 11.309 1.621 -18.039 1.00 93.56 347 ILE A O 1
ATOM 2899 N N . ALA A 1 348 ? 12.644 1.659 -19.841 1.00 94.81 348 ALA A N 1
ATOM 2900 C CA . ALA A 1 348 ? 13.103 0.283 -19.695 1.00 94.81 348 ALA A CA 1
ATOM 2901 C C . ALA A 1 348 ? 14.409 0.266 -18.900 1.00 94.81 348 ALA A C 1
ATOM 2903 O O . ALA A 1 348 ? 15.390 0.881 -19.317 1.00 94.81 348 ALA A O 1
ATOM 2904 N N . LEU A 1 349 ? 14.428 -0.454 -17.782 1.00 95.56 349 LEU A N 1
ATOM 2905 C CA . LEU A 1 349 ? 15.612 -0.667 -16.959 1.00 95.56 349 LEU A CA 1
ATOM 2906 C C . LEU A 1 349 ? 15.992 -2.144 -16.978 1.00 95.56 349 LEU A C 1
ATOM 2908 O O . LEU A 1 349 ? 15.162 -3.015 -16.707 1.00 95.56 349 LEU A O 1
ATOM 2912 N N . LEU A 1 350 ? 17.261 -2.430 -17.268 1.00 95.50 350 LEU A N 1
ATOM 2913 C CA . LEU A 1 350 ? 17.805 -3.776 -17.114 1.00 95.50 350 LEU A CA 1
ATOM 2914 C C . LEU A 1 350 ? 18.110 -4.009 -15.634 1.00 95.50 350 LEU A C 1
ATOM 2916 O O . LEU A 1 350 ? 18.998 -3.362 -15.083 1.00 95.50 350 LEU A O 1
ATOM 2920 N N . VAL A 1 351 ? 17.381 -4.922 -14.998 1.00 94.06 351 VAL A N 1
ATOM 2921 C CA . VAL A 1 351 ? 17.560 -5.258 -13.579 1.00 94.06 351 VAL A CA 1
ATOM 2922 C C . VAL A 1 351 ? 18.448 -6.495 -13.468 1.00 94.06 351 VAL A C 1
ATOM 2924 O O . VAL A 1 351 ? 18.102 -7.556 -13.984 1.00 94.06 351 VAL A O 1
ATOM 2927 N N . GLU A 1 352 ? 19.591 -6.383 -12.787 1.00 89.69 352 GLU A N 1
ATOM 2928 C CA . GLU A 1 352 ? 20.567 -7.485 -12.698 1.00 89.69 352 GLU A CA 1
ATOM 2929 C C . GLU A 1 352 ? 19.967 -8.723 -12.015 1.00 89.69 352 GLU A C 1
ATOM 2931 O O . GLU A 1 352 ? 20.066 -9.847 -12.515 1.00 89.69 352 GLU A O 1
ATOM 2936 N N . ASN A 1 353 ? 19.282 -8.503 -10.891 1.00 87.94 353 ASN A N 1
ATOM 2937 C CA . ASN A 1 353 ? 18.561 -9.5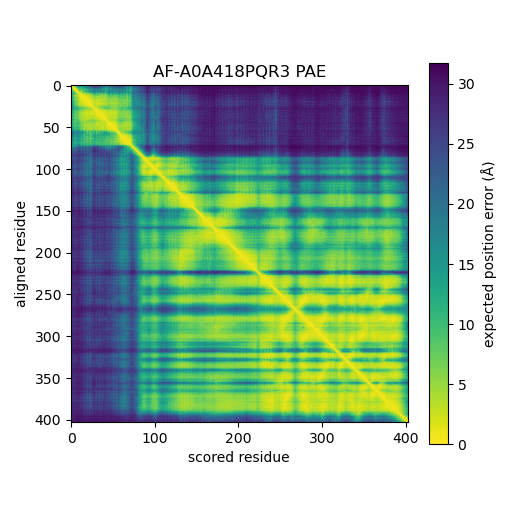25 -10.148 1.00 87.94 353 ASN A CA 1
ATOM 2938 C C . ASN A 1 353 ? 17.196 -8.980 -9.722 1.00 87.94 353 ASN A C 1
ATOM 2940 O O . ASN A 1 353 ? 17.121 -8.025 -8.956 1.00 87.94 353 ASN A O 1
ATOM 2944 N N . ASN A 1 354 ? 16.118 -9.594 -10.210 1.00 87.62 354 ASN A N 1
ATOM 2945 C CA . ASN A 1 354 ? 14.750 -9.208 -9.871 1.00 87.62 354 ASN A CA 1
ATOM 2946 C C . ASN A 1 354 ? 14.237 -9.865 -8.584 1.00 87.62 354 ASN A C 1
ATOM 2948 O O . ASN A 1 354 ? 13.081 -9.654 -8.221 1.00 87.62 354 ASN A O 1
ATOM 2952 N N . ARG A 1 355 ? 15.053 -10.685 -7.909 1.00 86.56 355 ARG A N 1
ATOM 2953 C CA . ARG A 1 355 ? 14.728 -11.155 -6.565 1.00 86.56 355 ARG A CA 1
ATOM 2954 C C . ARG A 1 355 ? 14.956 -10.029 -5.576 1.00 86.56 355 ARG A C 1
ATOM 2956 O O . ARG A 1 355 ? 16.000 -9.383 -5.548 1.00 86.56 355 ARG A O 1
ATOM 2963 N N . PHE A 1 356 ? 13.945 -9.825 -4.761 1.00 72.25 356 PHE A N 1
ATOM 2964 C CA . PHE A 1 356 ? 13.853 -8.779 -3.788 1.00 72.25 356 PHE A CA 1
ATOM 2965 C C . PHE A 1 356 ? 14.865 -9.006 -2.667 1.00 72.25 356 PHE A C 1
ATOM 2967 O O . PHE A 1 356 ? 14.742 -9.897 -1.824 1.00 72.25 356 PHE A O 1
ATOM 2974 N N . THR A 1 357 ? 15.861 -8.134 -2.674 1.00 68.88 357 THR A N 1
ATOM 2975 C CA . THR A 1 357 ? 16.556 -7.667 -1.481 1.00 68.88 357 THR A CA 1
ATOM 2976 C C . THR A 1 357 ? 16.110 -6.215 -1.279 1.00 68.88 357 THR A C 1
ATOM 2978 O O . THR A 1 357 ? 15.570 -5.627 -2.214 1.00 68.88 357 THR A O 1
ATOM 2981 N N . ASN A 1 358 ? 16.294 -5.597 -0.107 1.00 77.19 358 ASN A N 1
ATOM 2982 C CA . ASN A 1 358 ? 15.841 -4.206 0.133 1.00 77.19 358 ASN A CA 1
ATOM 2983 C C . ASN A 1 358 ? 16.374 -3.167 -0.893 1.00 77.19 358 ASN A C 1
ATOM 2985 O O . ASN A 1 358 ? 15.941 -2.015 -0.896 1.00 77.19 358 ASN A O 1
ATOM 2989 N N . LYS A 1 359 ? 17.303 -3.581 -1.761 1.00 87.50 359 LYS A N 1
ATOM 2990 C CA . LYS A 1 359 ? 17.921 -2.848 -2.858 1.00 87.50 359 LYS A CA 1
ATOM 2991 C C . LYS A 1 359 ? 17.836 -3.663 -4.158 1.00 87.50 359 LYS A C 1
ATOM 2993 O O . LYS A 1 359 ? 17.991 -4.883 -4.146 1.00 87.50 359 LYS A O 1
ATOM 2998 N N . LEU A 1 360 ? 17.675 -2.976 -5.284 1.00 90.88 360 LEU A N 1
ATOM 2999 C CA . LEU A 1 360 ? 17.867 -3.502 -6.635 1.00 90.88 360 LEU A CA 1
ATOM 3000 C C . LEU A 1 360 ? 18.990 -2.729 -7.334 1.00 90.88 360 LEU A C 1
ATOM 3002 O O . LEU A 1 360 ? 19.185 -1.542 -7.074 1.00 90.88 360 LEU A O 1
ATOM 3006 N N . ILE A 1 361 ? 19.718 -3.401 -8.226 1.00 93.19 361 ILE A N 1
ATOM 3007 C CA . ILE A 1 361 ? 20.688 -2.767 -9.126 1.00 93.19 361 ILE A CA 1
ATOM 3008 C C . ILE A 1 361 ? 20.078 -2.768 -10.523 1.00 93.19 361 ILE A C 1
ATOM 3010 O O . ILE A 1 361 ? 19.690 -3.822 -11.039 1.00 93.19 361 ILE A O 1
ATOM 3014 N N . ALA A 1 362 ? 19.964 -1.580 -11.107 1.00 94.00 362 ALA A N 1
ATOM 3015 C CA . ALA A 1 362 ? 19.356 -1.378 -12.411 1.00 94.00 362 ALA A CA 1
ATOM 3016 C C . ALA A 1 362 ? 20.265 -0.541 -13.313 1.00 94.00 362 ALA A C 1
ATOM 3018 O O . ALA A 1 362 ? 20.891 0.415 -12.857 1.00 94.00 362 ALA A O 1
ATOM 3019 N N . ASN A 1 363 ? 20.310 -0.871 -14.601 1.00 93.88 363 ASN A N 1
ATOM 3020 C CA . ASN A 1 363 ? 20.985 -0.049 -15.595 1.00 93.88 363 ASN A CA 1
ATOM 3021 C C . ASN A 1 363 ? 20.063 1.090 -16.051 1.00 93.88 363 ASN A C 1
ATOM 3023 O O . ASN A 1 363 ? 19.015 0.848 -16.653 1.00 93.88 363 ASN A O 1
ATOM 3027 N N . TYR A 1 364 ? 20.473 2.322 -15.770 1.00 90.75 364 TYR A N 1
ATOM 3028 C CA . TYR A 1 364 ? 19.808 3.559 -16.152 1.00 90.75 364 TYR A CA 1
ATOM 3029 C C . TYR A 1 364 ? 20.695 4.314 -17.147 1.00 90.75 364 TYR A C 1
ATOM 3031 O O . TYR A 1 364 ? 21.739 4.853 -16.780 1.00 90.75 364 TYR A O 1
ATOM 3039 N N . TYR A 1 365 ? 20.307 4.306 -18.427 1.00 86.62 365 TYR A N 1
ATOM 3040 C CA . TYR A 1 365 ? 21.053 4.928 -19.534 1.00 86.62 365 TYR A CA 1
ATOM 3041 C C . TYR A 1 365 ? 22.555 4.582 -19.557 1.00 86.62 365 TYR A C 1
ATOM 3043 O O . TYR A 1 365 ? 23.408 5.448 -19.742 1.00 86.62 365 TYR A O 1
ATOM 3051 N N . GLY A 1 366 ? 22.893 3.305 -19.357 1.00 85.25 366 GLY A N 1
ATOM 3052 C CA . GLY A 1 366 ? 24.274 2.820 -19.390 1.00 85.25 366 GLY A CA 1
ATOM 3053 C C . GLY A 1 366 ? 25.018 2.906 -18.055 1.00 85.25 366 GLY A C 1
ATOM 3054 O O . GLY A 1 366 ? 26.106 2.348 -17.954 1.00 85.25 366 GLY A O 1
ATOM 3055 N N . SER A 1 367 ? 24.434 3.522 -17.024 1.00 88.12 367 SER A N 1
ATOM 3056 C CA . SER A 1 367 ? 25.012 3.592 -15.676 1.00 88.12 367 SER A CA 1
ATOM 3057 C C . SER A 1 367 ? 24.225 2.734 -14.692 1.00 88.12 367 SER A C 1
ATOM 3059 O O . SER A 1 367 ? 22.997 2.760 -14.685 1.00 88.12 367 SER A O 1
ATOM 3061 N N . ASN A 1 368 ? 24.915 1.990 -13.831 1.00 92.62 368 ASN A N 1
ATOM 3062 C CA . ASN A 1 368 ? 24.251 1.229 -12.778 1.00 92.62 368 ASN A CA 1
ATOM 3063 C C . ASN A 1 368 ? 23.829 2.160 -11.636 1.00 92.62 368 ASN A C 1
ATOM 3065 O O . ASN A 1 368 ? 24.646 2.912 -11.106 1.00 92.62 368 ASN A O 1
ATOM 3069 N N . ILE A 1 369 ? 22.555 2.088 -11.258 1.00 93.69 369 ILE A N 1
ATOM 3070 C CA . ILE A 1 369 ? 21.978 2.821 -10.132 1.00 93.69 369 ILE A CA 1
ATOM 3071 C C . ILE A 1 369 ? 21.435 1.851 -9.087 1.00 93.69 369 ILE A C 1
ATOM 3073 O O . ILE A 1 369 ? 20.989 0.744 -9.401 1.00 93.69 369 ILE A O 1
ATOM 3077 N N . GLU A 1 370 ? 21.460 2.293 -7.834 1.00 93.81 370 GLU A N 1
ATOM 3078 C CA . GLU A 1 370 ? 20.870 1.566 -6.716 1.00 93.81 370 GLU A CA 1
ATOM 3079 C C . GLU A 1 370 ? 19.452 2.071 -6.460 1.00 93.81 370 GLU A C 1
ATOM 3081 O O . GLU A 1 370 ? 19.221 3.274 -6.322 1.00 93.81 370 GLU A O 1
ATOM 3086 N N . LEU A 1 371 ? 18.509 1.135 -6.396 1.00 93.50 371 LEU A N 1
ATOM 3087 C CA . LEU A 1 371 ? 17.094 1.385 -6.168 1.00 93.50 371 LEU A CA 1
ATOM 3088 C C . LEU A 1 371 ? 16.678 0.758 -4.836 1.00 93.50 371 LEU A C 1
ATOM 3090 O O . LEU A 1 371 ? 16.600 -0.461 -4.716 1.00 93.50 371 LEU A O 1
ATOM 3094 N N . PHE A 1 372 ? 16.401 1.585 -3.836 1.00 92.12 372 PHE A N 1
ATOM 3095 C CA . PHE A 1 372 ? 15.966 1.171 -2.504 1.00 92.12 372 PHE A CA 1
ATOM 3096 C C . PHE A 1 372 ? 14.451 1.061 -2.463 1.00 92.12 372 PHE A C 1
ATOM 3098 O O . PHE A 1 372 ? 13.752 2.015 -2.798 1.00 92.12 372 PHE A O 1
ATOM 3105 N N . PHE A 1 373 ? 13.928 -0.091 -2.066 1.00 91.00 373 PHE A N 1
ATOM 3106 C CA . PHE A 1 373 ? 12.485 -0.277 -1.987 1.00 91.00 373 PHE A CA 1
ATOM 3107 C C . PHE A 1 373 ? 11.872 0.567 -0.874 1.00 91.00 373 PHE A C 1
ATOM 3109 O O . PHE A 1 373 ? 12.379 0.592 0.247 1.00 91.00 373 PHE A O 1
ATOM 3116 N N . LEU A 1 374 ? 10.744 1.206 -1.178 1.00 89.94 374 LEU A N 1
ATOM 3117 C CA . LEU A 1 374 ? 9.972 1.977 -0.211 1.00 89.94 374 LEU A CA 1
ATOM 3118 C C . LEU A 1 374 ? 8.692 1.244 0.189 1.00 89.94 374 LEU A C 1
ATOM 3120 O O . LEU A 1 374 ? 8.452 1.005 1.371 1.00 89.94 374 LEU A O 1
ATOM 3124 N N . ASN A 1 375 ? 7.854 0.907 -0.791 1.00 90.50 375 ASN A N 1
ATOM 3125 C CA . ASN A 1 375 ? 6.567 0.251 -0.588 1.00 90.50 375 ASN A CA 1
ATOM 3126 C C . ASN A 1 375 ? 5.986 -0.251 -1.917 1.00 90.50 375 ASN A C 1
ATOM 3128 O O . ASN A 1 375 ? 6.481 0.074 -2.992 1.00 90.50 375 ASN A O 1
ATOM 3132 N N . SER A 1 376 ? 4.877 -0.985 -1.840 1.00 92.12 376 SER A N 1
ATOM 3133 C CA . SER A 1 376 ? 4.051 -1.322 -3.003 1.00 92.12 376 SER A CA 1
ATOM 3134 C C . SER A 1 376 ? 2.771 -0.480 -3.001 1.00 92.12 376 SER A C 1
ATOM 3136 O O . SER A 1 376 ? 2.131 -0.285 -1.958 1.00 92.12 376 SER A O 1
ATOM 3138 N N . ILE A 1 377 ? 2.392 0.027 -4.168 1.00 92.94 377 ILE A N 1
ATOM 3139 C CA . ILE A 1 377 ? 1.141 0.751 -4.419 1.00 92.94 377 ILE A CA 1
ATOM 3140 C C . ILE A 1 377 ? 0.071 -0.247 -4.874 1.00 92.94 377 ILE A C 1
ATOM 3142 O O . ILE A 1 377 ? 0.386 -1.253 -5.507 1.00 92.94 377 ILE A O 1
ATOM 3146 N N . LYS A 1 378 ? -1.197 -0.005 -4.522 1.00 91.81 378 LYS A N 1
ATOM 3147 C CA . LYS A 1 378 ? -2.306 -0.873 -4.944 1.00 91.81 378 LYS A CA 1
ATOM 3148 C C . LYS A 1 378 ? -2.395 -0.939 -6.469 1.00 91.81 378 LYS A C 1
ATOM 3150 O O . LYS A 1 378 ? -2.184 0.057 -7.163 1.00 91.81 378 LYS A O 1
ATOM 3155 N N . GLU A 1 379 ? -2.763 -2.111 -6.972 1.00 90.12 379 GLU A N 1
ATOM 3156 C CA . GLU A 1 379 ? -2.731 -2.435 -8.399 1.00 90.12 379 GLU A CA 1
ATOM 3157 C C . GLU A 1 379 ? -3.555 -1.470 -9.255 1.00 90.12 379 GLU A C 1
ATOM 3159 O O . GLU A 1 379 ? -3.070 -0.986 -10.269 1.00 90.12 379 GLU A O 1
ATOM 3164 N N . ASN A 1 380 ? -4.751 -1.082 -8.810 1.00 89.56 380 ASN A N 1
ATOM 3165 C CA . ASN A 1 380 ? -5.593 -0.120 -9.523 1.00 89.56 380 ASN A CA 1
ATOM 3166 C C . ASN A 1 380 ? -4.923 1.259 -9.713 1.00 89.56 380 ASN A C 1
ATOM 3168 O O . ASN A 1 380 ? -5.105 1.899 -10.749 1.00 89.56 380 ASN A O 1
ATOM 3172 N N . TYR A 1 381 ? -4.128 1.723 -8.745 1.00 90.44 381 TYR A N 1
ATOM 3173 C CA . TYR A 1 381 ? -3.363 2.967 -8.870 1.00 90.44 381 TYR A CA 1
ATOM 3174 C C . TYR A 1 381 ? -2.168 2.807 -9.805 1.00 90.44 381 TYR A C 1
ATOM 3176 O O . TYR A 1 381 ? -1.960 3.652 -10.677 1.00 90.44 381 TYR A O 1
ATOM 3184 N N . ALA A 1 382 ? -1.413 1.718 -9.652 1.00 93.25 382 ALA A N 1
ATOM 3185 C CA . ALA A 1 382 ? -0.295 1.402 -10.534 1.00 93.25 382 ALA A CA 1
ATOM 3186 C C . ALA A 1 382 ? -0.762 1.225 -11.992 1.00 93.25 382 ALA A C 1
ATOM 3188 O O . ALA A 1 382 ? -0.119 1.737 -12.904 1.00 93.25 382 ALA A O 1
ATOM 3189 N N . GLN A 1 383 ? -1.933 0.620 -12.215 1.00 92.38 383 GLN A N 1
ATOM 3190 C CA . GLN A 1 383 ? -2.546 0.448 -13.533 1.00 92.38 383 GLN A CA 1
ATOM 3191 C C . GLN A 1 383 ? -2.898 1.777 -14.191 1.00 92.38 383 GLN A C 1
ATOM 3193 O O . GLN A 1 383 ? -2.667 1.944 -15.385 1.00 92.38 383 GLN A O 1
ATOM 3198 N N . ARG A 1 384 ? -3.407 2.755 -13.432 1.00 91.25 384 ARG A N 1
ATOM 3199 C CA . ARG A 1 384 ? -3.652 4.103 -13.971 1.00 91.25 384 ARG A CA 1
ATOM 3200 C C . ARG A 1 384 ? -2.359 4.739 -14.483 1.00 91.25 384 ARG A C 1
ATOM 3202 O O . ARG A 1 384 ? -2.364 5.309 -15.568 1.00 91.25 384 ARG A O 1
ATOM 3209 N N . ILE A 1 385 ? -1.267 4.611 -13.729 1.00 93.44 385 ILE A N 1
ATOM 3210 C CA . ILE A 1 385 ? 0.056 5.124 -14.118 1.00 93.44 385 ILE A CA 1
ATOM 3211 C C . ILE A 1 385 ? 0.583 4.374 -15.349 1.00 93.44 385 ILE A C 1
ATOM 3213 O O . ILE A 1 385 ? 1.026 5.004 -16.305 1.00 93.44 385 ILE A O 1
ATOM 3217 N N . ALA A 1 386 ? 0.478 3.043 -15.359 1.00 93.88 386 ALA A N 1
ATOM 3218 C CA . ALA A 1 386 ? 0.896 2.208 -16.480 1.00 93.88 386 ALA A CA 1
ATOM 3219 C C . ALA A 1 386 ? 0.133 2.550 -17.769 1.00 93.88 386 ALA A C 1
ATOM 3221 O O . ALA A 1 386 ? 0.751 2.700 -18.819 1.00 93.88 386 ALA A O 1
ATOM 3222 N N . ASN A 1 387 ? -1.188 2.733 -17.691 1.00 91.50 387 ASN A N 1
ATOM 3223 C CA . ASN A 1 387 ? -2.022 3.097 -18.838 1.00 91.50 387 ASN A CA 1
ATOM 3224 C C . ASN A 1 387 ? -1.611 4.445 -19.440 1.00 91.50 387 ASN A C 1
ATOM 3226 O O . ASN A 1 387 ? -1.501 4.559 -20.658 1.00 91.50 387 ASN A O 1
ATOM 3230 N N . GLU A 1 388 ? -1.355 5.455 -18.605 1.00 91.56 388 GLU A N 1
ATOM 3231 C CA . GLU A 1 388 ? -0.882 6.752 -19.098 1.00 91.56 388 GLU A CA 1
ATOM 3232 C C . GLU A 1 388 ? 0.504 6.641 -19.735 1.00 91.56 388 GLU A C 1
ATOM 3234 O O . GLU A 1 388 ? 0.729 7.165 -20.827 1.00 91.56 388 GLU A O 1
ATOM 3239 N N . ALA A 1 389 ? 1.421 5.924 -19.079 1.00 92.44 389 ALA A N 1
ATOM 3240 C CA . ALA A 1 389 ? 2.776 5.729 -19.573 1.00 92.44 389 ALA A CA 1
ATOM 3241 C C . ALA A 1 389 ? 2.786 4.991 -20.921 1.00 92.44 389 ALA A C 1
ATOM 3243 O O . ALA A 1 389 ? 3.378 5.467 -21.885 1.00 92.44 389 ALA A O 1
ATOM 3244 N N . PHE A 1 390 ? 2.090 3.861 -21.044 1.00 90.94 390 PHE A N 1
ATOM 3245 C CA . PHE A 1 390 ? 2.027 3.111 -22.302 1.00 90.94 390 PHE A CA 1
ATOM 3246 C C . PHE A 1 390 ? 1.146 3.773 -23.371 1.00 90.94 390 PHE A C 1
ATOM 3248 O O . PHE A 1 390 ? 1.317 3.491 -24.556 1.00 90.94 390 PHE A O 1
ATOM 3255 N N . GLY A 1 391 ? 0.272 4.710 -22.995 1.00 85.19 391 GLY A N 1
ATOM 3256 C CA . GLY A 1 391 ? -0.411 5.590 -23.940 1.00 85.19 391 GLY A CA 1
ATOM 3257 C C . GLY A 1 391 ? 0.520 6.622 -24.590 1.00 85.19 391 GLY A C 1
ATOM 3258 O O . GLY A 1 391 ? 0.242 7.082 -25.697 1.00 85.19 391 GLY A O 1
ATOM 3259 N N . TYR A 1 392 ? 1.641 6.980 -23.951 1.00 81.81 392 TYR A N 1
ATOM 3260 C CA . TYR A 1 392 ? 2.582 7.972 -24.483 1.00 81.81 392 TYR A CA 1
ATOM 3261 C C . TYR A 1 392 ? 3.211 7.567 -25.835 1.00 81.81 392 TYR A C 1
ATOM 3263 O O . TYR A 1 392 ? 3.115 8.364 -26.771 1.00 81.81 392 TYR A O 1
ATOM 3271 N N . PRO A 1 393 ? 3.771 6.349 -26.009 1.00 77.56 393 PRO A N 1
ATOM 3272 C CA . PRO A 1 393 ? 4.278 5.878 -27.303 1.00 77.56 393 PRO A CA 1
ATOM 3273 C C . PRO A 1 393 ? 3.250 5.852 -28.443 1.00 77.56 393 PRO A C 1
ATOM 3275 O O . PRO A 1 393 ? 3.638 5.865 -29.606 1.00 77.56 393 PRO A O 1
ATOM 3278 N N . MET A 1 394 ? 1.949 5.804 -28.137 1.00 76.69 394 MET A N 1
ATOM 3279 C CA . MET A 1 394 ? 0.881 5.748 -29.144 1.00 76.69 394 MET A CA 1
ATOM 3280 C C . MET A 1 394 ? 0.476 7.126 -29.690 1.00 76.69 394 MET A C 1
ATOM 3282 O O . MET A 1 394 ? -0.380 7.216 -30.572 1.00 76.69 394 MET A O 1
ATOM 3286 N N . ARG A 1 395 ? 1.051 8.215 -29.170 1.00 70.19 395 ARG A N 1
ATOM 3287 C CA . ARG A 1 395 ? 0.702 9.574 -29.591 1.00 70.19 395 ARG A CA 1
ATOM 3288 C C . ARG A 1 395 ? 1.280 9.863 -30.973 1.00 70.19 395 ARG A C 1
ATOM 3290 O O . ARG A 1 395 ? 2.491 9.917 -31.156 1.00 70.19 395 ARG A O 1
ATOM 3297 N N . VAL A 1 396 ? 0.397 10.103 -31.937 1.00 65.81 396 VAL A N 1
ATOM 3298 C CA . VAL A 1 396 ? 0.768 10.591 -33.268 1.00 65.81 396 VAL A CA 1
ATOM 3299 C C . VAL A 1 396 ? 0.798 12.117 -33.220 1.00 65.81 396 VAL A C 1
ATOM 3301 O O . VAL A 1 396 ? -0.238 12.758 -33.055 1.00 65.81 396 VAL A O 1
ATOM 3304 N N . GLY A 1 397 ? 1.990 12.703 -33.323 1.00 64.25 397 GLY A N 1
ATOM 3305 C CA . GLY A 1 397 ? 2.162 14.150 -33.441 1.00 64.25 397 GLY A CA 1
ATOM 3306 C C . GLY A 1 397 ? 2.095 14.593 -34.900 1.00 64.25 397 GLY A C 1
ATOM 3307 O O . GLY A 1 397 ? 2.747 14.000 -35.756 1.00 64.25 397 GLY A O 1
ATOM 3308 N N . ILE A 1 398 ? 1.326 15.645 -35.181 1.00 59.41 398 ILE A N 1
ATOM 3309 C CA . ILE A 1 398 ? 1.426 16.414 -36.425 1.00 59.41 398 ILE A CA 1
ATOM 3310 C C . ILE A 1 398 ? 2.012 17.768 -36.031 1.00 59.41 398 ILE A C 1
ATOM 3312 O O . ILE A 1 398 ? 1.372 18.528 -35.302 1.00 59.41 398 ILE A O 1
ATOM 3316 N N . ASP A 1 399 ? 3.228 18.062 -36.485 1.00 61.66 399 ASP A N 1
ATOM 3317 C CA . ASP A 1 399 ? 3.837 19.374 -36.279 1.00 61.66 399 ASP A CA 1
ATOM 3318 C C . ASP A 1 399 ? 3.254 20.369 -37.284 1.00 61.66 399 ASP A C 1
ATOM 3320 O O . ASP A 1 399 ? 3.549 20.336 -38.480 1.00 61.66 399 ASP A O 1
ATOM 3324 N N . PHE A 1 400 ? 2.414 21.278 -36.795 1.00 65.81 400 PHE A N 1
ATOM 3325 C CA . PHE A 1 400 ? 2.020 22.455 -37.560 1.00 65.81 400 PHE A CA 1
ATOM 3326 C C . PHE A 1 400 ? 3.107 23.527 -37.456 1.00 65.81 400 PHE A C 1
ATOM 3328 O O . PHE A 1 400 ? 3.672 23.752 -36.383 1.00 65.81 400 PHE A O 1
ATOM 3335 N N . VAL A 1 401 ? 3.373 24.224 -38.565 1.00 58.31 401 VAL A N 1
ATOM 3336 C CA . VAL A 1 401 ? 4.280 25.380 -38.591 1.00 58.31 401 VAL A CA 1
ATOM 3337 C C . VAL A 1 401 ? 3.765 26.429 -37.603 1.00 58.31 401 VAL A C 1
ATOM 3339 O O . VAL A 1 401 ? 2.670 26.968 -37.769 1.00 58.31 401 VAL A O 1
ATOM 3342 N N . LYS A 1 402 ? 4.546 26.695 -36.553 1.00 54.91 402 LYS A N 1
ATOM 3343 C CA . LYS A 1 402 ? 4.254 27.734 -35.558 1.00 54.91 402 LYS A CA 1
ATOM 3344 C C . LYS A 1 402 ? 4.712 29.091 -36.109 1.00 54.91 402 LYS A C 1
ATOM 3346 O O . LYS A 1 402 ? 5.763 29.158 -36.742 1.00 54.91 402 LYS A O 1
ATOM 3351 N N . LYS A 1 403 ? 3.901 30.134 -35.910 1.00 49.00 403 LYS A N 1
ATOM 3352 C CA . LYS A 1 403 ? 4.190 31.513 -36.335 1.00 49.00 403 LYS A CA 1
ATOM 3353 C C . LYS A 1 403 ? 5.062 32.240 -35.321 1.00 49.00 403 LYS A C 1
ATOM 3355 O O . LYS A 1 403 ? 4.838 32.005 -34.112 1.00 49.00 403 LYS A O 1
#

Foldseek 3Di:
DDADDQPPDVVSVVVVVVLLVCLLPPDPVCNVVSLVVVCVVPVDDPQLSVQLNVAYNVCSVVSVVSNCVSRPPDPDDDDPPVPPPQWDAFPVDNQWIHGNLDIGGDDDPVPADPVCPVVVSVVSLVPGDPSLVSVVVVLLVVLCVVCVVVQCPVVVPDDPVVLVVVCVVCVVQNVVSVVVVVVSNVCSSCVSCVVDPRPSVVCVVVVCVVVVVVVVVVCLVVPPDPCSLQVVLVVQQVVWFDPDPDDDAQDFQAAQWKWKWWDWDADPVRDTDIDIKMKGFLAHGVCRSVVCPPPVQWTKIFIWDWDPDSVVCVVPVPPFLKGWFQDPPPSGITIIGSCPDPFRAIDIWRWPDRTDDQWTWTQDPNDTIIIGTTGGTDNVSSVVSSVRHVVVVVDDDDDDDDD

Sequence (403 aa):
DDYWTIETTDLAWEEFDTSINNILNAKTEDIDNEIESLRNLYDLTPEIIESIKSINSLNIFSSFAKFKTALSKNVSDFSNHSEINFFKKSSDDDNTFYIGHTIVKIFKKDTVSGDQLYDSFLVSFLKEKNIFLSLMGLEMRNRFRENSAFIGKDFDDLSEDAFFYHKNNNGEHPYIFFDFLREILKDQVATFMYEKNLSLFDVLEEYFNSIDGNKKLADFQAGSNLNFKKDVFKLNYFYNRVNINNRLVNDFLRFGDVFYGRISTVDRDNIPIFLDRYFICITPHCDCLRSKEKIKNQFWFVEGKKEESQESVLKKTDGKFISFIKEQNSNEIIAVNWILKEFCQPIALLVENNRFTNKLIANYYGSNIELFFLNSIKENYAQRIANEAFGYPMRVGIDFVKK

Mean predicted aligned error: 14.89 Å

Organism: NCBI:txid2056311